Protein AF-A0A6L7LVC1-F1 (afdb_monomer_lite)

Radius of gyration: 29.87 Å; chains: 1; bounding box: 61×77×79 Å

Sequence (549 aa):
MTQNILSDEDAQSRQDSSRPFIEPSFRDAVPHYLPLGVFPLFFMALTYRGWWLLPTFLFMSVAGGLDRAFGLDGENMNPSGISERRLFIYNIPVWSWAFLWVLTLIYGLWQVLLVHSYETWWAVVQGVLLVFLLTMEAQAVFVVGHELVHRRSTWERRLGELLLACCSYPQYATEHVYIHHARVGTPHDVGSAPKGKSFWRYFPEEVVSNLTNSWRVAGEHLTRRGLSRWHFSNPFWRYAIYLGVWYGLVYFLGGIWALPIFLALGLSCVFSMKISNYFQHYGLRRVLLSNGRWEKILPRHSWNADWKFSNWMFFNMQRHADHHSMATRPYPQLQTRTDEAPVLPGTYGDMMNLVLRPKSWFAKMDPLVDQWRKKFYPEIDDWGPYDSRLATIKPDLFEEIVEIHQLAPRLFGWIEQYPELLITLQHREFTDLDLSKGILVDPEYETIARQGLARVYWTHDMGVQEMRDQIDEIPTTSAKETAEVIRNWSNEKAFQIGMHVIRENLSLDEAAVALANLAEASLNSLFAEAFTDYCEKVGDKHTGGFMFT

Structure (mmCIF, N/CA/C/O backbone):
data_AF-A0A6L7LVC1-F1
#
_entry.id   AF-A0A6L7LVC1-F1
#
loop_
_atom_site.group_PDB
_atom_site.id
_atom_site.type_symbol
_atom_site.label_atom_id
_atom_site.label_alt_id
_atom_site.label_comp_id
_atom_site.label_asym_id
_atom_site.label_entity_id
_atom_site.label_seq_id
_atom_site.pdbx_PDB_ins_code
_atom_site.Cartn_x
_atom_site.Cartn_y
_atom_site.Cartn_z
_atom_site.occupancy
_atom_site.B_iso_or_equiv
_atom_site.auth_seq_id
_atom_site.auth_comp_id
_atom_site.auth_asym_id
_atom_site.auth_atom_id
_atom_site.pdbx_PDB_model_num
ATOM 1 N N . MET A 1 1 ? -15.776 -30.062 16.921 1.00 31.17 1 MET A N 1
ATOM 2 C CA . MET A 1 1 ? -15.582 -30.903 15.719 1.00 31.17 1 MET A CA 1
ATOM 3 C C . MET A 1 1 ? -14.273 -30.495 15.072 1.00 31.17 1 MET A C 1
ATOM 5 O O . MET A 1 1 ? -13.970 -29.313 15.023 1.00 31.17 1 MET A O 1
ATOM 9 N N . THR A 1 2 ? -13.454 -31.484 14.748 1.00 27.38 2 THR A N 1
ATOM 10 C CA . THR A 1 2 ? -11.997 -31.425 14.578 1.00 27.38 2 THR A CA 1
ATOM 11 C C . THR A 1 2 ? -11.553 -30.538 13.412 1.00 27.38 2 THR A C 1
ATOM 13 O O . THR A 1 2 ? -11.974 -30.728 12.275 1.00 27.38 2 THR A O 1
ATOM 16 N N . GLN A 1 3 ? -10.686 -29.573 13.724 1.00 30.38 3 GLN A N 1
ATOM 17 C CA . GLN A 1 3 ? -10.024 -28.668 12.790 1.00 30.38 3 GLN A CA 1
ATOM 18 C C . GLN A 1 3 ? -9.054 -29.444 11.886 1.00 30.38 3 GLN A C 1
ATOM 20 O O . GLN A 1 3 ? -8.081 -30.015 12.374 1.00 30.38 3 GLN A O 1
ATOM 25 N N . ASN A 1 4 ? -9.266 -29.402 10.569 1.00 29.02 4 ASN A N 1
ATOM 26 C CA . ASN A 1 4 ? -8.200 -29.664 9.601 1.00 29.02 4 ASN A CA 1
ATOM 27 C C . ASN A 1 4 ? -7.332 -28.404 9.506 1.00 29.02 4 ASN A C 1
ATOM 29 O O . ASN A 1 4 ? -7.524 -27.548 8.644 1.00 29.02 4 ASN A O 1
ATOM 33 N N . ILE A 1 5 ? -6.398 -28.276 10.447 1.00 39.53 5 ILE A N 1
ATOM 34 C CA . ILE A 1 5 ? -5.288 -27.334 10.344 1.00 39.53 5 ILE A CA 1
ATOM 35 C C . ILE A 1 5 ? -4.377 -27.880 9.245 1.00 39.53 5 ILE A C 1
ATOM 37 O O . ILE A 1 5 ? -3.654 -28.849 9.460 1.00 39.53 5 ILE A O 1
ATOM 41 N N . LEU A 1 6 ? -4.459 -27.286 8.055 1.00 31.75 6 LEU A N 1
ATOM 42 C CA . LEU A 1 6 ? -3.529 -27.543 6.958 1.00 31.75 6 LEU A CA 1
ATOM 43 C C . LEU A 1 6 ? -2.103 -27.261 7.458 1.00 31.75 6 LEU A C 1
ATOM 45 O O . LEU A 1 6 ? -1.772 -26.129 7.820 1.00 31.75 6 LEU A O 1
ATOM 49 N N . SER A 1 7 ? -1.281 -28.306 7.528 1.00 32.53 7 SER A N 1
ATOM 50 C CA . SER A 1 7 ? 0.151 -28.222 7.809 1.00 32.53 7 SER A CA 1
ATOM 51 C C . SER A 1 7 ? 0.871 -27.431 6.713 1.00 32.53 7 SER A C 1
ATOM 53 O O . SER A 1 7 ? 0.437 -27.414 5.563 1.00 32.53 7 SER A O 1
ATOM 55 N N . ASP A 1 8 ? 1.995 -26.791 7.056 1.00 35.91 8 ASP A N 1
ATOM 56 C CA . ASP A 1 8 ? 2.785 -25.926 6.158 1.00 35.91 8 ASP A CA 1
ATOM 57 C C . ASP A 1 8 ? 3.246 -26.606 4.842 1.00 35.91 8 ASP A C 1
ATOM 59 O O . ASP A 1 8 ? 3.612 -25.912 3.893 1.00 35.91 8 ASP A O 1
ATOM 63 N N . GLU A 1 9 ? 3.177 -27.938 4.740 1.00 31.08 9 GLU A N 1
ATOM 64 C CA . GLU A 1 9 ? 3.461 -28.703 3.513 1.00 31.08 9 GLU A CA 1
ATOM 65 C C . GLU A 1 9 ? 2.307 -28.707 2.488 1.00 31.08 9 GLU A C 1
ATOM 67 O O . GLU A 1 9 ? 2.552 -28.790 1.282 1.00 31.08 9 GLU A O 1
ATOM 72 N N . ASP A 1 10 ? 1.052 -28.543 2.919 1.00 31.95 10 ASP A N 1
ATOM 73 C CA . ASP A 1 10 ? -0.118 -28.647 2.029 1.00 31.95 10 ASP A CA 1
ATOM 74 C C . ASP A 1 10 ? -0.389 -27.364 1.226 1.00 31.95 10 ASP A C 1
ATOM 76 O O . ASP A 1 10 ? -1.022 -27.408 0.169 1.00 31.95 10 ASP A O 1
ATOM 80 N N . ALA A 1 11 ? 0.105 -26.214 1.697 1.00 37.41 11 ALA A N 1
ATOM 81 C CA . ALA A 1 11 ? -0.038 -24.930 1.005 1.00 37.41 11 ALA A CA 1
ATOM 82 C C . ALA A 1 11 ? 1.023 -24.711 -0.091 1.00 37.41 11 ALA A C 1
ATOM 84 O O . ALA A 1 11 ? 0.859 -23.846 -0.950 1.00 37.41 11 ALA A O 1
ATOM 85 N N . GLN A 1 12 ? 2.116 -25.483 -0.081 1.00 39.84 12 GLN A N 1
ATOM 86 C CA . GLN A 1 12 ? 3.178 -25.377 -1.087 1.00 39.84 12 GLN A CA 1
ATOM 87 C C . GLN A 1 12 ? 2.952 -26.277 -2.312 1.00 39.84 12 GLN A C 1
ATOM 89 O O . GLN A 1 12 ? 3.636 -26.090 -3.314 1.00 39.84 12 GLN A O 1
ATOM 94 N N . SER A 1 13 ? 2.015 -27.233 -2.257 1.00 35.25 13 SER A N 1
ATOM 95 C CA . SER A 1 13 ? 2.004 -28.380 -3.181 1.00 35.25 13 SER A CA 1
ATOM 96 C C . SER A 1 13 ? 0.762 -28.539 -4.063 1.00 35.25 13 SER A C 1
ATOM 98 O O . SER A 1 13 ? 0.769 -29.392 -4.950 1.00 35.25 13 SER A O 1
ATOM 100 N N . ARG A 1 14 ? -0.293 -27.729 -3.908 1.00 42.56 14 ARG A N 1
ATOM 101 C CA . ARG A 1 14 ? -1.496 -27.845 -4.758 1.00 42.56 14 ARG A CA 1
ATOM 102 C C . ARG A 1 14 ? -1.401 -26.987 -6.018 1.00 42.56 14 ARG A C 1
ATOM 104 O O . ARG A 1 14 ? -2.224 -26.111 -6.247 1.00 42.56 14 ARG A O 1
ATOM 111 N N . GLN A 1 15 ? -0.388 -27.264 -6.832 1.00 48.34 15 GLN A N 1
ATOM 112 C CA . GLN A 1 15 ? -0.322 -26.789 -8.211 1.00 48.34 15 GLN A CA 1
ATOM 113 C C . GLN A 1 15 ? -1.154 -27.719 -9.105 1.00 48.34 15 GLN A C 1
ATOM 115 O O . GLN A 1 15 ? -1.248 -28.920 -8.837 1.00 48.34 15 GLN A O 1
ATOM 120 N N . ASP A 1 16 ? -1.730 -27.181 -10.181 1.00 44.84 16 ASP A N 1
ATOM 121 C CA . ASP A 1 16 ? -2.221 -27.980 -11.301 1.00 44.84 16 ASP A CA 1
ATOM 122 C C . ASP A 1 16 ? -1.073 -28.878 -11.798 1.00 44.84 16 ASP A C 1
ATOM 124 O O . ASP A 1 16 ? -0.156 -28.438 -12.493 1.00 44.84 16 ASP A O 1
ATOM 128 N N . SER A 1 17 ? -1.100 -30.146 -11.379 1.00 45.34 17 SER A N 1
ATOM 129 C CA . SER A 1 17 ? -0.100 -31.188 -11.660 1.00 45.34 17 SER A CA 1
ATOM 130 C C . SER A 1 17 ? 0.129 -31.475 -13.155 1.00 45.34 17 SER A C 1
ATOM 132 O O . SER A 1 17 ? 0.898 -32.370 -13.502 1.00 45.34 17 SER A O 1
ATOM 134 N N . SER A 1 18 ? -0.542 -30.744 -14.050 1.00 48.38 18 SER A N 1
ATOM 135 C CA . SER A 1 18 ? -0.537 -30.966 -15.491 1.00 48.38 18 SER A CA 1
ATOM 136 C C . SER A 1 18 ? 0.573 -30.235 -16.260 1.00 48.38 18 SER A C 1
ATOM 138 O O . SER A 1 18 ? 0.857 -30.630 -17.394 1.00 48.38 18 SER A O 1
ATOM 140 N N . ARG A 1 19 ? 1.232 -29.204 -15.697 1.00 60.56 19 ARG A N 1
ATOM 141 C CA . ARG A 1 19 ? 2.267 -28.431 -16.418 1.00 60.56 19 ARG A CA 1
ATOM 142 C C . ARG A 1 19 ? 3.676 -28.641 -15.852 1.00 60.56 19 ARG A C 1
ATOM 144 O O . ARG A 1 19 ? 3.910 -28.329 -14.687 1.00 60.56 19 ARG A O 1
ATOM 151 N N . PRO A 1 20 ? 4.634 -29.134 -16.660 1.00 77.38 20 PRO A N 1
ATOM 152 C CA . PRO A 1 20 ? 6.004 -29.331 -16.206 1.00 77.38 20 PRO A CA 1
ATOM 153 C C . PRO A 1 20 ? 6.696 -27.987 -15.947 1.00 77.38 20 PRO A C 1
ATOM 155 O O . PRO A 1 20 ? 6.507 -27.027 -16.696 1.00 77.38 20 PRO A O 1
ATOM 158 N N . PHE A 1 21 ? 7.533 -27.935 -14.908 1.00 86.94 21 PHE A N 1
ATOM 159 C CA . PHE A 1 21 ? 8.413 -26.793 -14.680 1.00 86.94 21 PHE A CA 1
ATOM 160 C C . PHE A 1 21 ? 9.395 -26.624 -15.841 1.00 86.94 21 PHE A C 1
ATOM 162 O O . PHE A 1 21 ? 9.942 -27.603 -16.354 1.00 86.94 21 PHE A O 1
ATOM 169 N N . ILE A 1 22 ? 9.658 -25.372 -16.206 1.00 89.06 22 ILE A N 1
ATOM 170 C CA . ILE A 1 22 ? 10.720 -25.026 -17.145 1.00 89.06 22 ILE A CA 1
ATOM 171 C C . ILE A 1 22 ? 12.044 -24.823 -16.403 1.00 89.06 22 ILE A C 1
ATOM 173 O O . ILE A 1 22 ? 12.100 -24.293 -15.289 1.00 89.06 22 ILE A O 1
ATOM 177 N N . GLU A 1 23 ? 13.128 -25.257 -17.037 1.00 88.88 23 GLU A N 1
ATOM 178 C CA . GLU A 1 23 ? 14.488 -25.044 -16.551 1.00 88.88 23 GLU A CA 1
ATOM 179 C C . GLU A 1 23 ? 15.022 -23.687 -17.035 1.00 88.88 23 GLU A C 1
ATOM 181 O O . GLU A 1 23 ? 14.798 -23.335 -18.193 1.00 88.88 23 GLU A O 1
ATOM 186 N N . PRO A 1 24 ? 15.785 -22.939 -16.212 1.00 89.25 24 PRO A N 1
ATOM 187 C CA . PRO A 1 24 ? 16.401 -21.687 -16.633 1.00 89.25 24 PRO A CA 1
ATOM 188 C C . PRO A 1 24 ? 17.249 -21.878 -17.887 1.00 89.25 24 PRO A C 1
ATOM 190 O O . PRO A 1 24 ? 18.204 -22.666 -17.889 1.00 89.25 24 PRO A O 1
ATOM 193 N N . SER A 1 25 ? 16.933 -21.117 -18.929 1.00 90.38 25 SER A N 1
ATOM 194 C CA . SER A 1 25 ? 17.620 -21.169 -20.211 1.00 90.38 25 SER A CA 1
ATOM 195 C C . SER A 1 25 ? 17.831 -19.763 -20.768 1.00 90.38 25 SER A C 1
ATOM 197 O O . SER A 1 25 ? 17.088 -18.828 -20.475 1.00 90.38 25 SER A O 1
ATOM 199 N N . PHE A 1 26 ? 18.854 -19.597 -21.608 1.00 89.81 26 PHE A N 1
ATOM 200 C CA . PHE A 1 26 ? 19.069 -18.319 -22.288 1.00 89.81 26 PHE A CA 1
ATOM 201 C C . PHE A 1 26 ? 17.868 -17.933 -23.160 1.00 89.81 26 PHE A C 1
ATOM 203 O O . PHE A 1 26 ? 17.472 -16.773 -23.174 1.00 89.81 26 PHE A O 1
ATOM 210 N N . ARG A 1 27 ? 17.248 -18.913 -23.831 1.00 90.44 27 ARG A N 1
ATOM 211 C CA . ARG A 1 27 ? 16.075 -18.701 -24.685 1.00 90.44 27 ARG A CA 1
ATOM 212 C C . ARG A 1 27 ? 14.910 -18.081 -23.912 1.00 90.44 27 ARG A C 1
ATOM 214 O O . ARG A 1 27 ? 14.280 -17.170 -24.437 1.00 90.44 27 ARG A O 1
ATOM 221 N N . ASP A 1 28 ? 14.672 -18.536 -22.687 1.00 88.38 28 ASP A N 1
ATOM 222 C CA . ASP A 1 28 ? 13.541 -18.071 -21.875 1.00 88.38 28 ASP A CA 1
ATOM 223 C C . ASP A 1 28 ? 13.864 -16.763 -21.138 1.00 88.38 28 ASP A C 1
ATOM 225 O O . ASP A 1 28 ? 12.961 -16.032 -20.745 1.00 88.38 28 ASP A O 1
ATOM 229 N N . ALA A 1 29 ? 15.150 -16.421 -20.994 1.00 91.00 29 ALA A N 1
ATOM 230 C CA . ALA A 1 29 ? 15.587 -15.125 -20.476 1.00 91.00 29 ALA A CA 1
ATOM 231 C C . ALA A 1 29 ? 15.494 -13.999 -21.522 1.00 91.00 29 ALA A C 1
ATOM 233 O O . ALA A 1 29 ? 15.200 -12.859 -21.164 1.00 91.00 29 ALA A O 1
ATOM 234 N N . VAL A 1 30 ? 15.735 -14.294 -22.809 1.00 93.44 30 VAL A N 1
ATOM 235 C CA . VAL A 1 30 ? 15.783 -13.301 -23.906 1.00 93.44 30 VAL A CA 1
ATOM 236 C C . VAL A 1 30 ? 14.570 -12.360 -23.948 1.00 93.44 30 VAL A C 1
ATOM 238 O O . VAL A 1 30 ? 14.786 -11.155 -24.093 1.00 93.44 30 VAL A O 1
ATOM 241 N N . PRO A 1 31 ? 13.312 -12.819 -23.790 1.00 92.56 31 PRO A N 1
ATOM 242 C CA . PRO A 1 31 ? 12.164 -11.917 -23.807 1.00 92.56 31 PRO A CA 1
ATOM 243 C C . PRO A 1 31 ? 12.229 -10.813 -22.748 1.00 92.56 31 PRO A C 1
ATOM 245 O O . PRO A 1 31 ? 11.736 -9.718 -22.984 1.00 92.56 31 PRO A O 1
ATOM 248 N N . HIS A 1 32 ? 12.886 -11.046 -21.611 1.00 91.56 32 HIS A N 1
ATOM 249 C CA . HIS A 1 32 ? 13.032 -10.054 -20.542 1.00 91.56 32 HIS A CA 1
ATOM 250 C C . HIS A 1 32 ? 14.128 -9.013 -20.825 1.00 91.56 32 HIS A C 1
ATOM 252 O O . HIS A 1 32 ? 14.295 -8.072 -20.056 1.00 91.56 32 HIS A O 1
ATOM 258 N N . TYR A 1 33 ? 14.863 -9.148 -21.935 1.00 93.94 33 TYR A N 1
ATOM 259 C CA . TYR A 1 33 ? 15.742 -8.103 -22.471 1.00 93.94 33 TYR A CA 1
ATOM 260 C C . TYR A 1 33 ? 15.019 -7.170 -23.441 1.00 93.94 33 TYR A C 1
ATOM 262 O O . TYR A 1 33 ? 15.494 -6.057 -23.653 1.00 93.94 33 TYR A O 1
ATOM 270 N N . LEU A 1 34 ? 13.869 -7.584 -23.996 1.00 90.81 34 LEU A N 1
ATOM 271 C CA . LEU A 1 34 ? 13.012 -6.726 -24.820 1.00 90.81 34 LEU A CA 1
ATOM 272 C C . LEU A 1 34 ? 12.793 -5.333 -24.214 1.00 90.81 34 LEU A C 1
ATOM 274 O O . LEU A 1 34 ? 12.914 -4.360 -24.961 1.00 90.81 34 LEU A O 1
ATOM 278 N N . PRO A 1 35 ? 12.534 -5.197 -22.898 1.00 89.44 35 PRO A N 1
ATOM 279 C CA . PRO A 1 35 ? 12.238 -3.906 -22.304 1.00 89.44 35 PRO A CA 1
ATOM 280 C C . PRO A 1 35 ? 13.418 -2.926 -22.479 1.00 89.44 35 PRO A C 1
ATOM 282 O O . PRO A 1 35 ? 13.201 -1.736 -22.693 1.00 89.44 35 PRO A O 1
ATOM 285 N N . LEU A 1 36 ? 14.667 -3.416 -22.511 1.00 91.69 36 LEU A N 1
ATOM 286 C CA . LEU A 1 36 ? 15.860 -2.587 -22.733 1.00 91.69 36 LEU A CA 1
ATOM 287 C C . LEU A 1 36 ? 15.884 -1.907 -24.111 1.00 91.69 36 LEU A C 1
ATOM 289 O O . LEU A 1 36 ? 16.614 -0.935 -24.295 1.00 91.69 36 LEU A O 1
ATOM 293 N N . GLY A 1 37 ? 15.086 -2.385 -25.072 1.00 90.38 37 GLY A N 1
ATOM 294 C CA . GLY A 1 37 ? 14.908 -1.744 -26.375 1.00 90.38 37 GLY A CA 1
ATOM 295 C C . GLY A 1 37 ? 14.346 -0.323 -26.281 1.00 90.38 37 GLY A C 1
ATOM 296 O O . GLY A 1 37 ? 14.521 0.458 -27.216 1.00 90.38 37 GLY A O 1
ATOM 297 N N . VAL A 1 38 ? 13.745 0.049 -25.145 1.00 88.81 38 VAL A N 1
ATOM 298 C CA . VAL A 1 38 ? 13.265 1.412 -24.915 1.00 88.81 38 VAL A CA 1
ATOM 299 C C . VAL A 1 38 ? 14.400 2.433 -24.874 1.00 88.81 38 VAL A C 1
ATOM 301 O O . VAL A 1 38 ? 14.246 3.521 -25.416 1.00 88.81 38 VAL A O 1
ATOM 304 N N . PHE A 1 39 ? 15.557 2.085 -24.306 1.00 91.06 39 PHE A N 1
ATOM 305 C CA . PHE A 1 39 ? 16.666 3.019 -24.107 1.00 91.06 39 PHE A CA 1
ATOM 306 C C . PHE A 1 39 ? 17.217 3.587 -25.421 1.00 91.06 39 PHE A C 1
ATOM 308 O O . PHE A 1 39 ? 17.256 4.810 -25.551 1.00 91.06 39 PHE A O 1
ATOM 315 N N . PRO A 1 40 ? 17.605 2.784 -26.436 1.00 92.06 40 PRO A N 1
ATOM 316 C CA . PRO A 1 40 ? 18.052 3.346 -27.707 1.00 92.06 40 PRO A CA 1
ATOM 317 C C . PRO A 1 40 ? 16.955 4.166 -28.399 1.00 92.06 40 PRO A C 1
ATOM 319 O O . PRO A 1 40 ? 17.268 5.199 -28.983 1.00 92.06 40 PRO A O 1
ATOM 322 N N . LEU A 1 41 ? 15.677 3.774 -28.297 1.00 89.75 41 LEU A N 1
ATOM 323 C CA . LEU A 1 41 ? 14.564 4.571 -28.828 1.00 89.75 41 LEU A CA 1
ATOM 324 C C . LEU A 1 41 ? 14.436 5.917 -28.099 1.00 89.75 41 LEU A C 1
ATOM 326 O O . LEU A 1 41 ? 14.255 6.949 -28.744 1.00 89.75 41 LEU A O 1
ATOM 330 N N . PHE A 1 42 ? 14.603 5.933 -26.776 1.00 87.38 42 PHE A N 1
ATOM 331 C CA . PHE A 1 42 ? 14.650 7.152 -25.972 1.00 87.38 42 PHE A CA 1
ATOM 332 C C . PHE A 1 42 ? 15.812 8.050 -26.351 1.00 87.38 42 PHE A C 1
ATOM 334 O O . PHE A 1 42 ? 15.597 9.238 -26.567 1.00 87.38 42 PHE A O 1
ATOM 341 N N . PHE A 1 43 ? 17.023 7.506 -26.480 1.00 88.56 43 PHE A N 1
ATOM 342 C CA . PHE A 1 43 ? 18.180 8.281 -26.920 1.00 88.56 43 PHE A CA 1
ATOM 343 C C . PHE A 1 43 ? 17.923 8.911 -28.290 1.00 88.56 43 PHE A C 1
ATOM 345 O O . PHE A 1 43 ? 18.107 10.115 -28.444 1.00 88.56 43 PHE A O 1
ATOM 352 N N . MET A 1 44 ? 17.398 8.150 -29.255 1.00 89.12 44 MET A N 1
ATOM 353 C CA . MET A 1 44 ? 17.039 8.688 -30.571 1.00 89.12 44 MET A CA 1
ATOM 354 C C . MET A 1 44 ? 15.958 9.776 -30.476 1.00 89.12 44 MET A C 1
ATOM 356 O O . MET A 1 44 ? 16.078 10.823 -31.112 1.00 89.12 44 MET A O 1
ATOM 360 N N . ALA A 1 45 ? 14.926 9.572 -29.654 1.00 86.44 45 ALA A N 1
ATOM 361 C CA . ALA A 1 45 ? 13.867 10.552 -29.418 1.00 86.44 45 ALA A CA 1
ATOM 362 C C . ALA A 1 45 ? 14.398 11.847 -28.781 1.00 86.44 45 ALA A C 1
ATOM 364 O O . ALA A 1 45 ? 14.015 12.942 -29.195 1.00 86.44 45 ALA A O 1
ATOM 365 N N . LEU A 1 46 ? 15.312 11.718 -27.819 1.00 83.62 46 LEU A N 1
ATOM 366 C CA . LEU A 1 46 ? 15.970 12.813 -27.115 1.00 83.62 46 LEU A CA 1
ATOM 367 C C . LEU A 1 46 ? 16.911 13.612 -28.019 1.00 83.62 46 LEU A C 1
ATOM 369 O O . LEU A 1 46 ? 16.930 14.839 -27.938 1.00 83.62 46 LEU A O 1
ATOM 373 N N . THR A 1 47 ? 17.663 12.933 -28.888 1.00 85.19 47 THR A N 1
ATOM 374 C CA . THR A 1 47 ? 18.641 13.560 -29.785 1.00 85.19 47 THR A CA 1
ATOM 375 C C . THR A 1 47 ? 17.993 14.166 -31.030 1.00 85.19 47 THR A C 1
ATOM 377 O O . THR A 1 47 ? 18.318 15.292 -31.398 1.00 85.19 47 THR A O 1
ATOM 380 N N . TYR A 1 48 ? 17.095 13.434 -31.697 1.00 84.44 48 TYR A N 1
ATOM 381 C CA . TYR A 1 48 ? 16.603 13.791 -33.033 1.00 84.44 48 TYR A CA 1
ATOM 382 C C . TYR A 1 48 ? 15.171 14.339 -33.056 1.00 84.44 48 TYR A C 1
ATOM 384 O O . TYR A 1 48 ? 14.810 15.042 -34.000 1.00 84.44 48 TYR A O 1
ATOM 392 N N . ARG A 1 49 ? 14.354 14.050 -32.031 1.00 78.88 49 ARG A N 1
ATOM 393 C CA . ARG A 1 49 ? 12.953 14.501 -31.904 1.00 78.88 49 ARG A CA 1
ATOM 394 C C . ARG A 1 49 ? 12.094 14.162 -33.135 1.00 78.88 49 ARG A C 1
ATOM 396 O O . ARG A 1 49 ? 12.376 13.226 -33.886 1.00 78.88 49 ARG A O 1
ATOM 403 N N . GLY A 1 50 ? 10.985 14.886 -33.316 1.00 81.75 50 GLY A N 1
ATOM 404 C CA . GLY A 1 50 ? 10.074 14.700 -34.444 1.00 81.75 50 GLY A CA 1
ATOM 405 C C . GLY A 1 50 ? 9.531 13.274 -34.500 1.00 81.75 50 GLY A C 1
ATOM 406 O O . GLY A 1 50 ? 8.960 12.784 -33.527 1.00 81.75 50 GLY A O 1
ATOM 407 N N . TRP A 1 51 ? 9.740 12.596 -35.629 1.00 84.31 51 TRP A N 1
ATOM 408 C CA . TRP A 1 51 ? 9.267 11.227 -35.838 1.00 84.31 51 TRP A CA 1
ATOM 409 C C . TRP A 1 51 ? 9.863 10.207 -34.862 1.00 84.31 51 TRP A C 1
ATOM 411 O O . TRP A 1 51 ? 9.219 9.194 -34.616 1.00 84.31 51 TRP A O 1
ATOM 421 N N . TRP A 1 52 ? 11.020 10.472 -34.245 1.00 85.88 52 TRP A N 1
ATOM 422 C CA . TRP A 1 52 ? 11.629 9.556 -33.272 1.00 85.88 52 TRP A CA 1
ATOM 423 C C . TRP A 1 52 ? 10.868 9.455 -31.944 1.00 85.88 52 TRP A C 1
ATOM 425 O O . TRP A 1 52 ? 11.034 8.470 -31.233 1.00 85.88 52 TRP A O 1
ATOM 435 N N . LEU A 1 53 ? 9.978 10.406 -31.631 1.00 84.06 53 LEU A N 1
ATOM 436 C CA . LEU A 1 53 ? 9.087 10.310 -30.466 1.00 84.06 53 LEU A CA 1
ATOM 437 C C . LEU A 1 53 ? 8.034 9.199 -30.636 1.00 84.06 53 LEU A C 1
ATOM 439 O O . LEU A 1 53 ? 7.599 8.601 -29.652 1.00 84.06 53 LEU A O 1
ATOM 443 N N . LEU A 1 54 ? 7.629 8.911 -31.879 1.00 86.25 54 LEU A N 1
ATOM 444 C CA . LEU A 1 54 ? 6.550 7.972 -32.176 1.00 86.25 54 LEU A CA 1
ATOM 445 C C . LEU A 1 54 ? 6.933 6.508 -31.873 1.00 86.25 54 LEU A C 1
ATOM 447 O O . LEU A 1 54 ? 6.168 5.865 -31.159 1.00 86.25 54 LEU A O 1
ATOM 451 N N . PRO A 1 55 ? 8.082 5.960 -32.324 1.00 85.56 55 PRO A N 1
ATOM 452 C CA . PRO A 1 55 ? 8.499 4.605 -31.963 1.00 85.56 55 PRO A CA 1
ATOM 453 C C . PRO A 1 55 ? 8.595 4.375 -30.452 1.00 85.56 55 PRO A C 1
ATOM 455 O O . PRO A 1 55 ? 8.130 3.346 -29.972 1.00 85.56 55 PRO A O 1
ATOM 458 N N . THR A 1 56 ? 9.134 5.338 -29.697 1.00 82.56 56 THR A N 1
ATOM 459 C CA . THR A 1 56 ? 9.243 5.256 -28.231 1.00 82.56 56 THR A CA 1
ATOM 460 C C . THR A 1 56 ? 7.868 5.239 -27.569 1.00 82.56 56 THR A C 1
ATOM 462 O O . THR A 1 56 ? 7.599 4.403 -26.708 1.00 82.56 56 THR A O 1
ATOM 465 N N . PHE A 1 57 ? 6.961 6.115 -28.013 1.00 85.50 57 PHE A N 1
ATOM 466 C CA . PHE A 1 57 ? 5.579 6.136 -27.537 1.00 85.50 57 PHE A CA 1
ATOM 467 C C . PHE A 1 57 ? 4.849 4.826 -27.841 1.00 85.50 57 PHE A C 1
ATOM 469 O O . PHE A 1 57 ? 4.206 4.257 -26.958 1.00 85.50 57 PHE A O 1
ATOM 476 N N . LEU A 1 58 ? 4.964 4.331 -29.076 1.00 85.88 58 LEU A N 1
ATOM 477 C CA . LEU A 1 58 ? 4.345 3.077 -29.489 1.00 85.88 58 LEU A CA 1
ATOM 478 C C . LEU A 1 58 ? 4.883 1.914 -28.661 1.00 85.88 58 LEU A C 1
ATOM 480 O O . LEU A 1 58 ? 4.080 1.158 -28.132 1.00 85.88 58 LEU A O 1
ATOM 484 N N . PHE A 1 59 ? 6.200 1.817 -28.469 1.00 83.31 59 PHE A N 1
ATOM 485 C CA . PHE A 1 59 ? 6.824 0.763 -27.668 1.00 83.31 59 PHE A CA 1
ATOM 486 C C . PHE A 1 59 ? 6.216 0.662 -26.260 1.00 83.31 59 PHE A C 1
ATOM 488 O O . PHE A 1 59 ? 5.885 -0.433 -25.811 1.00 83.31 59 PHE A O 1
ATOM 495 N N . MET A 1 60 ? 5.982 1.801 -25.602 1.00 76.69 60 MET A N 1
ATOM 496 C CA . MET A 1 60 ? 5.388 1.833 -24.261 1.00 76.69 60 MET A CA 1
ATOM 497 C C . MET A 1 60 ? 3.858 1.667 -24.248 1.00 76.69 60 MET A C 1
ATOM 499 O O . MET A 1 60 ? 3.291 1.287 -23.227 1.00 76.69 60 MET A O 1
ATOM 503 N N . SER A 1 61 ? 3.174 1.938 -25.365 1.00 83.06 61 SER A N 1
ATOM 504 C CA . SER A 1 61 ? 1.702 1.992 -25.425 1.00 83.06 61 SER A CA 1
ATOM 505 C C . SER A 1 61 ? 1.046 0.735 -26.005 1.00 83.06 61 SER A C 1
ATOM 507 O O . SER A 1 61 ? -0.150 0.519 -25.812 1.00 83.06 61 SER A O 1
ATOM 509 N N . VAL A 1 62 ? 1.792 -0.113 -26.720 1.00 84.81 62 VAL A N 1
ATOM 510 C CA . VAL A 1 62 ? 1.233 -1.293 -27.412 1.00 84.81 62 VAL A CA 1
ATOM 511 C C . VAL A 1 62 ? 1.038 -2.517 -26.516 1.00 84.81 62 VAL A C 1
ATOM 513 O O . VAL A 1 62 ? 0.472 -3.509 -26.979 1.00 84.81 62 VAL A O 1
ATOM 516 N N . ALA A 1 63 ? 1.458 -2.460 -25.246 1.00 84.62 63 ALA A N 1
ATOM 517 C CA . ALA A 1 63 ? 1.479 -3.616 -24.349 1.00 84.62 63 ALA A CA 1
ATOM 518 C C . ALA A 1 63 ? 0.133 -4.355 -24.289 1.00 84.62 63 ALA A C 1
ATOM 520 O O . ALA A 1 63 ? 0.086 -5.550 -24.551 1.00 84.62 63 ALA A O 1
ATOM 521 N N . GLY A 1 64 ? -0.982 -3.642 -24.092 1.00 85.56 64 GLY A N 1
ATOM 522 C CA . GLY A 1 64 ? -2.308 -4.271 -24.028 1.00 85.56 64 GLY A CA 1
ATOM 523 C C . GLY A 1 64 ? -2.799 -4.866 -25.358 1.00 85.56 64 GLY A C 1
ATOM 524 O O . GLY A 1 64 ? -3.630 -5.773 -25.367 1.00 85.56 64 GLY A O 1
ATOM 525 N N . GLY A 1 65 ? -2.317 -4.371 -26.501 1.00 89.25 65 GLY A N 1
ATOM 526 C CA . GLY A 1 65 ? -2.591 -4.980 -27.807 1.00 89.25 65 GLY A CA 1
ATOM 527 C C . GLY A 1 65 ? -1.805 -6.277 -27.993 1.00 89.25 65 GLY A C 1
ATOM 528 O O . GLY A 1 65 ? -2.367 -7.290 -28.408 1.00 89.25 65 GLY A O 1
ATOM 529 N N . LEU A 1 66 ? -0.523 -6.258 -27.622 1.00 91.44 66 LEU A N 1
ATOM 530 C CA . LEU A 1 66 ? 0.360 -7.421 -27.690 1.00 91.44 66 LEU A CA 1
ATOM 531 C C . LEU A 1 66 ? -0.005 -8.497 -26.667 1.00 91.44 66 LEU A C 1
ATOM 533 O O . LEU A 1 66 ? 0.069 -9.674 -26.995 1.00 91.44 66 LEU A O 1
ATOM 537 N N . ASP A 1 67 ? -0.485 -8.120 -25.484 1.00 92.62 67 ASP A N 1
ATOM 538 C CA . ASP A 1 67 ? -1.027 -9.056 -24.497 1.00 92.62 67 ASP A CA 1
ATOM 539 C C . ASP A 1 67 ? -2.196 -9.856 -25.074 1.00 92.62 67 ASP A C 1
ATOM 541 O O . ASP A 1 67 ? -2.224 -11.080 -24.976 1.00 92.62 67 ASP A O 1
ATOM 545 N N . ARG A 1 68 ? -3.132 -9.194 -25.764 1.00 91.44 68 ARG A N 1
ATOM 546 C CA . ARG A 1 68 ? -4.250 -9.885 -26.425 1.00 91.44 68 ARG A CA 1
ATOM 547 C C . ARG A 1 68 ? -3.793 -10.769 -27.585 1.00 91.44 68 ARG A C 1
ATOM 549 O O . ARG A 1 68 ? -4.430 -11.784 -27.844 1.00 91.44 68 ARG A O 1
ATOM 556 N N . ALA A 1 69 ? -2.713 -10.396 -28.271 1.00 93.56 69 ALA A N 1
ATOM 557 C CA . ALA A 1 69 ? -2.165 -11.165 -29.386 1.00 93.56 69 ALA A CA 1
ATOM 558 C C . ALA A 1 69 ? -1.355 -12.392 -28.929 1.00 93.56 69 ALA A C 1
ATOM 560 O O . ALA A 1 69 ? -1.457 -13.454 -29.538 1.00 93.56 69 ALA A O 1
ATOM 561 N N . PHE A 1 70 ? -0.547 -12.258 -27.874 1.00 91.94 70 PHE A N 1
ATOM 562 C CA . PHE A 1 70 ? 0.321 -13.322 -27.357 1.00 91.94 70 PHE A CA 1
ATOM 563 C C . PHE A 1 70 ? -0.340 -14.174 -26.271 1.00 91.94 70 PHE A C 1
ATOM 565 O O . PHE A 1 70 ? 0.125 -15.284 -26.009 1.00 91.94 70 PHE A O 1
ATOM 572 N N . GLY A 1 71 ? -1.429 -13.690 -25.675 1.00 92.19 71 GLY A N 1
ATOM 573 C CA . GLY A 1 71 ? -2.214 -14.404 -24.680 1.00 92.19 71 GLY A CA 1
ATOM 574 C C . GLY A 1 71 ? -1.556 -14.454 -23.302 1.00 92.19 71 GLY A C 1
ATOM 575 O O . GLY A 1 71 ? -0.761 -13.589 -22.919 1.00 92.19 71 GLY A O 1
ATOM 576 N N . LEU A 1 72 ? -1.936 -15.477 -22.540 1.00 90.75 72 LEU A N 1
ATOM 577 C CA . LEU A 1 72 ? -1.456 -15.697 -21.182 1.00 90.75 72 LEU A CA 1
ATOM 578 C C . LEU A 1 72 ? -0.165 -16.522 -21.174 1.00 90.75 72 LEU A C 1
ATOM 580 O O . LEU A 1 72 ? 0.035 -17.431 -21.982 1.00 90.75 72 LEU A O 1
ATOM 584 N N . ASP A 1 73 ? 0.700 -16.201 -20.229 1.00 84.75 73 ASP A N 1
ATOM 585 C CA . ASP A 1 73 ? 1.880 -16.949 -19.860 1.00 84.75 73 ASP A CA 1
ATOM 586 C C . ASP A 1 73 ? 1.493 -18.051 -18.874 1.00 84.75 73 ASP A C 1
ATOM 588 O O . ASP A 1 73 ? 0.818 -17.818 -17.876 1.00 84.75 73 ASP A O 1
ATOM 592 N N . GLY A 1 74 ? 1.878 -19.278 -19.199 1.00 78.38 74 GLY A N 1
ATOM 593 C CA . GLY A 1 74 ? 1.520 -20.470 -18.444 1.00 78.38 74 GLY A CA 1
ATOM 594 C C . GLY A 1 74 ? 2.712 -21.193 -17.840 1.00 78.38 74 GLY A C 1
ATOM 595 O O . GLY A 1 74 ? 2.513 -22.269 -17.276 1.00 78.38 74 GLY A O 1
ATOM 596 N N . GLU A 1 75 ? 3.918 -20.656 -18.021 1.00 85.50 75 GLU A N 1
ATOM 597 C CA . GLU A 1 75 ? 5.169 -21.331 -17.702 1.00 85.50 75 GLU A CA 1
ATOM 598 C C . GLU A 1 75 ? 5.663 -20.937 -16.311 1.00 85.50 75 GLU A C 1
ATOM 600 O O . GLU A 1 75 ? 5.627 -19.770 -15.916 1.00 85.50 75 GLU A O 1
ATOM 605 N N . ASN A 1 76 ? 6.152 -21.925 -15.565 1.00 89.81 76 ASN A N 1
ATOM 606 C CA . ASN A 1 76 ? 6.652 -21.757 -14.209 1.00 89.81 76 ASN A CA 1
ATOM 607 C C . ASN A 1 76 ? 8.041 -22.380 -14.085 1.00 89.81 76 ASN A C 1
ATOM 609 O O . ASN A 1 76 ? 8.266 -23.494 -14.552 1.00 89.81 76 ASN A O 1
ATOM 613 N N . MET A 1 77 ? 8.965 -21.692 -13.415 1.00 89.88 77 MET A N 1
ATOM 614 C CA . MET A 1 77 ? 10.246 -22.275 -12.998 1.00 89.88 77 MET A CA 1
ATOM 615 C C . MET A 1 77 ? 10.106 -22.936 -11.632 1.00 89.88 77 MET A C 1
ATOM 617 O O . MET A 1 77 ? 9.361 -22.435 -10.797 1.00 89.88 77 MET A O 1
ATOM 621 N N . ASN A 1 78 ? 10.850 -24.010 -11.363 1.00 85.62 78 ASN A N 1
ATOM 622 C CA . ASN A 1 78 ? 10.825 -24.646 -10.045 1.00 85.62 78 ASN A CA 1
ATOM 623 C C . ASN A 1 78 ? 11.568 -23.787 -8.991 1.00 85.62 78 ASN A C 1
ATOM 625 O O . ASN A 1 78 ? 12.800 -23.701 -9.038 1.00 85.62 78 ASN A O 1
ATOM 629 N N . PRO A 1 79 ? 10.879 -23.193 -7.998 1.00 81.12 79 PRO A N 1
ATOM 630 C CA . PRO A 1 79 ? 11.527 -22.324 -7.019 1.00 81.12 79 PRO A CA 1
ATOM 631 C C . PRO A 1 79 ? 12.449 -23.071 -6.038 1.00 81.12 79 PRO A C 1
ATOM 633 O O . PRO A 1 79 ? 13.376 -22.459 -5.514 1.00 81.12 79 PRO A O 1
ATOM 636 N N . SER A 1 80 ? 12.238 -24.370 -5.783 1.00 77.00 80 SER A N 1
ATOM 637 C CA . SER A 1 80 ? 13.027 -25.144 -4.806 1.00 77.00 80 SER A CA 1
ATOM 638 C C . SER A 1 80 ? 14.289 -25.786 -5.398 1.00 77.00 80 SER A C 1
ATOM 640 O O . SER A 1 80 ? 15.222 -26.096 -4.660 1.00 77.00 80 SER A O 1
ATOM 642 N N . GLY A 1 81 ? 14.347 -25.958 -6.724 1.00 70.00 81 GLY A N 1
ATOM 643 C CA . GLY A 1 81 ? 15.444 -26.649 -7.416 1.00 70.00 81 GLY A CA 1
ATOM 644 C C . GLY A 1 81 ? 16.517 -25.746 -8.036 1.00 70.00 81 GLY A C 1
ATOM 645 O O . GLY A 1 81 ? 17.543 -26.243 -8.503 1.00 70.00 81 GLY A O 1
ATOM 646 N N . ILE A 1 82 ? 16.307 -24.426 -8.076 1.00 80.44 82 ILE A N 1
ATOM 647 C CA . ILE A 1 82 ? 17.144 -23.500 -8.853 1.00 80.44 82 ILE A CA 1
ATOM 648 C C . ILE A 1 82 ? 17.926 -22.568 -7.924 1.00 80.44 82 ILE A C 1
ATOM 650 O O . ILE A 1 82 ? 17.354 -21.771 -7.185 1.00 80.44 82 ILE A O 1
ATOM 654 N N . SER A 1 83 ? 19.258 -22.624 -8.007 1.00 80.81 83 SER A N 1
ATOM 655 C CA . SER A 1 83 ? 20.135 -21.691 -7.294 1.00 80.81 83 SER A CA 1
ATOM 656 C C . SER A 1 83 ? 20.141 -20.300 -7.938 1.00 80.81 83 SER A C 1
ATOM 658 O O . SER A 1 83 ? 20.050 -20.168 -9.160 1.00 80.81 83 SER A O 1
ATOM 660 N N . GLU A 1 84 ? 20.357 -19.253 -7.133 1.00 79.69 84 GLU A N 1
ATOM 661 C CA . GLU A 1 84 ? 20.444 -17.861 -7.614 1.00 79.69 84 GLU A CA 1
ATOM 662 C C . GLU A 1 84 ? 21.493 -17.679 -8.728 1.00 79.69 84 GLU A C 1
ATOM 664 O O . GLU A 1 84 ? 21.309 -16.869 -9.635 1.00 79.69 84 GLU A O 1
ATOM 669 N N . ARG A 1 85 ? 22.565 -18.487 -8.733 1.00 83.25 85 ARG A N 1
ATOM 670 C CA . ARG A 1 85 ? 23.597 -18.460 -9.784 1.00 83.25 85 ARG A CA 1
ATOM 671 C C . ARG A 1 85 ? 23.030 -18.771 -11.171 1.00 83.25 85 ARG A C 1
ATOM 673 O O . ARG A 1 85 ? 23.473 -18.177 -12.150 1.00 83.25 85 ARG A O 1
ATOM 680 N N . ARG A 1 86 ? 22.054 -19.681 -11.271 1.00 85.62 86 ARG A N 1
ATOM 681 C CA . ARG A 1 86 ? 21.399 -20.020 -12.548 1.00 85.62 86 ARG A CA 1
ATOM 682 C C . ARG A 1 86 ? 20.445 -18.925 -13.026 1.00 85.62 86 ARG A C 1
ATOM 684 O O . ARG A 1 86 ? 20.141 -18.876 -14.212 1.00 85.62 86 ARG A O 1
ATOM 691 N N . LEU A 1 87 ? 20.039 -18.019 -12.136 1.00 90.56 87 LEU A N 1
ATOM 692 C CA . LEU A 1 87 ? 19.209 -16.858 -12.459 1.00 90.56 87 LEU A CA 1
ATOM 693 C C . LEU A 1 87 ? 20.027 -15.624 -12.864 1.00 90.56 87 LEU A C 1
ATOM 695 O O . LEU A 1 87 ? 19.445 -14.595 -13.190 1.00 90.56 87 LEU A O 1
ATOM 699 N N . PHE A 1 88 ? 21.363 -15.706 -12.884 1.00 92.19 88 PHE A N 1
ATOM 700 C CA . PHE A 1 88 ? 22.229 -14.564 -13.193 1.00 92.19 88 PHE A CA 1
ATOM 701 C C . PHE A 1 88 ? 21.837 -13.860 -14.500 1.00 92.19 88 PHE A C 1
ATOM 703 O O . PHE A 1 88 ? 21.669 -12.644 -14.511 1.00 92.19 88 PHE A O 1
ATOM 710 N N . ILE A 1 89 ? 21.604 -14.623 -15.575 1.00 92.94 89 ILE A N 1
ATOM 711 C CA . ILE A 1 89 ? 21.199 -14.074 -16.879 1.00 92.94 89 ILE A CA 1
ATOM 712 C C . ILE A 1 89 ? 19.835 -13.366 -16.840 1.00 92.94 89 ILE A C 1
ATOM 714 O O . ILE A 1 89 ? 19.622 -12.420 -17.586 1.00 92.94 89 ILE A O 1
ATOM 718 N N . TYR A 1 90 ? 18.939 -13.758 -15.932 1.00 93.56 90 TYR A N 1
ATOM 719 C CA . TYR A 1 90 ? 17.639 -13.112 -15.744 1.00 93.56 90 TYR A CA 1
ATOM 720 C C . TYR A 1 90 ? 17.752 -11.813 -14.937 1.00 93.56 90 TYR A C 1
ATOM 722 O O . TYR A 1 90 ? 16.909 -10.930 -15.072 1.00 93.56 90 TYR A O 1
ATOM 730 N N . ASN A 1 91 ? 18.795 -11.652 -14.120 1.00 93.50 91 ASN A N 1
ATOM 731 C CA . ASN A 1 91 ? 19.020 -10.413 -13.372 1.00 93.50 91 ASN A CA 1
ATOM 732 C C . ASN A 1 91 ? 19.710 -9.326 -14.217 1.00 93.50 91 ASN A C 1
ATOM 734 O O . ASN A 1 91 ? 19.531 -8.141 -13.942 1.00 93.50 91 ASN A O 1
ATOM 738 N N . ILE A 1 92 ? 20.454 -9.699 -15.268 1.00 95.19 92 ILE A N 1
ATOM 739 C CA . ILE A 1 92 ? 21.113 -8.747 -16.180 1.00 95.19 92 ILE A CA 1
ATOM 740 C C . ILE A 1 92 ? 20.155 -7.669 -16.710 1.00 95.19 92 ILE A C 1
ATOM 742 O O . ILE A 1 92 ? 20.539 -6.501 -16.634 1.00 95.19 92 ILE A O 1
ATOM 746 N N . PRO A 1 93 ? 18.948 -7.969 -17.233 1.00 94.50 93 PRO A N 1
ATOM 747 C CA . PRO A 1 93 ? 18.057 -6.919 -17.717 1.00 94.50 93 PRO A CA 1
ATOM 748 C C . PRO A 1 93 ? 17.573 -5.980 -16.605 1.00 94.50 93 PRO A C 1
ATOM 750 O O . PRO A 1 93 ? 17.536 -4.773 -16.822 1.00 94.50 93 PRO A O 1
ATOM 753 N N . VAL A 1 94 ? 17.310 -6.490 -15.397 1.00 94.75 94 VAL A N 1
ATOM 754 C CA . VAL A 1 94 ? 16.932 -5.668 -14.230 1.00 94.75 94 VAL A CA 1
ATOM 755 C C . VAL A 1 94 ? 18.062 -4.699 -13.862 1.00 94.75 94 VAL A C 1
ATOM 757 O O . VAL A 1 94 ? 17.841 -3.496 -13.721 1.00 94.75 94 VAL A O 1
ATOM 760 N N . TRP A 1 95 ? 19.299 -5.196 -13.763 1.00 95.31 95 TRP A N 1
ATOM 761 C CA . TRP A 1 95 ? 20.462 -4.364 -13.437 1.00 95.31 95 TRP A CA 1
ATOM 762 C C . TRP A 1 95 ? 20.828 -3.393 -14.563 1.00 95.31 95 TRP A C 1
ATOM 764 O O . TRP A 1 95 ? 21.187 -2.246 -14.298 1.00 95.31 95 TRP A O 1
ATOM 774 N N . SER A 1 96 ? 20.707 -3.831 -15.819 1.00 95.31 96 SER A N 1
ATOM 775 C CA . SER A 1 96 ? 20.956 -2.989 -16.993 1.00 95.31 96 SER A CA 1
ATOM 776 C C . SER A 1 96 ? 19.958 -1.845 -17.045 1.00 95.31 96 SER A C 1
ATOM 778 O O . SER A 1 96 ? 20.363 -0.708 -17.257 1.00 95.31 96 SER A O 1
ATOM 780 N N . TRP A 1 97 ? 18.678 -2.114 -16.777 1.00 93.25 97 TRP A N 1
ATOM 781 C CA . TRP A 1 97 ? 17.661 -1.074 -16.688 1.00 93.25 97 TRP A CA 1
ATOM 782 C C . TRP A 1 97 ? 17.986 -0.069 -15.582 1.00 93.25 97 TRP A C 1
ATOM 784 O O . TRP A 1 97 ? 17.994 1.136 -15.829 1.00 93.25 97 TRP A O 1
ATOM 794 N N . ALA A 1 98 ? 18.310 -0.553 -14.376 1.00 93.31 98 ALA A N 1
ATOM 795 C CA . ALA A 1 98 ? 18.669 0.305 -13.249 1.00 93.31 98 ALA A CA 1
ATOM 796 C C . ALA A 1 98 ? 19.839 1.249 -13.578 1.00 93.31 98 ALA A C 1
ATOM 798 O O . ALA A 1 98 ? 19.825 2.411 -13.176 1.00 93.31 98 ALA A O 1
ATOM 799 N N . PHE A 1 99 ? 20.832 0.768 -14.332 1.00 92.69 99 PHE A N 1
ATOM 800 C CA . PHE A 1 99 ? 21.984 1.563 -14.754 1.00 92.69 99 PHE A CA 1
ATOM 801 C C . PHE A 1 99 ? 21.662 2.527 -15.908 1.00 92.69 9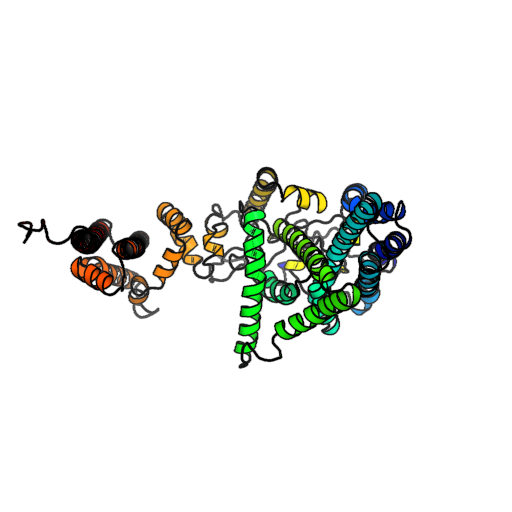9 PHE A C 1
ATOM 803 O O . PHE A 1 99 ? 21.963 3.719 -15.823 1.00 92.69 99 PHE A O 1
ATOM 810 N N . LEU A 1 100 ? 21.037 2.030 -16.979 1.00 93.06 100 LEU A N 1
ATOM 811 C CA . LEU A 1 100 ? 20.726 2.807 -18.183 1.00 93.06 100 LEU A CA 1
ATOM 812 C C . LEU A 1 100 ? 19.735 3.940 -17.904 1.00 93.06 100 LEU A C 1
ATOM 814 O O . LEU A 1 100 ? 19.837 4.997 -18.528 1.00 93.06 100 LEU A O 1
ATOM 818 N N . TRP A 1 101 ? 18.837 3.767 -16.930 1.00 90.62 101 TRP A N 1
ATOM 819 C CA . TRP A 1 101 ? 17.932 4.828 -16.498 1.00 90.62 101 TRP A CA 1
ATOM 820 C C . TRP A 1 101 ? 18.672 6.072 -16.012 1.00 90.62 101 TRP A C 1
ATOM 822 O O . TRP A 1 101 ? 18.323 7.177 -16.411 1.00 90.62 101 TRP A O 1
ATOM 832 N N . VAL A 1 102 ? 19.721 5.919 -15.195 1.00 86.69 102 VAL A N 1
ATOM 833 C CA . VAL A 1 102 ? 20.474 7.072 -14.669 1.00 86.69 102 VAL A CA 1
ATOM 834 C C . VAL A 1 102 ? 21.047 7.902 -15.817 1.00 86.69 102 VAL A C 1
ATOM 836 O O . VAL A 1 102 ? 20.935 9.127 -15.822 1.00 86.69 102 VAL A O 1
ATOM 839 N N . LEU A 1 103 ? 21.617 7.229 -16.821 1.00 89.25 103 LEU A N 1
ATOM 840 C CA . LEU A 1 103 ? 22.179 7.878 -18.005 1.00 89.25 103 LEU A CA 1
ATOM 841 C C . LEU A 1 103 ? 21.094 8.562 -18.845 1.00 89.25 103 LEU A C 1
ATOM 843 O O . LEU A 1 103 ? 21.272 9.704 -19.267 1.00 89.25 103 LEU A O 1
ATOM 847 N N . THR A 1 104 ? 19.970 7.879 -19.055 1.00 88.00 104 THR A N 1
ATOM 848 C CA . THR A 1 104 ? 18.854 8.365 -19.880 1.00 88.00 104 THR A CA 1
ATOM 849 C C . THR A 1 104 ? 18.151 9.545 -19.226 1.00 88.00 104 THR A C 1
ATOM 851 O O . THR A 1 104 ? 17.876 10.534 -19.898 1.00 88.00 104 THR A O 1
ATOM 854 N N . LEU A 1 105 ? 17.953 9.512 -17.907 1.00 85.94 105 LEU A N 1
ATOM 855 C CA . LEU A 1 105 ? 17.386 10.618 -17.146 1.00 85.94 105 LEU A CA 1
ATOM 856 C C . LEU A 1 105 ? 18.300 11.846 -17.171 1.00 85.94 105 LEU A C 1
ATOM 858 O O . LEU A 1 105 ? 17.822 12.943 -17.446 1.00 85.94 105 LEU A O 1
ATOM 862 N N . ILE A 1 106 ? 19.607 11.685 -16.927 1.00 85.06 106 ILE A N 1
ATOM 863 C CA . ILE A 1 106 ? 20.568 12.802 -16.990 1.00 85.06 106 ILE A CA 1
ATOM 864 C C . ILE A 1 106 ? 20.563 13.426 -18.386 1.00 85.06 106 ILE A C 1
ATOM 866 O O . ILE A 1 106 ? 20.444 14.645 -18.518 1.00 85.06 106 ILE A O 1
ATOM 870 N N . TYR A 1 107 ? 20.657 12.596 -19.427 1.00 86.62 107 TYR A N 1
ATOM 871 C CA . TYR A 1 107 ? 20.636 13.068 -20.807 1.00 86.62 107 TYR A CA 1
ATOM 872 C C . TYR A 1 107 ? 19.294 13.719 -21.168 1.00 86.62 107 TYR A C 1
ATOM 874 O O . TYR A 1 107 ? 19.267 14.766 -21.812 1.00 86.62 107 TYR A O 1
ATOM 882 N N . GLY A 1 108 ? 18.185 13.145 -20.705 1.00 83.31 108 GLY A N 1
ATOM 883 C CA . GLY A 1 108 ? 16.838 13.650 -20.931 1.00 83.31 108 GLY A CA 1
ATOM 884 C C . GLY A 1 108 ? 16.602 15.009 -20.290 1.00 83.31 108 GLY A C 1
ATOM 885 O O . GLY A 1 108 ? 16.168 15.942 -20.963 1.00 83.31 108 GLY A O 1
ATOM 886 N N . LEU A 1 109 ? 16.967 15.154 -19.017 1.00 79.69 109 LEU A N 1
ATOM 887 C CA . LEU A 1 109 ? 16.907 16.429 -18.307 1.00 79.69 109 LEU A CA 1
ATOM 888 C C . LEU A 1 109 ? 17.800 17.475 -18.978 1.00 79.69 109 LEU A C 1
ATOM 890 O O . LEU A 1 109 ? 17.359 18.600 -19.190 1.00 79.69 109 LEU A O 1
ATOM 894 N N . TRP A 1 110 ? 19.014 17.103 -19.387 1.00 81.62 110 TRP A N 1
ATOM 895 C CA . TRP A 1 110 ? 19.908 17.997 -20.123 1.00 81.62 110 TRP A CA 1
ATOM 896 C C . TRP A 1 110 ? 19.284 18.497 -21.441 1.00 81.62 110 TRP A C 1
ATOM 898 O O . TRP A 1 110 ? 19.285 19.700 -21.712 1.00 81.62 110 TRP A O 1
ATOM 908 N N . GLN A 1 111 ? 18.675 17.600 -22.226 1.00 80.56 111 GLN A N 1
ATOM 909 C CA . GLN A 1 111 ? 18.001 17.934 -23.488 1.00 80.56 111 GLN A CA 1
ATOM 910 C C . GLN A 1 111 ? 16.779 18.843 -23.314 1.00 80.56 111 GLN A C 1
ATOM 912 O O . GLN A 1 111 ? 16.551 19.729 -24.144 1.00 80.56 111 GLN A O 1
ATOM 917 N N . VAL A 1 112 ? 15.990 18.609 -22.262 1.00 75.62 112 VAL A N 1
ATOM 918 C CA . VAL A 1 112 ? 14.785 19.386 -21.929 1.00 75.62 112 VAL A CA 1
ATOM 919 C C . VAL A 1 112 ? 15.150 20.766 -21.380 1.00 75.62 112 VAL A C 1
ATOM 921 O O . VAL A 1 112 ? 14.462 21.738 -21.677 1.00 75.62 112 VAL A O 1
ATOM 924 N N . LEU A 1 113 ? 16.202 20.873 -20.568 1.00 74.75 113 LEU A N 1
ATOM 925 C CA . LEU A 1 113 ? 16.427 22.060 -19.736 1.00 74.75 113 LEU A CA 1
ATOM 926 C C . LEU A 1 113 ? 17.493 23.010 -20.287 1.00 74.75 113 LEU A C 1
ATOM 928 O O . LEU A 1 113 ? 17.378 24.211 -20.064 1.00 74.75 113 LEU A O 1
ATOM 932 N N . LEU A 1 114 ? 18.515 22.507 -20.990 1.00 73.50 114 LEU A N 1
ATOM 933 C CA . LEU A 1 114 ? 19.670 23.326 -21.387 1.00 73.50 114 LEU A CA 1
ATOM 934 C C . LEU A 1 114 ? 19.833 23.523 -22.893 1.00 73.50 114 LEU A C 1
ATOM 936 O O . LEU A 1 114 ? 20.323 24.566 -23.317 1.00 73.50 114 LEU A O 1
ATOM 940 N N . VAL A 1 115 ? 19.488 22.528 -23.709 1.00 68.38 115 VAL A N 1
ATOM 941 C CA . VAL A 1 115 ? 19.915 22.523 -25.121 1.00 68.38 115 VAL A CA 1
ATOM 942 C C . VAL A 1 115 ? 18.948 23.269 -26.041 1.00 68.38 115 VAL A C 1
ATOM 944 O O . VAL A 1 115 ? 19.372 23.794 -27.066 1.00 68.38 115 VAL A O 1
ATOM 947 N N . HIS A 1 116 ? 17.658 23.337 -25.713 1.00 61.75 116 HIS A N 1
ATOM 948 C CA . HIS A 1 116 ? 16.657 23.826 -26.662 1.00 61.75 116 HIS A CA 1
ATOM 949 C C . HIS A 1 116 ? 15.726 24.869 -26.052 1.00 61.75 116 HIS A C 1
ATOM 951 O O . HIS A 1 116 ? 15.118 24.637 -25.010 1.00 61.75 116 HIS A O 1
ATOM 957 N N . SER A 1 117 ? 15.568 25.993 -26.753 1.00 58.06 117 SER A N 1
ATOM 958 C CA . SER A 1 117 ? 14.597 27.027 -26.417 1.00 58.06 117 SER A CA 1
ATOM 959 C C . SER A 1 117 ? 13.195 26.645 -26.915 1.00 58.06 117 SER A C 1
ATOM 961 O O . SER A 1 117 ? 13.001 26.159 -28.031 1.00 58.06 117 SER A O 1
ATOM 963 N N . TYR A 1 118 ? 12.182 26.850 -26.070 1.00 65.25 118 TYR A N 1
ATOM 964 C CA . TYR A 1 118 ? 10.769 26.580 -26.376 1.00 65.25 118 TYR A CA 1
ATOM 965 C C . TYR A 1 118 ? 10.114 27.747 -27.128 1.00 65.25 118 TYR A C 1
ATOM 967 O O . TYR A 1 118 ? 9.009 28.173 -26.805 1.00 65.25 118 TYR A O 1
ATOM 975 N N . GLU A 1 119 ? 10.810 28.300 -28.121 1.00 66.44 119 GLU A N 1
ATOM 976 C CA . GLU A 1 119 ? 10.393 29.527 -28.818 1.00 66.44 119 GLU A CA 1
ATOM 977 C C . GLU A 1 119 ? 9.215 29.312 -29.779 1.00 66.44 119 GLU A C 1
ATOM 979 O O . GLU A 1 119 ? 8.555 30.266 -30.183 1.00 66.44 119 GLU A O 1
ATOM 984 N N . THR A 1 120 ? 8.915 28.058 -30.134 1.00 76.06 120 THR A N 1
ATOM 985 C CA . THR A 1 120 ? 7.798 27.708 -31.021 1.00 76.06 120 THR A CA 1
ATOM 986 C C . THR A 1 120 ? 6.808 26.769 -30.339 1.00 76.06 120 THR A C 1
ATOM 988 O O . THR A 1 120 ? 7.186 25.907 -29.546 1.00 76.06 120 THR A O 1
ATOM 991 N N . TRP A 1 121 ? 5.527 26.868 -30.715 1.00 75.00 121 TRP A N 1
ATOM 992 C CA . TRP A 1 121 ? 4.477 25.953 -30.245 1.00 75.00 121 TRP A CA 1
ATOM 993 C C . TRP A 1 121 ? 4.823 24.476 -30.496 1.00 75.00 121 TRP A C 1
ATOM 995 O O . TRP A 1 121 ? 4.577 23.617 -29.654 1.00 75.00 121 TRP A O 1
ATOM 1005 N N . TRP A 1 122 ? 5.461 24.171 -31.629 1.00 77.19 122 TRP A N 1
ATOM 1006 C CA . TRP A 1 122 ? 5.892 22.811 -31.950 1.00 77.19 122 TRP A CA 1
ATOM 1007 C C . TRP A 1 122 ? 6.991 22.298 -31.010 1.00 77.19 122 TRP A C 1
ATOM 1009 O O . TRP A 1 122 ? 6.939 21.146 -30.580 1.00 77.19 122 TRP A O 1
ATOM 1019 N N . ALA A 1 123 ? 7.943 23.155 -30.626 1.00 74.31 123 ALA A N 1
ATOM 1020 C CA . ALA A 1 123 ? 8.951 22.811 -29.625 1.00 74.31 123 ALA A CA 1
ATOM 1021 C C . ALA A 1 123 ? 8.317 22.525 -28.252 1.00 74.31 123 ALA A C 1
ATOM 1023 O O . ALA A 1 123 ? 8.741 21.595 -27.567 1.00 74.31 123 ALA A O 1
ATOM 1024 N N . VAL A 1 124 ? 7.262 23.260 -27.878 1.00 77.25 124 VAL A N 1
ATOM 1025 C CA . VAL A 1 124 ? 6.488 22.997 -26.651 1.00 77.25 124 VAL A CA 1
ATOM 1026 C C . VAL A 1 124 ? 5.800 21.631 -26.713 1.00 77.25 124 VAL A C 1
ATOM 1028 O O . VAL A 1 124 ? 5.943 20.841 -25.784 1.00 77.25 124 VAL A O 1
ATOM 1031 N N . VAL A 1 125 ? 5.110 21.308 -27.813 1.00 80.94 125 VAL A N 1
ATOM 1032 C CA . VAL A 1 125 ? 4.438 20.004 -27.987 1.00 80.94 125 VAL A CA 1
ATOM 1033 C C . VAL A 1 125 ? 5.431 18.845 -27.879 1.00 80.94 125 VAL A C 1
ATOM 1035 O O . VAL A 1 125 ? 5.170 17.871 -27.173 1.00 80.94 125 VAL A O 1
ATOM 1038 N N . GLN A 1 126 ? 6.592 18.952 -28.530 1.00 79.38 126 GLN A N 1
ATOM 1039 C CA . GLN A 1 126 ? 7.641 17.935 -28.428 1.00 79.38 126 GLN A CA 1
ATOM 1040 C C . GLN A 1 126 ? 8.207 17.816 -27.009 1.00 79.38 126 GLN A C 1
ATOM 1042 O O . GLN A 1 126 ? 8.443 16.702 -26.548 1.00 79.38 126 GLN A O 1
ATOM 1047 N N . GLY A 1 127 ? 8.382 18.937 -26.303 1.00 77.00 127 GLY A N 1
ATOM 1048 C CA . GLY A 1 127 ? 8.793 18.946 -24.899 1.00 77.00 127 GLY A CA 1
ATOM 1049 C C . GLY A 1 127 ? 7.791 18.234 -23.990 1.00 77.00 127 GLY A C 1
ATOM 1050 O O . GLY A 1 127 ? 8.180 17.385 -23.193 1.00 77.00 127 GLY A O 1
ATOM 1051 N N . VAL A 1 128 ? 6.493 18.505 -24.155 1.00 79.25 128 VAL A N 1
ATOM 1052 C CA . VAL A 1 128 ? 5.422 17.840 -23.392 1.00 79.25 128 VAL A CA 1
ATOM 1053 C C . VAL A 1 128 ? 5.395 16.336 -23.664 1.00 79.25 128 VAL A C 1
ATOM 1055 O O . VAL A 1 128 ? 5.331 15.545 -22.724 1.00 79.25 128 VAL A O 1
ATOM 1058 N N . LEU A 1 129 ? 5.490 15.924 -24.932 1.00 82.88 129 LEU A N 1
ATOM 1059 C CA . LEU A 1 129 ? 5.567 14.505 -25.292 1.00 82.88 129 LEU A CA 1
ATOM 1060 C C . LEU A 1 129 ? 6.792 13.832 -24.673 1.00 82.88 129 LEU A C 1
ATOM 1062 O O . LEU A 1 129 ? 6.698 12.705 -24.197 1.00 82.88 129 LEU A O 1
ATOM 1066 N N . LEU A 1 130 ? 7.928 14.523 -24.635 1.00 81.06 130 LEU A N 1
ATOM 1067 C CA . LEU A 1 130 ? 9.139 13.987 -24.039 1.00 81.06 130 LEU A CA 1
ATOM 1068 C C . LEU A 1 130 ? 9.022 13.822 -22.516 1.00 81.06 130 LEU A C 1
ATOM 1070 O O . LEU A 1 130 ? 9.444 12.800 -21.981 1.00 81.06 130 LEU A O 1
ATOM 1074 N N . VAL A 1 131 ? 8.396 14.778 -21.824 1.00 80.81 131 VAL A N 1
ATOM 1075 C CA . VAL A 1 131 ? 8.076 14.657 -20.391 1.00 80.81 131 VAL A CA 1
ATOM 1076 C C . VAL A 1 131 ? 7.137 13.474 -20.142 1.00 80.81 131 VAL A C 1
ATOM 1078 O O . VAL A 1 131 ? 7.354 12.701 -19.208 1.00 80.81 131 VAL A O 1
ATOM 1081 N N . PHE A 1 132 ? 6.124 13.289 -20.992 1.00 83.06 132 PHE A N 1
ATOM 1082 C CA . PHE A 1 132 ? 5.219 12.142 -20.908 1.00 83.06 132 PHE A CA 1
ATOM 1083 C C . PHE A 1 132 ? 5.967 10.813 -21.075 1.00 83.06 132 PHE A C 1
ATOM 1085 O O . PHE A 1 132 ? 5.798 9.906 -20.263 1.00 83.06 132 PHE A O 1
ATOM 1092 N N . LEU A 1 133 ? 6.849 10.717 -22.072 1.00 85.06 133 LEU A N 1
ATOM 1093 C CA . LEU A 1 133 ? 7.691 9.543 -22.281 1.00 85.06 133 LEU A CA 1
ATOM 1094 C C . LEU A 1 133 ? 8.574 9.268 -21.053 1.00 85.06 133 LEU A C 1
ATOM 1096 O O . LEU A 1 133 ? 8.514 8.170 -20.503 1.00 85.06 133 LEU A O 1
ATOM 1100 N N . LEU A 1 134 ? 9.314 10.267 -20.560 1.00 83.31 134 LEU A N 1
ATOM 1101 C CA . LEU A 1 134 ? 10.137 10.132 -19.349 1.00 83.31 134 LEU A CA 1
ATOM 1102 C C . LEU A 1 134 ? 9.312 9.688 -18.131 1.00 83.31 134 LEU A C 1
ATOM 1104 O O . LEU A 1 134 ? 9.809 8.947 -17.287 1.00 83.31 134 LEU A O 1
ATOM 1108 N N . THR A 1 135 ? 8.041 10.093 -18.049 1.00 83.12 135 THR A N 1
ATOM 1109 C CA . THR A 1 135 ? 7.118 9.631 -17.001 1.00 83.12 135 THR A CA 1
ATOM 1110 C C . THR A 1 135 ? 6.829 8.134 -17.124 1.00 83.12 135 THR A C 1
ATOM 1112 O O . THR A 1 135 ? 6.885 7.424 -16.122 1.00 83.12 135 THR A O 1
ATOM 1115 N N . MET A 1 136 ? 6.537 7.637 -18.331 1.00 84.19 136 MET A N 1
ATOM 1116 C CA . MET A 1 136 ? 6.305 6.203 -18.563 1.00 84.19 136 MET A CA 1
ATOM 1117 C C . MET A 1 136 ? 7.554 5.376 -18.243 1.00 84.19 136 MET A C 1
ATOM 1119 O O . MET A 1 136 ? 7.462 4.309 -17.640 1.00 84.19 136 MET A O 1
ATOM 1123 N N . GLU A 1 137 ? 8.733 5.879 -18.605 1.00 85.44 137 GLU A N 1
ATOM 1124 C CA . GLU A 1 137 ? 10.000 5.219 -18.290 1.00 85.44 137 GLU A CA 1
ATOM 1125 C C . GLU A 1 137 ? 10.269 5.199 -16.776 1.00 85.44 137 GLU A C 1
ATOM 1127 O O . GLU A 1 137 ? 10.613 4.152 -16.225 1.00 85.44 137 GLU A O 1
ATOM 1132 N N . ALA A 1 138 ? 10.003 6.304 -16.068 1.00 85.62 138 ALA A N 1
ATOM 1133 C CA . ALA A 1 138 ? 10.113 6.370 -14.610 1.00 85.62 138 ALA A CA 1
ATOM 1134 C C . ALA A 1 138 ? 9.187 5.367 -13.890 1.00 85.62 138 ALA A C 1
ATOM 1136 O O . ALA A 1 138 ? 9.553 4.833 -12.842 1.00 85.62 138 ALA A O 1
ATOM 1137 N N . GLN A 1 139 ? 8.010 5.059 -14.447 1.00 87.31 139 GLN A N 1
ATOM 1138 C CA . GLN A 1 139 ? 7.126 4.016 -13.905 1.00 87.31 139 GLN A CA 1
ATOM 1139 C C . GLN A 1 139 ? 7.760 2.621 -14.003 1.00 87.31 139 GLN A C 1
ATOM 1141 O O . GLN A 1 139 ? 7.713 1.850 -13.045 1.00 87.31 139 GLN A O 1
ATOM 1146 N N . ALA A 1 140 ? 8.410 2.300 -15.122 1.00 87.50 140 ALA A N 1
ATOM 1147 C CA . ALA A 1 140 ? 9.137 1.039 -15.269 1.00 87.50 140 ALA A CA 1
ATOM 1148 C C . ALA A 1 140 ? 10.366 0.966 -14.339 1.00 87.50 140 ALA A C 1
ATOM 1150 O O . ALA A 1 140 ? 10.678 -0.088 -13.787 1.00 87.50 140 ALA A O 1
ATOM 1151 N N . VAL A 1 141 ? 11.020 2.099 -14.069 1.00 90.94 141 VAL A N 1
ATOM 1152 C CA . VAL A 1 141 ? 12.094 2.186 -13.063 1.00 90.94 141 VAL A CA 1
ATOM 1153 C C . VAL A 1 141 ? 11.578 1.887 -11.663 1.00 90.94 141 VAL A C 1
ATOM 1155 O O . VAL A 1 141 ? 12.275 1.240 -10.883 1.00 90.94 141 VAL A O 1
ATOM 1158 N N . PHE A 1 142 ? 10.356 2.310 -11.340 1.00 94.12 142 PHE A N 1
ATOM 1159 C CA . PHE A 1 142 ? 9.732 1.963 -10.069 1.00 94.12 142 PHE A CA 1
ATOM 1160 C C . PHE A 1 142 ? 9.539 0.450 -9.930 1.00 94.12 142 PHE A C 1
ATOM 1162 O O . PHE A 1 142 ? 9.831 -0.095 -8.869 1.00 94.12 142 PHE A O 1
ATOM 1169 N N . VAL A 1 143 ? 9.116 -0.239 -10.996 1.00 93.69 143 VAL A N 1
ATOM 1170 C CA . VAL A 1 143 ? 8.996 -1.711 -11.034 1.00 93.69 143 VAL A CA 1
ATOM 1171 C C . VAL A 1 143 ? 10.347 -2.377 -10.753 1.00 93.69 143 VAL A C 1
ATOM 1173 O O . VAL A 1 143 ? 10.430 -3.276 -9.919 1.00 93.69 143 VAL A O 1
ATOM 1176 N N . VAL A 1 144 ? 11.425 -1.889 -11.374 1.00 95.31 144 VAL A N 1
ATOM 1177 C CA . VAL A 1 144 ? 12.795 -2.364 -11.104 1.00 95.31 144 VAL A CA 1
ATOM 1178 C C . VAL A 1 144 ? 13.212 -2.079 -9.657 1.00 95.31 144 VAL A C 1
ATOM 1180 O O . VAL A 1 144 ? 13.780 -2.942 -8.991 1.00 95.31 144 VAL A O 1
ATOM 1183 N N . GLY A 1 145 ? 12.911 -0.885 -9.145 1.00 96.50 145 GLY A N 1
ATOM 1184 C CA . GLY A 1 145 ? 13.182 -0.508 -7.759 1.00 96.50 145 GLY A CA 1
ATOM 1185 C C . GLY A 1 145 ? 12.448 -1.396 -6.754 1.00 96.50 145 GLY A C 1
ATOM 1186 O O . GLY A 1 145 ? 13.059 -1.840 -5.783 1.00 96.50 145 GLY A O 1
ATOM 1187 N N . HIS A 1 146 ? 11.171 -1.698 -7.010 1.00 96.31 146 HIS A N 1
ATOM 1188 C CA . HIS A 1 146 ? 10.356 -2.636 -6.230 1.00 96.31 146 HIS A CA 1
ATOM 1189 C C . HIS A 1 146 ? 10.996 -4.027 -6.202 1.00 96.31 146 HIS A C 1
ATOM 1191 O O . HIS A 1 146 ? 11.225 -4.553 -5.115 1.00 96.31 146 HIS A O 1
ATOM 1197 N N . GLU A 1 147 ? 11.369 -4.583 -7.355 1.00 96.06 147 GLU A N 1
ATOM 1198 C CA . GLU A 1 147 ? 11.996 -5.908 -7.413 1.00 96.06 147 GLU A CA 1
ATOM 1199 C C . GLU A 1 147 ? 13.297 -5.948 -6.594 1.00 96.06 147 GLU A C 1
ATOM 1201 O O . GLU A 1 147 ? 13.542 -6.873 -5.816 1.00 96.06 147 GLU A O 1
ATOM 1206 N N . LEU A 1 148 ? 14.129 -4.910 -6.720 1.00 96.75 148 LEU A N 1
ATOM 1207 C CA . LEU A 1 148 ? 15.427 -4.835 -6.052 1.00 96.75 148 LEU A CA 1
ATOM 1208 C C . LEU A 1 148 ? 15.327 -4.706 -4.524 1.00 96.75 148 LEU A C 1
ATOM 1210 O O . LEU A 1 148 ? 16.202 -5.216 -3.819 1.00 96.75 148 LEU A O 1
ATOM 1214 N N . VAL A 1 149 ? 14.281 -4.073 -3.976 1.00 97.06 149 VAL A N 1
ATOM 1215 C CA . VAL A 1 149 ? 14.126 -3.961 -2.510 1.00 97.06 149 VAL A CA 1
ATOM 1216 C C . VAL A 1 149 ? 13.725 -5.273 -1.834 1.00 97.06 149 VAL A C 1
ATOM 1218 O O . VAL A 1 149 ? 13.989 -5.421 -0.635 1.00 97.06 149 VAL A O 1
ATOM 1221 N N . HIS A 1 150 ? 13.175 -6.229 -2.591 1.00 95.31 150 HIS A N 1
ATOM 1222 C CA . HIS A 1 150 ? 12.867 -7.590 -2.125 1.00 95.31 150 HIS A CA 1
ATOM 1223 C C . HIS A 1 150 ? 14.062 -8.544 -2.191 1.00 95.31 150 HIS A C 1
ATOM 1225 O O . HIS A 1 150 ? 14.039 -9.617 -1.581 1.00 95.31 150 HIS A O 1
ATOM 1231 N N . ARG A 1 151 ? 15.140 -8.169 -2.895 1.00 92.00 151 ARG A N 1
ATOM 1232 C CA . ARG A 1 151 ? 16.326 -9.023 -3.031 1.00 92.00 151 ARG A CA 1
ATOM 1233 C C . ARG A 1 151 ? 17.057 -9.198 -1.707 1.00 92.00 151 ARG A C 1
ATOM 1235 O O . ARG A 1 151 ? 17.116 -8.305 -0.870 1.00 92.00 151 ARG A O 1
ATOM 1242 N N . ARG A 1 152 ? 17.675 -10.366 -1.522 1.00 89.25 152 ARG A N 1
ATOM 1243 C CA . ARG A 1 152 ? 18.451 -10.688 -0.310 1.00 89.25 152 ARG A CA 1
ATOM 1244 C C . ARG A 1 152 ? 19.737 -9.873 -0.212 1.00 89.25 152 ARG A C 1
ATOM 1246 O O . ARG A 1 152 ? 20.171 -9.533 0.889 1.00 89.25 152 ARG A O 1
ATOM 1253 N N . SER A 1 153 ? 20.340 -9.559 -1.356 1.00 91.94 153 SER A N 1
ATOM 1254 C CA . SER A 1 153 ? 21.589 -8.816 -1.416 1.00 91.94 153 SER A CA 1
ATOM 1255 C C . SER A 1 153 ? 21.409 -7.367 -0.969 1.00 91.94 153 SER A C 1
ATOM 1257 O O . SER A 1 153 ? 20.590 -6.622 -1.505 1.00 91.94 153 SER A O 1
ATOM 1259 N N . THR A 1 154 ? 22.234 -6.923 -0.021 1.00 94.19 154 THR A N 1
ATOM 1260 C CA . THR A 1 154 ? 22.170 -5.549 0.489 1.00 94.19 154 THR A CA 1
ATOM 1261 C C . THR A 1 154 ? 22.421 -4.513 -0.606 1.00 94.19 154 THR A C 1
ATOM 1263 O O . THR A 1 154 ? 21.758 -3.480 -0.598 1.00 94.19 154 THR A O 1
ATOM 1266 N N . TRP A 1 155 ? 23.342 -4.757 -1.547 1.00 95.94 155 TRP A N 1
ATOM 1267 C CA . TRP A 1 155 ? 23.643 -3.779 -2.601 1.00 95.94 155 TRP A CA 1
ATOM 1268 C C . TRP A 1 155 ? 22.467 -3.603 -3.569 1.00 95.94 155 TRP A C 1
ATOM 1270 O O . TRP A 1 155 ? 22.177 -2.471 -3.949 1.00 95.94 155 TRP A O 1
ATOM 1280 N N . GLU A 1 156 ? 21.744 -4.684 -3.889 1.00 95.88 156 GLU A N 1
ATOM 1281 C CA . GLU A 1 156 ? 20.528 -4.627 -4.712 1.00 95.88 156 GLU A CA 1
ATOM 1282 C C . GLU A 1 156 ? 19.460 -3.815 -3.994 1.00 95.88 156 GLU A C 1
ATOM 1284 O O . GLU A 1 156 ? 18.922 -2.872 -4.561 1.00 95.88 156 GLU A O 1
ATOM 1289 N N . ARG A 1 157 ? 19.247 -4.073 -2.699 1.00 96.44 157 ARG A N 1
ATOM 1290 C CA . ARG A 1 157 ? 18.298 -3.294 -1.896 1.00 96.44 157 ARG A CA 1
ATOM 1291 C C . ARG A 1 157 ? 18.653 -1.809 -1.844 1.00 96.44 157 ARG A C 1
ATOM 1293 O O . ARG A 1 157 ? 17.757 -0.976 -1.921 1.00 96.44 157 ARG A O 1
ATOM 1300 N N . ARG A 1 158 ? 19.942 -1.456 -1.728 1.00 97.38 158 ARG A N 1
ATOM 1301 C CA . ARG A 1 158 ? 20.394 -0.049 -1.772 1.00 97.38 158 ARG A CA 1
ATOM 1302 C C . ARG A 1 158 ? 20.163 0.585 -3.135 1.00 97.38 158 ARG A C 1
ATOM 1304 O O . ARG A 1 158 ? 19.734 1.733 -3.190 1.00 97.38 158 ARG A O 1
ATOM 1311 N N . LEU A 1 159 ? 20.409 -0.156 -4.212 1.00 97.12 159 LEU A N 1
ATOM 1312 C CA . LEU A 1 159 ? 20.105 0.299 -5.562 1.00 97.12 159 LEU A CA 1
ATOM 1313 C C . LEU A 1 159 ? 18.594 0.500 -5.748 1.00 97.12 159 LEU A C 1
ATOM 1315 O O . LEU A 1 159 ? 18.184 1.542 -6.244 1.00 97.12 159 LEU A O 1
ATOM 1319 N N . GLY A 1 160 ? 17.765 -0.429 -5.268 1.00 97.19 160 GLY A N 1
ATOM 1320 C CA . GLY A 1 160 ? 16.308 -0.305 -5.285 1.00 97.19 160 GLY A CA 1
ATOM 1321 C C . GLY A 1 160 ? 15.814 0.927 -4.524 1.00 97.19 160 GLY A C 1
ATOM 1322 O O . GLY A 1 160 ? 15.055 1.722 -5.066 1.00 97.19 160 GLY A O 1
ATOM 1323 N N . GLU A 1 161 ? 16.313 1.161 -3.308 1.00 97.94 161 GLU A N 1
ATOM 1324 C CA . GLU A 1 161 ? 16.006 2.371 -2.531 1.00 97.94 161 GLU A CA 1
ATOM 1325 C C . GLU A 1 161 ? 16.426 3.664 -3.257 1.00 97.94 161 GLU A C 1
ATOM 1327 O O . GLU A 1 161 ? 15.692 4.653 -3.216 1.00 97.94 161 GLU A O 1
ATOM 1332 N N . LEU A 1 162 ? 17.577 3.666 -3.942 1.00 97.25 162 LEU A N 1
ATOM 1333 C CA . LEU A 1 162 ? 18.038 4.799 -4.751 1.00 97.25 162 LEU A CA 1
ATOM 1334 C C . LEU A 1 162 ? 17.121 5.048 -5.960 1.00 97.25 162 LEU A C 1
ATOM 1336 O O . LEU A 1 162 ? 16.812 6.202 -6.258 1.00 97.25 162 LEU A O 1
ATOM 1340 N N . LEU A 1 163 ? 16.657 3.997 -6.641 1.00 96.38 163 LEU A N 1
ATOM 1341 C CA . LEU A 1 163 ? 15.716 4.111 -7.763 1.00 96.38 163 LEU A CA 1
ATOM 1342 C C . LEU A 1 163 ? 14.328 4.581 -7.304 1.00 96.38 163 LEU A C 1
ATOM 1344 O O . LEU A 1 163 ? 13.725 5.443 -7.939 1.00 96.38 163 LEU A O 1
ATOM 1348 N N . LEU A 1 164 ? 13.840 4.099 -6.160 1.00 97.12 164 LEU A N 1
ATOM 1349 C CA . LEU A 1 164 ? 12.593 4.591 -5.566 1.00 97.12 164 LEU A CA 1
ATOM 1350 C C . LEU A 1 164 ? 12.716 6.062 -5.130 1.00 97.12 164 LEU A C 1
ATOM 1352 O O . LEU A 1 164 ? 11.767 6.834 -5.279 1.00 97.12 164 LEU A O 1
ATOM 1356 N N . ALA A 1 165 ? 13.897 6.490 -4.669 1.00 97.00 165 ALA A N 1
ATOM 1357 C CA . ALA A 1 165 ? 14.182 7.902 -4.414 1.00 97.00 165 ALA A CA 1
ATOM 1358 C C . ALA A 1 165 ? 14.136 8.757 -5.690 1.00 97.00 165 ALA A C 1
ATOM 1360 O O . ALA A 1 165 ? 13.692 9.901 -5.627 1.00 97.00 165 ALA A O 1
ATOM 1361 N N . CYS A 1 166 ? 14.520 8.202 -6.846 1.00 94.56 166 CYS A N 1
ATOM 1362 C CA . CYS A 1 166 ? 14.376 8.877 -8.140 1.00 94.56 166 CYS A CA 1
ATOM 1363 C C . CYS A 1 166 ? 12.904 9.168 -8.471 1.00 94.56 166 CYS A C 1
ATOM 1365 O O . CYS A 1 166 ? 12.590 10.159 -9.120 1.00 94.56 166 CYS A O 1
ATOM 1367 N N . CYS A 1 167 ? 11.987 8.334 -7.981 1.00 93.69 167 CYS A N 1
ATOM 1368 C CA . CYS A 1 167 ? 10.546 8.551 -8.098 1.00 93.69 167 CYS A CA 1
ATOM 1369 C C . CYS A 1 167 ? 9.988 9.440 -6.971 1.00 93.69 167 CYS A C 1
ATOM 1371 O O . CYS A 1 167 ? 8.777 9.532 -6.801 1.00 93.69 167 CYS A O 1
ATOM 1373 N N . SER A 1 168 ? 10.854 10.085 -6.178 1.00 95.50 168 SER A N 1
ATOM 1374 C CA . SER A 1 168 ? 10.497 10.866 -4.984 1.00 95.50 168 SER A CA 1
ATOM 1375 C C . SER A 1 168 ? 9.740 10.070 -3.909 1.00 95.50 168 SER A C 1
ATOM 1377 O O . SER A 1 168 ? 8.991 10.648 -3.122 1.00 95.50 168 SER A O 1
ATOM 1379 N N . TYR A 1 169 ? 9.925 8.745 -3.857 1.00 97.00 169 TYR A N 1
ATOM 1380 C CA . TYR A 1 169 ? 9.148 7.866 -2.976 1.00 97.00 169 TYR A CA 1
ATOM 1381 C C . TYR A 1 169 ? 9.971 6.729 -2.329 1.00 97.00 169 TYR A C 1
ATOM 1383 O O . TYR A 1 169 ? 9.567 5.564 -2.362 1.00 97.00 169 TYR A O 1
ATOM 1391 N N . PRO A 1 170 ? 11.137 7.020 -1.720 1.00 97.44 170 PRO A N 1
ATOM 1392 C CA . PRO A 1 170 ? 12.027 5.990 -1.171 1.00 97.44 170 PRO A CA 1
ATOM 1393 C C . PRO A 1 170 ? 11.443 5.228 0.028 1.00 97.44 170 PRO A C 1
ATOM 1395 O O . PRO A 1 170 ? 11.785 4.066 0.243 1.00 97.44 170 PRO A O 1
ATOM 1398 N N . GLN A 1 171 ? 10.546 5.852 0.799 1.00 97.12 171 GLN A N 1
ATOM 1399 C CA . GLN A 1 171 ? 9.888 5.237 1.955 1.00 97.12 171 GLN A CA 1
ATOM 1400 C C . GLN A 1 171 ? 9.042 4.014 1.590 1.00 97.12 171 GLN A C 1
ATOM 1402 O O . GLN A 1 171 ? 8.850 3.151 2.446 1.00 97.12 171 GLN A O 1
ATOM 1407 N N . TYR A 1 172 ? 8.639 3.875 0.322 1.00 97.12 172 TYR A N 1
ATOM 1408 C CA . TYR A 1 172 ? 7.970 2.674 -0.176 1.00 97.12 172 TYR A CA 1
ATOM 1409 C C . TYR A 1 172 ? 8.781 1.404 0.082 1.00 97.12 172 TYR A C 1
ATOM 1411 O O . TYR A 1 172 ? 8.209 0.359 0.356 1.00 97.12 172 TYR A O 1
ATOM 1419 N N . ALA A 1 173 ? 10.116 1.487 0.089 1.00 97.25 173 ALA A N 1
ATOM 1420 C CA . ALA A 1 173 ? 10.963 0.349 0.437 1.00 97.25 173 ALA A CA 1
ATOM 1421 C C . ALA A 1 173 ? 10.724 -0.151 1.872 1.00 97.25 173 ALA A C 1
ATOM 1423 O O . ALA A 1 173 ? 10.826 -1.347 2.130 1.00 97.25 173 ALA A O 1
ATOM 1424 N N . THR A 1 174 ? 10.430 0.751 2.816 1.00 97.06 174 THR A N 1
ATOM 1425 C CA . THR A 1 174 ? 10.095 0.367 4.193 1.00 97.06 174 THR A CA 1
ATOM 1426 C C . THR A 1 174 ? 8.644 -0.085 4.278 1.00 97.06 174 THR A C 1
ATOM 1428 O O . THR A 1 174 ? 8.374 -1.142 4.844 1.00 97.06 174 THR A O 1
ATOM 1431 N N . GLU A 1 175 ? 7.724 0.695 3.712 1.00 96.75 175 GLU A N 1
ATOM 1432 C CA . GLU A 1 175 ? 6.298 0.400 3.778 1.00 96.75 175 GLU A CA 1
ATOM 1433 C C . GLU A 1 175 ? 5.958 -0.943 3.138 1.00 96.75 175 GLU A C 1
ATOM 1435 O O . GLU A 1 175 ? 5.397 -1.821 3.790 1.00 96.75 175 GLU A O 1
ATOM 1440 N N . HIS A 1 176 ? 6.369 -1.132 1.890 1.00 96.38 176 HIS A N 1
ATOM 1441 C CA . HIS A 1 176 ? 5.976 -2.289 1.109 1.00 96.38 176 HIS A CA 1
ATOM 1442 C C . HIS A 1 176 ? 6.528 -3.583 1.712 1.00 96.38 176 HIS A C 1
ATOM 1444 O O . HIS A 1 176 ? 5.801 -4.551 1.925 1.00 96.38 176 HIS A O 1
ATOM 1450 N N . VAL A 1 177 ? 7.822 -3.583 2.052 1.00 94.88 177 VAL A N 1
ATOM 1451 C CA . VAL A 1 177 ? 8.541 -4.769 2.545 1.00 94.88 177 VAL A CA 1
ATOM 1452 C C . VAL A 1 177 ? 8.135 -5.140 3.971 1.00 94.88 177 VAL A C 1
ATOM 1454 O O . VAL A 1 177 ? 7.989 -6.322 4.273 1.00 94.88 177 VAL A O 1
ATOM 1457 N N . TYR A 1 178 ? 7.988 -4.160 4.867 1.00 93.88 178 TYR A N 1
ATOM 1458 C CA . TYR A 1 178 ? 7.837 -4.433 6.302 1.00 93.88 178 TYR A CA 1
ATOM 1459 C C . TYR A 1 178 ? 6.421 -4.237 6.839 1.00 93.88 178 TYR A C 1
ATOM 1461 O O . TYR A 1 178 ? 6.146 -4.674 7.958 1.00 93.88 178 TYR A O 1
ATOM 1469 N N . ILE A 1 179 ? 5.542 -3.572 6.091 1.00 95.06 179 ILE A N 1
ATOM 1470 C CA . ILE A 1 179 ? 4.185 -3.243 6.535 1.00 95.06 179 ILE A CA 1
ATOM 1471 C C . ILE A 1 179 ? 3.181 -3.939 5.631 1.00 95.06 179 ILE A C 1
ATOM 1473 O O . ILE A 1 179 ? 2.512 -4.865 6.089 1.00 95.06 179 ILE A O 1
ATOM 1477 N N . HIS A 1 180 ? 3.126 -3.549 4.360 1.00 96.44 180 HIS A N 1
ATOM 1478 C CA . HIS A 1 180 ? 2.134 -4.040 3.414 1.00 96.44 180 HIS A CA 1
ATOM 1479 C C . HIS A 1 180 ? 2.228 -5.558 3.246 1.00 96.44 180 HIS A C 1
ATOM 1481 O O . HIS A 1 180 ? 1.273 -6.261 3.542 1.00 96.44 180 HIS A O 1
ATOM 1487 N N . HIS A 1 181 ? 3.406 -6.113 2.945 1.00 95.62 181 HIS A N 1
ATOM 1488 C CA . HIS A 1 181 ? 3.577 -7.571 2.866 1.00 95.62 181 HIS A CA 1
ATOM 1489 C C . HIS A 1 181 ? 3.259 -8.330 4.151 1.00 95.62 181 HIS A C 1
ATOM 1491 O O . HIS A 1 181 ? 2.938 -9.504 4.082 1.00 95.62 181 HIS A O 1
ATOM 1497 N N . ALA A 1 182 ? 3.343 -7.711 5.327 1.00 93.12 182 ALA A N 1
ATOM 1498 C CA . ALA A 1 182 ? 2.981 -8.384 6.576 1.00 93.12 182 ALA A CA 1
ATOM 1499 C C . ALA A 1 182 ? 1.464 -8.333 6.846 1.00 93.12 182 ALA A C 1
ATOM 1501 O O . ALA A 1 182 ? 0.896 -9.224 7.490 1.00 93.12 182 ALA A O 1
ATOM 1502 N N . ARG A 1 183 ? 0.807 -7.271 6.374 1.00 93.88 183 ARG A N 1
ATOM 1503 C CA . ARG A 1 183 ? -0.552 -6.878 6.766 1.00 93.88 183 ARG A CA 1
ATOM 1504 C C . ARG A 1 183 ? -1.552 -6.891 5.612 1.00 93.88 183 ARG A C 1
ATOM 1506 O O . ARG A 1 183 ? -2.729 -6.669 5.875 1.00 93.88 183 ARG A O 1
ATOM 1513 N N . VAL A 1 184 ? -1.126 -7.180 4.385 1.00 95.75 184 VAL A N 1
ATOM 1514 C CA . VAL A 1 184 ? -1.974 -7.243 3.187 1.00 95.75 184 VAL A CA 1
ATOM 1515 C C . VAL A 1 184 ? -3.224 -8.062 3.458 1.00 95.75 184 VAL A C 1
ATOM 1517 O O . VAL A 1 184 ? -3.154 -9.075 4.154 1.00 95.75 184 VAL A O 1
ATOM 1520 N N . GLY A 1 185 ? -4.370 -7.588 2.979 1.00 94.38 185 GLY A N 1
ATOM 1521 C CA . GLY A 1 185 ? -5.687 -8.169 3.215 1.00 94.38 185 GLY A CA 1
ATOM 1522 C C . GLY A 1 185 ? -6.254 -7.934 4.619 1.00 94.38 185 GLY A C 1
ATOM 1523 O O . GLY A 1 185 ? -7.398 -8.304 4.859 1.00 94.38 185 GLY A O 1
ATOM 1524 N N . THR A 1 186 ? -5.522 -7.320 5.551 1.00 94.25 186 THR A N 1
ATOM 1525 C CA . THR A 1 186 ? -6.040 -6.984 6.891 1.00 94.25 186 THR A CA 1
ATOM 1526 C C . THR A 1 186 ? -6.424 -5.507 6.980 1.00 94.25 186 THR A C 1
ATOM 1528 O O . THR A 1 186 ? -5.928 -4.693 6.199 1.00 94.25 186 THR A O 1
ATOM 1531 N N . PRO A 1 187 ? -7.246 -5.114 7.963 1.00 90.19 187 PRO A N 1
ATOM 1532 C CA . PRO A 1 187 ? -7.564 -3.712 8.197 1.00 90.19 187 PRO A CA 1
ATOM 1533 C C . PRO A 1 187 ? -6.365 -2.846 8.620 1.00 90.19 187 PRO A C 1
ATOM 1535 O O . PRO A 1 187 ? -6.391 -1.632 8.438 1.00 90.19 187 PRO A O 1
ATOM 1538 N N . HIS A 1 188 ? -5.281 -3.457 9.119 1.00 89.81 188 HIS A N 1
ATOM 1539 C CA . HIS A 1 188 ? -4.036 -2.750 9.442 1.00 89.81 188 HIS A CA 1
ATOM 1540 C C . HIS A 1 188 ? -3.204 -2.369 8.201 1.00 89.81 188 HIS A C 1
ATOM 1542 O O . HIS A 1 188 ? -2.153 -1.736 8.357 1.00 89.81 188 HIS A O 1
ATOM 1548 N N . ASP A 1 189 ? -3.615 -2.790 7.001 1.00 93.50 189 ASP A N 1
ATOM 1549 C CA . ASP A 1 189 ? -3.000 -2.424 5.728 1.00 93.50 189 ASP A CA 1
ATOM 1550 C C . ASP A 1 189 ? -3.919 -1.499 4.927 1.00 93.50 189 ASP A C 1
ATOM 1552 O O . ASP A 1 189 ? -4.891 -1.932 4.305 1.00 93.50 189 ASP A O 1
ATOM 1556 N N . VAL A 1 190 ? -3.571 -0.211 4.905 1.00 91.25 190 VAL A N 1
ATOM 1557 C CA . VAL A 1 190 ? -4.292 0.793 4.108 1.00 91.25 190 VAL A CA 1
ATOM 1558 C C . VAL A 1 190 ? -4.164 0.497 2.609 1.00 91.25 190 VAL A C 1
ATOM 1560 O O . VAL A 1 190 ? -5.092 0.817 1.862 1.00 91.25 190 VAL A O 1
ATOM 1563 N N . GLY A 1 191 ? -3.094 -0.200 2.196 1.00 92.81 191 GLY A N 1
ATOM 1564 C CA . GLY A 1 191 ? -2.838 -0.619 0.822 1.00 92.81 191 GLY A CA 1
ATOM 1565 C C . GLY A 1 191 ? -3.903 -1.567 0.269 1.00 92.81 191 GLY A C 1
ATOM 1566 O O . GLY A 1 191 ? -4.163 -1.541 -0.936 1.00 92.81 191 GLY A O 1
ATOM 1567 N N . SER A 1 192 ? -4.586 -2.309 1.143 1.00 95.06 192 SER A N 1
ATOM 1568 C CA . SER A 1 192 ? -5.696 -3.205 0.817 1.00 95.06 192 SER A CA 1
ATOM 1569 C C . SER A 1 192 ? -7.036 -2.480 0.923 1.00 95.06 192 SER A C 1
ATOM 1571 O O . SER A 1 192 ? -7.655 -2.399 1.990 1.00 95.06 192 SER A O 1
ATOM 1573 N N . ALA A 1 193 ? -7.499 -1.934 -0.203 1.00 94.50 193 ALA A N 1
ATOM 1574 C CA . ALA A 1 193 ? -8.744 -1.179 -0.253 1.00 94.50 193 ALA A CA 1
ATOM 1575 C C . ALA A 1 193 ? -9.974 -2.080 0.001 1.00 94.50 193 ALA A C 1
ATOM 1577 O O . ALA A 1 193 ? -10.133 -3.079 -0.703 1.00 94.50 193 ALA A O 1
ATOM 1578 N N . PRO A 1 194 ? -10.882 -1.721 0.933 1.00 93.88 194 PRO A N 1
ATOM 1579 C CA . PRO A 1 194 ? -12.146 -2.434 1.099 1.00 93.88 194 PRO A CA 1
ATOM 1580 C C . PRO A 1 194 ? -13.028 -2.354 -0.147 1.00 93.88 194 PRO A C 1
ATOM 1582 O O . PRO A 1 194 ? -12.927 -1.410 -0.946 1.00 93.88 194 PRO A O 1
ATOM 1585 N N . LYS A 1 195 ? -13.947 -3.319 -0.275 1.00 95.44 195 LYS A N 1
ATOM 1586 C CA . LYS A 1 195 ? -14.970 -3.295 -1.328 1.00 95.44 195 LYS A CA 1
ATOM 1587 C C . LYS A 1 195 ? -15.786 -1.996 -1.223 1.00 95.44 195 LYS A C 1
ATOM 1589 O O . LYS A 1 195 ? -16.040 -1.485 -0.138 1.00 95.44 195 LYS A O 1
ATOM 1594 N N . GLY A 1 196 ? -16.141 -1.401 -2.358 1.00 94.19 196 GLY A N 1
ATOM 1595 C CA . GLY A 1 196 ? -16.846 -0.114 -2.445 1.00 94.19 196 GLY A CA 1
ATOM 1596 C C . GLY A 1 196 ? -16.010 1.159 -2.199 1.00 94.19 196 GLY A C 1
ATOM 1597 O O . GLY A 1 196 ? -16.470 2.258 -2.522 1.00 94.19 196 GLY A O 1
ATOM 1598 N N . LYS A 1 197 ? -14.766 1.085 -1.698 1.00 95.06 197 LYS A N 1
ATOM 1599 C CA . LYS A 1 197 ? -13.919 2.287 -1.531 1.00 95.06 197 LYS A CA 1
ATOM 1600 C C . LYS A 1 197 ? -13.325 2.709 -2.865 1.00 95.06 197 LYS A C 1
ATOM 1602 O O . LYS A 1 197 ? -12.561 1.951 -3.443 1.00 95.06 197 LYS A O 1
ATOM 1607 N N . SER A 1 198 ? -13.624 3.914 -3.354 1.00 96.94 198 SER A N 1
ATOM 1608 C CA . SER A 1 198 ? -13.079 4.409 -4.628 1.00 96.94 198 SER A CA 1
ATOM 1609 C C . SER A 1 198 ? -11.584 4.722 -4.543 1.00 96.94 198 SER A C 1
ATOM 1611 O O . SER A 1 198 ? -11.084 5.125 -3.489 1.00 96.94 198 SER A O 1
ATOM 1613 N N . PHE A 1 199 ? -10.888 4.635 -5.679 1.00 97.94 199 PHE A N 1
ATOM 1614 C CA . PHE A 1 199 ? -9.480 5.027 -5.778 1.00 97.94 199 PHE A CA 1
ATOM 1615 C C . PHE A 1 199 ? -9.225 6.459 -5.284 1.00 97.94 199 PHE A C 1
ATOM 1617 O O . PHE A 1 199 ? -8.264 6.704 -4.567 1.00 97.94 199 PHE A O 1
ATOM 1624 N N . TRP A 1 200 ? -10.133 7.395 -5.576 1.00 97.19 200 TRP A N 1
ATOM 1625 C CA . TRP A 1 200 ? -10.014 8.793 -5.149 1.00 97.19 200 TRP A CA 1
ATOM 1626 C C . TRP A 1 200 ? -10.040 8.985 -3.627 1.00 97.19 200 TRP A C 1
ATOM 1628 O O . TRP A 1 200 ? -9.421 9.918 -3.127 1.00 97.19 200 TRP A O 1
ATOM 1638 N N . ARG A 1 201 ? -10.733 8.109 -2.885 1.00 94.62 201 ARG A N 1
ATOM 1639 C CA . ARG A 1 201 ? -10.700 8.104 -1.411 1.00 94.62 201 ARG A CA 1
ATOM 1640 C C . ARG A 1 201 ? -9.494 7.337 -0.875 1.00 94.62 201 ARG A C 1
ATOM 1642 O O . ARG A 1 201 ? -8.903 7.739 0.116 1.00 94.62 201 ARG A O 1
ATOM 1649 N N . TYR A 1 202 ? -9.136 6.239 -1.533 1.00 95.88 202 TYR A N 1
ATOM 1650 C CA . TYR A 1 202 ? -7.988 5.406 -1.186 1.00 95.88 202 TYR A CA 1
ATOM 1651 C C . TYR A 1 202 ? -6.651 6.141 -1.322 1.00 95.88 202 TYR A C 1
ATOM 1653 O O . TYR A 1 202 ? -5.855 6.130 -0.391 1.00 95.88 202 TYR A O 1
ATOM 1661 N N . PHE A 1 203 ? -6.416 6.797 -2.458 1.00 97.38 203 PHE A N 1
ATOM 1662 C CA . PHE A 1 203 ? -5.116 7.345 -2.838 1.00 97.38 203 PHE A CA 1
ATOM 1663 C C . PHE A 1 203 ? -4.500 8.307 -1.806 1.00 97.38 203 PHE A C 1
ATOM 1665 O O . PHE A 1 203 ? -3.365 8.058 -1.394 1.00 97.38 203 PHE A O 1
ATOM 1672 N N . PRO A 1 204 ? -5.186 9.377 -1.351 1.00 96.12 204 PRO A N 1
ATOM 1673 C CA . PRO A 1 204 ? -4.589 10.298 -0.386 1.00 96.12 204 PRO A CA 1
ATOM 1674 C C . PRO A 1 204 ? -4.338 9.637 0.976 1.00 96.12 204 PRO A C 1
ATOM 1676 O O . PRO A 1 204 ? -3.284 9.859 1.568 1.00 96.12 204 PRO A O 1
ATOM 1679 N N . GLU A 1 205 ? -5.265 8.799 1.454 1.00 93.38 205 GLU A N 1
ATOM 1680 C CA . GLU A 1 205 ? -5.115 8.076 2.726 1.00 93.38 205 GLU A CA 1
ATOM 1681 C C . GLU A 1 205 ? -3.909 7.133 2.680 1.00 93.38 205 GLU A C 1
ATOM 1683 O O . GLU A 1 205 ? -3.096 7.106 3.603 1.00 93.38 205 GLU A O 1
ATOM 1688 N N . GLU A 1 206 ? -3.753 6.416 1.572 1.00 95.00 206 GLU A N 1
ATOM 1689 C CA . GLU A 1 206 ? -2.663 5.476 1.361 1.00 95.00 206 GLU A CA 1
ATOM 1690 C C . GLU A 1 206 ? -1.303 6.180 1.245 1.00 95.00 206 GLU A C 1
ATOM 1692 O O . GLU A 1 206 ? -0.331 5.749 1.858 1.00 95.00 206 GLU A O 1
ATOM 1697 N N . VAL A 1 207 ? -1.209 7.301 0.521 1.00 96.31 207 VAL A N 1
ATOM 1698 C CA . VAL A 1 207 ? 0.049 8.062 0.405 1.00 96.31 207 VAL A CA 1
ATOM 1699 C C . VAL A 1 207 ? 0.502 8.613 1.760 1.00 96.31 207 VAL A C 1
ATOM 1701 O O . VAL A 1 207 ? 1.689 8.520 2.087 1.0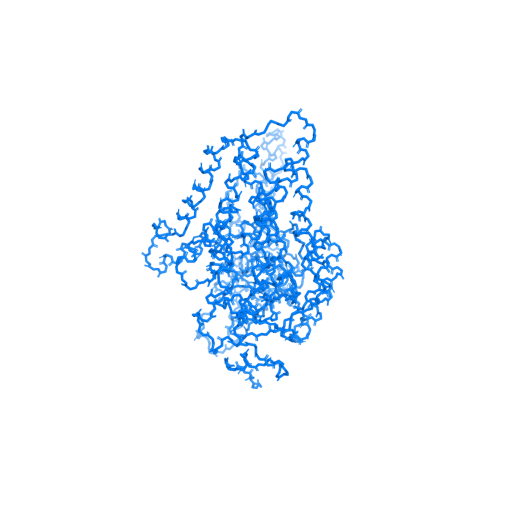0 96.31 207 VAL A O 1
ATOM 1704 N N . VAL A 1 208 ? -0.428 9.154 2.556 1.00 95.69 208 VAL A N 1
ATOM 1705 C CA . VAL A 1 208 ? -0.137 9.672 3.902 1.00 95.69 208 VAL A CA 1
ATOM 1706 C C . VAL A 1 208 ? 0.248 8.536 4.848 1.00 95.69 208 VAL A C 1
ATOM 1708 O O . VAL A 1 208 ? 1.281 8.630 5.515 1.00 95.69 208 VAL A O 1
ATOM 1711 N N . SER A 1 209 ? -0.538 7.455 4.866 1.00 93.00 209 SER A N 1
ATOM 1712 C CA . SER A 1 209 ? -0.268 6.241 5.646 1.00 93.00 209 SER A CA 1
ATOM 1713 C C . SER A 1 209 ? 1.125 5.698 5.354 1.00 93.00 209 SER A C 1
ATOM 1715 O O . SER A 1 209 ? 1.880 5.402 6.278 1.00 93.00 209 SER A O 1
ATOM 1717 N N . ASN A 1 210 ? 1.514 5.637 4.081 1.00 94.88 210 ASN A N 1
ATOM 1718 C CA . ASN A 1 210 ? 2.797 5.082 3.677 1.00 94.88 210 ASN A CA 1
ATOM 1719 C C . ASN A 1 210 ? 3.980 5.811 4.326 1.00 94.88 210 ASN A C 1
ATOM 1721 O O . ASN A 1 210 ? 4.905 5.177 4.834 1.00 94.88 210 ASN A O 1
ATOM 1725 N N . LEU A 1 211 ? 3.923 7.144 4.373 1.00 95.50 211 LEU A N 1
ATOM 1726 C CA . LEU A 1 211 ? 4.959 7.964 4.992 1.00 95.50 211 LEU A CA 1
ATOM 1727 C C . LEU A 1 211 ? 4.953 7.838 6.522 1.00 95.50 211 LEU A C 1
ATOM 1729 O O . LEU A 1 211 ? 5.996 7.564 7.125 1.00 95.50 211 LEU A O 1
ATOM 1733 N N . THR A 1 212 ? 3.791 8.026 7.151 1.00 95.25 212 THR A N 1
ATOM 1734 C CA . THR A 1 212 ? 3.672 8.064 8.617 1.00 95.25 212 THR A CA 1
ATOM 1735 C C . THR A 1 212 ? 3.920 6.692 9.243 1.00 95.25 212 THR A C 1
ATOM 1737 O O . THR A 1 212 ? 4.696 6.583 10.198 1.00 95.25 212 THR A O 1
ATOM 1740 N N . ASN A 1 213 ? 3.351 5.625 8.674 1.00 93.94 213 ASN A N 1
ATOM 1741 C CA . ASN A 1 213 ? 3.551 4.262 9.156 1.00 93.94 213 ASN A CA 1
ATOM 1742 C C . ASN A 1 213 ? 4.974 3.765 8.906 1.00 93.94 213 ASN A C 1
ATOM 1744 O O . ASN A 1 213 ? 5.533 3.116 9.789 1.00 93.94 213 ASN A O 1
ATOM 1748 N N . SER A 1 214 ? 5.603 4.114 7.777 1.00 96.38 214 SER A N 1
ATOM 1749 C CA . SER A 1 214 ? 7.016 3.778 7.546 1.00 96.38 214 SER A CA 1
ATOM 1750 C C . SER A 1 214 ? 7.927 4.361 8.613 1.00 96.38 214 SER A C 1
ATOM 1752 O O . SER A 1 214 ? 8.783 3.652 9.140 1.00 96.38 214 SER A O 1
ATOM 1754 N N . TRP A 1 215 ? 7.745 5.640 8.955 1.00 97.25 215 TRP A N 1
ATOM 1755 C CA . TRP A 1 215 ? 8.539 6.290 9.998 1.00 97.25 215 TRP A CA 1
ATOM 1756 C C . TRP A 1 215 ? 8.329 5.617 11.355 1.00 97.25 215 TRP A C 1
ATOM 1758 O O . TRP A 1 215 ? 9.297 5.292 12.049 1.00 97.25 215 TRP A O 1
ATOM 1768 N N . ARG A 1 216 ? 7.065 5.358 11.707 1.00 95.81 216 ARG A N 1
ATOM 1769 C CA . ARG A 1 216 ? 6.693 4.702 12.962 1.00 95.81 216 ARG A CA 1
ATOM 1770 C C . ARG A 1 216 ? 7.305 3.303 13.072 1.00 95.81 216 ARG A C 1
ATOM 1772 O O . ARG A 1 216 ? 8.023 3.040 14.032 1.00 95.81 216 ARG A O 1
ATOM 1779 N N . VAL A 1 217 ? 7.106 2.440 12.074 1.00 95.38 217 VAL A N 1
ATOM 1780 C CA . VAL A 1 217 ? 7.617 1.056 12.073 1.00 95.38 217 VAL A CA 1
ATOM 1781 C C . VAL A 1 217 ? 9.146 1.014 12.035 1.00 95.38 217 VAL A C 1
ATOM 1783 O O . VAL A 1 217 ? 9.760 0.192 12.720 1.00 95.38 217 VAL A O 1
ATOM 1786 N N . ALA A 1 218 ? 9.794 1.916 11.292 1.00 96.75 218 ALA A N 1
ATOM 1787 C CA . ALA A 1 218 ? 11.249 2.051 11.325 1.00 96.75 218 ALA A CA 1
ATOM 1788 C C . ALA A 1 218 ? 11.754 2.416 12.734 1.00 96.75 218 ALA A C 1
ATOM 1790 O O . ALA A 1 218 ? 12.723 1.822 13.211 1.00 96.75 218 ALA A O 1
ATOM 1791 N N . GLY A 1 219 ? 11.072 3.339 13.419 1.00 97.00 219 GLY A N 1
ATOM 1792 C CA . GLY A 1 219 ? 11.348 3.689 14.812 1.00 97.00 219 GLY A CA 1
ATOM 1793 C C . GLY A 1 219 ? 11.136 2.517 15.773 1.00 97.00 219 GLY A C 1
ATOM 1794 O O . GLY A 1 219 ? 12.024 2.214 16.564 1.00 97.00 219 GLY A O 1
ATOM 1795 N N . GLU A 1 220 ? 10.017 1.799 15.661 1.00 95.62 220 GLU A N 1
ATOM 1796 C CA . GLU A 1 220 ? 9.699 0.625 16.489 1.00 95.62 220 GLU A CA 1
ATOM 1797 C C . GLU A 1 220 ? 10.730 -0.502 16.333 1.00 95.62 220 GLU A C 1
ATOM 1799 O O . GLU A 1 220 ? 11.086 -1.160 17.312 1.00 95.62 220 GLU A O 1
ATOM 1804 N N . HIS A 1 221 ? 11.247 -0.731 15.119 1.00 95.00 221 HIS A N 1
ATOM 1805 C CA . HIS A 1 221 ? 12.340 -1.683 14.893 1.00 95.00 221 HIS A CA 1
ATOM 1806 C C . HIS A 1 221 ? 13.626 -1.290 15.630 1.00 95.00 221 HIS A C 1
ATOM 1808 O O . HIS A 1 221 ? 14.349 -2.167 16.107 1.00 95.00 221 HIS A O 1
ATOM 1814 N N . LEU A 1 222 ? 13.920 0.008 15.731 1.00 97.06 222 LEU A N 1
ATOM 1815 C CA . LEU A 1 222 ? 15.071 0.514 16.479 1.00 97.06 222 LEU A CA 1
ATOM 1816 C C . LEU A 1 222 ? 14.842 0.410 17.986 1.00 97.06 222 LEU A C 1
ATOM 1818 O O . LEU A 1 222 ? 15.715 -0.087 18.693 1.00 97.06 222 LEU A O 1
ATOM 1822 N N . THR A 1 223 ? 13.654 0.777 18.466 1.00 97.06 223 THR A N 1
ATOM 1823 C CA . THR A 1 223 ? 13.294 0.666 19.884 1.00 97.06 223 THR A CA 1
ATOM 1824 C C . THR A 1 223 ? 13.345 -0.782 20.369 1.00 97.06 223 THR A C 1
ATOM 1826 O O . THR A 1 223 ? 13.917 -1.043 21.423 1.00 97.06 223 THR A O 1
ATOM 1829 N N . ARG A 1 224 ? 12.883 -1.751 19.564 1.00 95.88 224 ARG A N 1
ATOM 1830 C CA . ARG A 1 224 ? 13.032 -3.193 19.856 1.00 95.88 224 ARG A CA 1
ATOM 1831 C C . ARG A 1 224 ? 14.490 -3.660 19.960 1.00 95.88 224 ARG A C 1
ATOM 1833 O O . ARG A 1 224 ? 14.753 -4.706 20.538 1.00 95.88 224 ARG A O 1
ATOM 1840 N N . ARG A 1 225 ? 15.437 -2.895 19.413 1.00 95.81 225 ARG A N 1
ATOM 1841 C CA . ARG A 1 225 ? 16.888 -3.120 19.525 1.00 95.81 225 ARG A CA 1
ATOM 1842 C C . ARG A 1 225 ? 17.546 -2.273 20.623 1.00 95.81 225 ARG A C 1
ATOM 1844 O O . ARG A 1 225 ? 18.769 -2.223 20.679 1.00 95.81 225 ARG A O 1
ATOM 1851 N N . GLY A 1 226 ? 16.766 -1.581 21.457 1.00 97.06 226 GLY A N 1
ATOM 1852 C CA . GLY A 1 226 ? 17.276 -0.676 22.491 1.00 97.06 226 GLY A CA 1
ATOM 1853 C C . GLY A 1 226 ? 17.854 0.638 21.951 1.00 97.06 226 GLY A C 1
ATOM 1854 O O . GLY A 1 226 ? 18.601 1.311 22.654 1.00 97.06 226 GLY A O 1
ATOM 1855 N N . LEU A 1 227 ? 17.545 1.009 20.703 1.00 97.44 227 LEU A N 1
ATOM 1856 C CA . LEU A 1 227 ? 18.044 2.226 20.058 1.00 97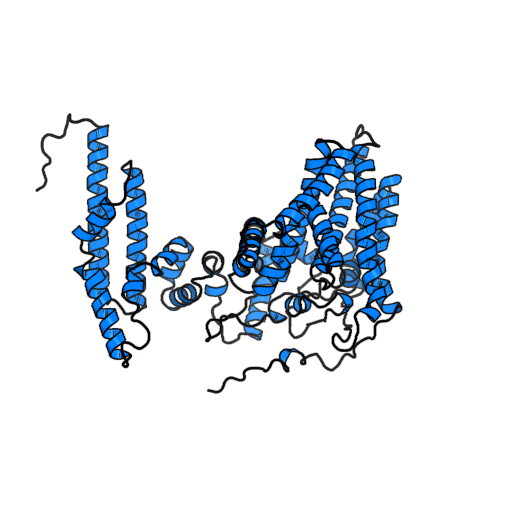.44 227 LEU A CA 1
ATOM 1857 C C . LEU A 1 227 ? 16.959 3.309 19.985 1.00 97.44 227 LEU A C 1
ATOM 1859 O O . LEU A 1 227 ? 15.767 3.026 19.868 1.00 97.44 227 LEU A O 1
ATOM 1863 N N . SER A 1 228 ? 17.386 4.574 19.985 1.00 96.88 228 SER A N 1
ATOM 1864 C CA . SER A 1 228 ? 16.498 5.713 19.720 1.00 96.88 228 SER A CA 1
ATOM 1865 C C . SER A 1 228 ? 15.940 5.656 18.295 1.00 96.88 228 SER A C 1
ATOM 1867 O O . SER A 1 228 ? 16.658 5.314 17.354 1.00 96.88 228 SER A O 1
ATOM 1869 N N . ARG A 1 229 ? 14.690 6.097 18.099 1.00 95.69 229 ARG A N 1
ATOM 1870 C CA . ARG A 1 229 ? 14.080 6.244 16.762 1.00 95.69 229 ARG A CA 1
ATOM 1871 C C . ARG A 1 229 ? 14.880 7.161 15.826 1.00 95.69 229 ARG A C 1
ATOM 1873 O O . ARG A 1 229 ? 14.777 7.040 14.611 1.00 95.69 229 ARG A O 1
ATOM 1880 N N . TRP A 1 230 ? 15.685 8.061 16.392 1.00 96.31 230 TRP A N 1
ATOM 1881 C CA . TRP A 1 230 ? 16.529 9.010 15.661 1.00 96.31 230 TRP A CA 1
ATOM 1882 C C . TRP A 1 230 ? 17.936 8.479 15.358 1.00 96.31 230 TRP A C 1
ATOM 1884 O O . TRP A 1 230 ? 18.748 9.196 14.779 1.00 96.31 230 TRP A O 1
ATOM 1894 N N . HIS A 1 231 ? 18.247 7.238 15.740 1.00 97.88 231 HIS A N 1
ATOM 1895 C CA . HIS A 1 231 ? 19.554 6.632 15.502 1.00 97.88 231 HIS A CA 1
ATOM 1896 C C . HIS A 1 231 ? 19.932 6.662 14.007 1.00 97.88 231 HIS A C 1
ATOM 1898 O O . HIS A 1 231 ? 19.073 6.514 13.138 1.00 97.88 231 HIS A O 1
ATOM 1904 N N . PHE A 1 232 ? 21.222 6.819 13.690 1.00 96.25 232 PHE A N 1
ATOM 1905 C CA . PHE A 1 232 ? 21.713 6.983 12.310 1.00 96.25 232 PHE A CA 1
ATOM 1906 C C . PHE A 1 232 ? 21.396 5.790 11.389 1.00 96.25 232 PHE A C 1
ATOM 1908 O O . PHE A 1 232 ? 21.393 5.924 10.168 1.00 96.25 232 PHE A O 1
ATOM 1915 N N . SER A 1 233 ? 21.108 4.616 11.962 1.00 95.75 233 SER A N 1
ATOM 1916 C CA . SER A 1 233 ? 20.676 3.429 11.214 1.00 95.75 233 SER A CA 1
ATOM 1917 C C . SER A 1 233 ? 19.207 3.468 10.775 1.00 95.75 233 SER A C 1
ATOM 1919 O O . SER A 1 233 ? 18.779 2.561 10.055 1.00 95.75 233 SER A O 1
ATOM 1921 N N . ASN A 1 234 ? 18.438 4.494 11.167 1.00 97.69 234 ASN A N 1
ATOM 1922 C CA . ASN A 1 234 ? 17.090 4.705 10.652 1.00 97.69 234 ASN A CA 1
ATOM 1923 C C . ASN A 1 234 ? 17.152 4.874 9.118 1.00 97.69 234 ASN A C 1
ATOM 1925 O O . ASN A 1 234 ? 17.894 5.730 8.625 1.00 97.69 234 ASN A O 1
ATOM 1929 N N . PRO A 1 235 ? 16.399 4.073 8.338 1.00 97.12 235 PRO A N 1
ATOM 1930 C CA . PRO A 1 235 ? 16.419 4.142 6.879 1.00 97.12 235 PRO A CA 1
ATOM 1931 C C . PRO A 1 235 ? 16.075 5.529 6.317 1.00 97.12 235 PRO A C 1
ATOM 1933 O O . PRO A 1 235 ? 16.576 5.874 5.251 1.00 97.12 235 PRO A O 1
ATOM 1936 N N . PHE A 1 236 ? 15.313 6.355 7.039 1.00 98.06 236 PHE A N 1
ATOM 1937 C CA . PHE A 1 236 ? 14.929 7.692 6.583 1.00 98.06 236 PHE A CA 1
ATOM 1938 C C . PHE A 1 236 ? 16.106 8.646 6.378 1.00 98.06 236 PHE A C 1
ATOM 1940 O O . PHE A 1 236 ? 16.045 9.490 5.487 1.00 98.06 236 PHE A O 1
ATOM 1947 N N . TRP A 1 237 ? 17.206 8.488 7.119 1.00 97.94 237 TRP A N 1
ATOM 1948 C CA . TRP A 1 237 ? 18.412 9.282 6.872 1.00 97.94 237 TRP A CA 1
ATOM 1949 C C . TRP A 1 237 ? 19.032 8.951 5.520 1.00 97.94 237 TRP A C 1
ATOM 1951 O O . TRP A 1 237 ? 19.413 9.836 4.758 1.00 97.94 237 TRP A O 1
ATOM 1961 N N . ARG A 1 238 ? 19.061 7.662 5.178 1.00 97.44 238 ARG A N 1
ATOM 1962 C CA . ARG A 1 238 ? 19.513 7.205 3.865 1.00 97.44 238 ARG A CA 1
ATOM 1963 C C . ARG A 1 238 ? 18.557 7.654 2.758 1.00 97.44 238 ARG A C 1
ATOM 1965 O O . ARG A 1 238 ? 19.021 8.092 1.712 1.00 97.44 238 ARG A O 1
ATOM 1972 N N . TYR A 1 239 ? 17.248 7.607 2.998 1.00 98.06 239 TYR A N 1
ATOM 1973 C CA . TYR A 1 239 ? 16.241 8.115 2.061 1.00 98.06 239 TYR A CA 1
ATOM 1974 C C . TYR A 1 239 ? 16.413 9.611 1.787 1.00 98.06 239 TYR A C 1
ATOM 1976 O O . TYR A 1 239 ? 16.382 10.018 0.628 1.00 98.06 239 TYR A O 1
ATOM 1984 N N . ALA A 1 240 ? 16.677 10.411 2.822 1.00 98.31 240 ALA A N 1
ATOM 1985 C CA . ALA A 1 240 ? 16.966 11.834 2.682 1.00 98.31 240 ALA A CA 1
ATOM 1986 C C . ALA A 1 240 ? 18.236 12.088 1.853 1.00 98.31 240 ALA A C 1
ATOM 1988 O O . ALA A 1 240 ? 18.229 12.958 0.987 1.00 98.31 240 ALA A O 1
ATOM 1989 N N . ILE A 1 241 ? 19.297 11.297 2.056 1.00 98.38 241 ILE A N 1
ATOM 1990 C CA . ILE A 1 241 ? 20.519 11.378 1.241 1.00 98.38 241 ILE A CA 1
ATOM 1991 C C . ILE A 1 241 ? 20.214 11.058 -0.226 1.00 98.38 241 ILE A C 1
ATOM 1993 O O . ILE A 1 241 ? 20.621 11.813 -1.103 1.00 98.38 241 ILE A O 1
ATOM 1997 N N . TYR A 1 242 ? 19.480 9.980 -0.516 1.00 98.00 242 TYR A N 1
ATOM 1998 C CA . TYR A 1 242 ? 19.139 9.613 -1.896 1.00 98.00 242 TYR A CA 1
ATOM 1999 C C . TYR A 1 242 ? 18.257 10.655 -2.587 1.00 98.00 242 TYR A C 1
ATOM 2001 O O . TYR A 1 242 ? 18.503 10.983 -3.747 1.00 98.00 242 TYR A O 1
ATOM 2009 N N . LEU A 1 243 ? 17.281 11.227 -1.878 1.00 98.06 243 LEU A N 1
ATOM 2010 C CA . LEU A 1 243 ? 16.510 12.365 -2.381 1.00 98.06 243 LEU A CA 1
ATOM 2011 C C . LEU A 1 243 ? 17.420 13.568 -2.648 1.00 98.06 243 LEU A C 1
ATOM 2013 O O . LEU A 1 243 ? 17.347 14.156 -3.722 1.00 98.06 243 LEU A O 1
ATOM 2017 N N . GLY A 1 244 ? 18.322 13.894 -1.719 1.00 98.19 244 GLY A N 1
ATOM 2018 C CA . GLY A 1 244 ? 19.295 14.974 -1.882 1.00 98.19 244 GLY A CA 1
ATOM 2019 C C . GLY A 1 244 ? 20.211 14.782 -3.094 1.00 98.19 244 GLY A C 1
ATOM 2020 O O . GLY A 1 244 ? 20.472 15.743 -3.809 1.00 98.19 244 GLY A O 1
ATOM 2021 N N . VAL A 1 245 ? 20.641 13.548 -3.377 1.00 96.44 245 VAL A N 1
ATOM 2022 C CA . VAL A 1 245 ? 21.431 13.216 -4.574 1.00 96.44 245 VAL A CA 1
ATOM 2023 C C . VAL A 1 245 ? 20.636 13.500 -5.847 1.00 96.44 245 VAL A C 1
ATOM 2025 O O . VAL A 1 245 ? 21.134 14.202 -6.724 1.00 96.44 245 VAL A O 1
ATOM 2028 N N . TRP A 1 246 ? 19.399 13.007 -5.949 1.00 95.38 246 TRP A N 1
ATOM 2029 C CA . TRP A 1 246 ? 18.585 13.199 -7.151 1.00 95.38 246 TRP A CA 1
ATOM 2030 C C . TRP A 1 246 ? 18.174 14.654 -7.362 1.00 95.38 246 TRP A C 1
ATOM 2032 O O . TRP A 1 246 ? 18.389 15.202 -8.440 1.00 95.38 246 TRP A O 1
ATOM 2042 N N . TYR A 1 247 ? 17.642 15.309 -6.331 1.00 95.94 247 TYR A N 1
ATOM 2043 C CA . TYR A 1 247 ? 17.239 16.712 -6.423 1.00 95.94 247 TYR A CA 1
ATOM 2044 C C . TYR A 1 247 ? 18.447 17.640 -6.597 1.00 95.94 247 TYR A C 1
ATOM 2046 O O . TYR A 1 247 ? 18.366 18.608 -7.349 1.00 95.94 247 TYR A O 1
ATOM 2054 N N . GLY A 1 248 ? 19.587 17.329 -5.972 1.00 96.06 248 GLY A N 1
ATOM 2055 C CA . GLY A 1 248 ? 20.841 18.054 -6.173 1.00 96.06 248 GLY A CA 1
ATOM 2056 C C . GLY A 1 248 ? 21.361 17.932 -7.606 1.00 96.06 248 GLY A C 1
ATOM 2057 O O . GLY A 1 248 ? 21.756 18.935 -8.195 1.00 96.06 248 GLY A O 1
ATOM 2058 N N . LEU A 1 249 ? 21.295 16.736 -8.197 1.00 92.38 249 LEU A N 1
ATOM 2059 C CA . LEU A 1 249 ? 21.652 16.502 -9.598 1.00 92.38 249 LEU A CA 1
ATOM 2060 C C . LEU A 1 249 ? 20.725 17.262 -10.557 1.00 92.38 249 LEU A C 1
ATOM 2062 O O . LEU A 1 249 ? 21.201 17.939 -11.463 1.00 92.38 249 LEU A O 1
ATOM 2066 N N . VAL A 1 250 ? 19.410 17.198 -10.338 1.00 91.25 250 VAL A N 1
ATOM 2067 C CA . VAL A 1 250 ? 18.416 17.926 -11.145 1.00 91.25 250 VAL A CA 1
ATOM 2068 C C . VAL A 1 250 ? 18.641 19.438 -11.052 1.00 91.25 250 VAL A C 1
ATOM 2070 O O . VAL A 1 250 ? 18.652 20.121 -12.076 1.00 91.25 250 VAL A O 1
ATOM 2073 N N . TYR A 1 251 ? 18.876 19.960 -9.845 1.00 93.12 251 TYR A N 1
ATOM 2074 C CA . TYR A 1 251 ? 19.202 21.370 -9.625 1.00 93.12 251 TYR A CA 1
ATOM 2075 C C . TYR A 1 251 ? 20.504 21.774 -10.324 1.00 93.12 251 TYR A C 1
ATOM 2077 O O . TYR A 1 251 ? 20.559 22.820 -10.963 1.00 93.12 251 TYR A O 1
ATOM 2085 N N . PHE A 1 252 ? 21.545 20.943 -10.237 1.00 90.75 252 PHE A N 1
ATOM 2086 C CA . PHE A 1 252 ? 22.823 21.202 -10.897 1.00 90.75 252 PHE A CA 1
ATOM 2087 C C . PHE A 1 252 ? 22.683 21.261 -12.425 1.00 90.75 252 PHE A C 1
ATOM 2089 O O . PHE A 1 252 ? 23.321 22.094 -13.064 1.00 90.75 252 PHE A O 1
ATOM 2096 N N . LEU A 1 253 ? 21.835 20.407 -13.009 1.00 85.88 253 LEU A N 1
ATOM 2097 C CA . LEU A 1 253 ? 21.640 20.333 -14.457 1.00 85.88 253 LEU A CA 1
ATOM 2098 C C . LEU A 1 253 ? 20.703 21.411 -15.010 1.00 85.88 253 LEU A C 1
ATOM 2100 O O . LEU A 1 253 ? 20.947 21.898 -16.105 1.00 85.88 253 LEU A O 1
ATOM 2104 N N . GLY A 1 254 ? 19.626 21.768 -14.309 1.00 81.00 254 GLY A N 1
ATOM 2105 C CA . GLY A 1 254 ? 18.592 22.658 -14.860 1.00 81.00 254 GLY A CA 1
ATOM 2106 C C . GLY A 1 254 ? 18.144 23.797 -13.954 1.00 81.00 254 GLY A C 1
ATOM 2107 O O . GLY A 1 254 ? 17.155 24.467 -14.251 1.00 81.00 254 GLY A O 1
ATOM 2108 N N . GLY A 1 255 ? 18.842 24.021 -12.843 1.00 87.25 255 GLY A N 1
ATOM 2109 C CA . GLY A 1 255 ? 18.518 25.060 -11.874 1.00 87.25 255 GLY A CA 1
ATOM 2110 C C . GLY A 1 255 ? 17.224 24.797 -11.102 1.00 87.25 255 GLY A C 1
ATOM 2111 O O . GLY A 1 255 ? 16.658 23.702 -11.098 1.00 87.25 255 GLY A O 1
ATOM 2112 N N . ILE A 1 256 ? 16.734 25.837 -10.424 1.00 88.94 256 ILE A N 1
ATOM 2113 C CA . ILE A 1 256 ? 15.583 25.739 -9.514 1.00 88.94 256 ILE A CA 1
ATOM 2114 C C . ILE A 1 256 ? 14.284 25.303 -10.214 1.00 88.94 256 IL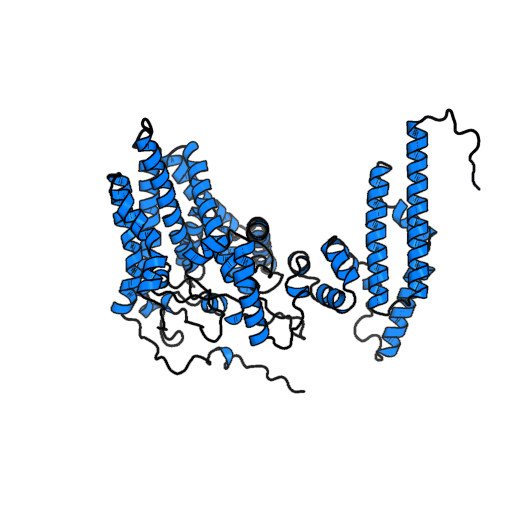E A C 1
ATOM 2116 O O . ILE A 1 256 ? 13.476 24.591 -9.623 1.00 88.94 256 ILE A O 1
ATOM 2120 N N . TRP A 1 257 ? 14.103 25.670 -11.486 1.00 83.81 257 TRP A N 1
ATOM 2121 C CA . TRP A 1 257 ? 12.895 25.368 -12.263 1.00 83.81 257 TRP A CA 1
ATOM 2122 C C . TRP A 1 257 ? 12.785 23.899 -12.683 1.00 83.81 257 TRP A C 1
ATOM 2124 O O . TRP A 1 257 ? 11.689 23.424 -12.976 1.00 83.81 257 TRP A O 1
ATOM 2134 N N . ALA A 1 258 ? 13.890 23.154 -12.654 1.00 84.25 258 ALA A N 1
ATOM 2135 C CA . ALA A 1 258 ? 13.896 21.723 -12.926 1.00 84.25 258 ALA A CA 1
ATOM 2136 C C . ALA A 1 258 ? 13.295 20.896 -11.775 1.00 84.25 258 ALA A C 1
ATOM 2138 O O . ALA A 1 258 ? 12.721 19.830 -12.006 1.00 84.25 258 ALA A O 1
ATOM 2139 N N . LEU A 1 259 ? 13.382 21.397 -10.537 1.00 91.19 259 LEU A N 1
ATOM 2140 C CA . LEU A 1 259 ? 12.882 20.706 -9.347 1.00 91.19 259 LEU A CA 1
ATOM 2141 C C . LEU A 1 259 ? 11.369 20.425 -9.376 1.00 91.19 259 LEU A C 1
ATOM 2143 O O . LEU A 1 259 ? 10.999 19.273 -9.151 1.00 91.19 259 LEU A O 1
ATOM 2147 N N . PRO A 1 260 ? 10.473 21.396 -9.661 1.00 89.69 260 PRO A N 1
ATOM 2148 C CA . PRO A 1 260 ? 9.039 21.113 -9.729 1.00 89.69 260 PRO A CA 1
ATOM 2149 C C . PRO A 1 260 ? 8.673 20.143 -10.862 1.00 89.69 260 PRO A C 1
ATOM 2151 O O . PRO A 1 260 ? 7.749 19.351 -10.695 1.00 89.69 260 PRO A O 1
ATOM 2154 N N . ILE A 1 261 ? 9.408 20.147 -11.982 1.00 84.75 261 ILE A N 1
ATOM 2155 C CA . ILE A 1 261 ? 9.205 19.185 -13.081 1.00 84.75 261 ILE A CA 1
ATOM 2156 C C . ILE A 1 261 ? 9.563 17.773 -12.608 1.00 84.75 261 ILE A C 1
ATOM 2158 O O . ILE A 1 261 ? 8.782 16.841 -12.788 1.00 84.75 261 ILE A O 1
ATOM 2162 N N . PHE A 1 262 ? 10.714 17.614 -11.951 1.00 89.44 262 PHE A N 1
ATOM 2163 C CA . PHE A 1 262 ? 11.139 16.328 -11.402 1.00 89.44 262 PHE A CA 1
ATOM 2164 C C . PHE A 1 262 ? 10.198 15.814 -10.305 1.00 89.44 262 PHE A C 1
ATOM 2166 O O . PHE A 1 262 ? 9.849 14.633 -10.289 1.00 89.44 262 PHE A O 1
ATOM 2173 N N . LEU A 1 263 ? 9.710 16.704 -9.437 1.00 92.88 263 LEU A N 1
ATOM 2174 C CA . LEU A 1 263 ? 8.690 16.363 -8.450 1.00 92.88 263 LEU A CA 1
ATOM 2175 C C . LEU A 1 263 ? 7.393 15.892 -9.128 1.00 92.88 263 LEU A C 1
ATOM 2177 O O . LEU A 1 263 ? 6.835 14.876 -8.722 1.00 92.88 263 LEU A O 1
ATOM 2181 N N . ALA A 1 264 ? 6.930 16.576 -10.178 1.00 89.62 264 ALA A N 1
ATOM 2182 C CA . ALA A 1 264 ? 5.737 16.174 -10.926 1.00 89.62 264 ALA A CA 1
ATOM 2183 C C . ALA A 1 264 ? 5.899 14.799 -11.605 1.00 89.62 264 ALA A C 1
ATOM 2185 O O . ALA A 1 264 ? 4.964 13.993 -11.579 1.00 89.62 264 ALA A O 1
ATOM 2186 N N . LEU A 1 265 ? 7.086 14.497 -12.149 1.00 88.75 265 LEU A N 1
ATOM 2187 C CA . LEU A 1 265 ? 7.432 13.167 -12.669 1.00 88.75 265 LEU A CA 1
ATOM 2188 C C . LEU A 1 265 ? 7.331 12.100 -11.567 1.00 88.75 265 LEU A C 1
ATOM 2190 O O . LEU A 1 265 ? 6.666 11.077 -11.748 1.00 88.75 265 LEU A O 1
ATOM 2194 N N . GLY A 1 266 ? 7.927 12.366 -10.400 1.00 92.75 266 GLY A N 1
ATOM 2195 C CA . GLY A 1 266 ? 7.868 11.475 -9.240 1.00 92.75 266 GLY A CA 1
ATOM 2196 C C . GLY A 1 266 ? 6.437 11.229 -8.754 1.00 92.75 266 GLY A C 1
ATOM 2197 O O . GLY A 1 266 ? 6.015 10.084 -8.617 1.00 92.75 266 GLY A O 1
ATOM 2198 N N . LEU A 1 267 ? 5.643 12.289 -8.580 1.00 92.75 267 LEU A N 1
ATOM 2199 C CA . LEU A 1 267 ? 4.240 12.183 -8.164 1.00 92.75 267 LEU A CA 1
ATOM 2200 C C . LEU A 1 267 ? 3.383 11.410 -9.176 1.00 92.75 267 LEU A C 1
ATOM 2202 O O . LEU A 1 267 ? 2.519 10.634 -8.771 1.00 92.75 267 LEU A O 1
ATOM 2206 N N . SER A 1 268 ? 3.644 11.561 -10.476 1.00 92.00 268 SER A N 1
ATOM 2207 C CA . SER A 1 268 ? 2.959 10.795 -11.529 1.00 92.00 268 SER A CA 1
ATOM 2208 C C . SER A 1 268 ? 3.296 9.300 -11.466 1.00 92.00 268 SER A C 1
ATOM 2210 O O . SER A 1 268 ? 2.433 8.448 -11.705 1.00 92.00 268 SER A O 1
ATOM 2212 N N . CYS A 1 269 ? 4.536 8.968 -11.095 1.00 92.62 269 CYS A N 1
ATOM 2213 C CA . CYS A 1 269 ? 4.959 7.597 -10.828 1.00 92.62 269 CYS A CA 1
ATOM 2214 C C . CYS A 1 269 ? 4.247 7.019 -9.592 1.00 92.62 269 CYS A C 1
ATOM 2216 O O . CYS A 1 269 ? 3.638 5.951 -9.676 1.00 92.62 269 CYS A O 1
ATOM 2218 N N . VAL A 1 270 ? 4.215 7.768 -8.480 1.00 94.94 270 VAL A N 1
ATOM 2219 C CA 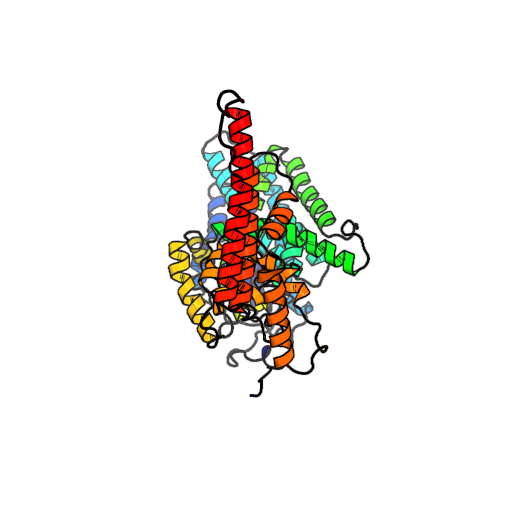. VAL A 1 270 ? 3.482 7.384 -7.258 1.00 94.94 270 VAL A CA 1
ATOM 2220 C C . VAL A 1 270 ? 2.000 7.158 -7.550 1.00 94.94 270 VAL A C 1
ATOM 2222 O O . VAL A 1 270 ? 1.442 6.146 -7.134 1.00 94.94 270 VAL A O 1
ATOM 2225 N N . PHE A 1 271 ? 1.363 8.059 -8.299 1.00 95.12 271 PHE A N 1
ATOM 2226 C CA . PHE A 1 271 ? -0.038 7.933 -8.695 1.00 95.12 271 PHE A CA 1
ATOM 2227 C C . PHE A 1 271 ? -0.300 6.634 -9.467 1.00 95.12 271 PHE A C 1
ATOM 2229 O O . PHE A 1 271 ? -1.194 5.870 -9.108 1.00 95.12 271 PHE A O 1
ATOM 2236 N N . SER A 1 272 ? 0.523 6.345 -10.476 1.00 92.69 272 SER A N 1
ATOM 2237 C CA . SER A 1 272 ? 0.370 5.159 -11.328 1.00 92.69 272 SER A CA 1
ATOM 2238 C C . SER A 1 272 ? 0.601 3.858 -10.559 1.00 92.69 272 SER A C 1
ATOM 2240 O O . SER A 1 272 ? -0.168 2.910 -10.713 1.00 92.69 272 SER A O 1
ATOM 2242 N N . MET A 1 273 ? 1.597 3.828 -9.668 1.00 93.88 273 MET A N 1
ATOM 2243 C CA . MET A 1 273 ? 1.827 2.680 -8.789 1.00 93.88 273 MET A CA 1
ATOM 2244 C C . MET A 1 273 ? 0.672 2.475 -7.806 1.00 93.88 273 MET A C 1
ATOM 2246 O O . MET A 1 273 ? 0.226 1.352 -7.591 1.00 93.88 273 MET A O 1
ATOM 2250 N N . LYS A 1 274 ? 0.126 3.545 -7.218 1.00 95.94 274 LYS A N 1
ATOM 2251 C CA . LYS A 1 274 ? -1.013 3.397 -6.305 1.00 95.94 274 LYS A CA 1
ATOM 2252 C C . LYS A 1 274 ? -2.282 2.946 -7.028 1.00 95.94 274 LYS A C 1
ATOM 2254 O O . LYS A 1 274 ? -3.089 2.260 -6.407 1.00 95.94 274 LYS A O 1
ATOM 2259 N N . ILE A 1 275 ? -2.449 3.250 -8.320 1.00 96.38 275 ILE A N 1
ATOM 2260 C CA . ILE A 1 275 ? -3.511 2.640 -9.140 1.00 96.38 275 ILE A CA 1
ATOM 2261 C C . ILE A 1 275 ? -3.312 1.127 -9.232 1.00 96.38 275 ILE A C 1
ATOM 2263 O O . ILE A 1 275 ? -4.277 0.391 -9.017 1.00 96.38 275 ILE A O 1
ATOM 2267 N N . SER A 1 276 ? -2.093 0.658 -9.532 1.00 94.75 276 SER A N 1
ATOM 2268 C CA . SER A 1 276 ? -1.836 -0.782 -9.623 1.00 94.75 276 SER A CA 1
ATOM 2269 C C . SER A 1 276 ? -2.045 -1.481 -8.292 1.00 94.75 276 SER A C 1
ATOM 2271 O O . SER A 1 276 ? -2.809 -2.440 -8.234 1.00 94.75 276 SER A O 1
ATOM 2273 N N . ASN A 1 277 ? -1.494 -0.922 -7.215 1.00 96.00 277 ASN A N 1
ATOM 2274 C CA . ASN A 1 277 ? -1.678 -1.446 -5.866 1.00 96.00 277 ASN A CA 1
ATOM 2275 C C . ASN A 1 277 ? -3.167 -1.547 -5.494 1.00 96.00 277 ASN A C 1
ATOM 2277 O O . ASN A 1 277 ? -3.619 -2.558 -4.961 1.00 96.00 277 ASN A O 1
ATOM 2281 N N . TYR A 1 278 ? -3.952 -0.523 -5.844 1.00 97.94 278 TYR A N 1
ATOM 2282 C CA . TYR A 1 278 ? -5.386 -0.505 -5.591 1.00 97.94 278 TYR A CA 1
ATOM 2283 C C . TYR A 1 278 ? -6.107 -1.663 -6.283 1.00 97.94 278 TYR A C 1
ATOM 2285 O O . TYR A 1 278 ? -6.791 -2.425 -5.606 1.00 97.94 278 TYR A O 1
ATOM 2293 N N . PHE A 1 279 ? -5.954 -1.839 -7.604 1.00 97.31 279 PHE A N 1
ATOM 2294 C CA . PHE A 1 279 ? -6.656 -2.935 -8.284 1.00 97.31 279 PHE A CA 1
ATOM 2295 C C . PHE A 1 279 ? -6.107 -4.316 -7.914 1.00 97.31 279 PHE A C 1
ATOM 2297 O O . PHE A 1 279 ? -6.850 -5.290 -7.966 1.00 97.31 279 PHE A O 1
ATOM 2304 N N . GLN A 1 280 ? -4.835 -4.406 -7.524 1.00 96.75 280 GLN A N 1
ATOM 2305 C CA . GLN A 1 280 ? -4.191 -5.648 -7.106 1.00 96.75 280 GLN A CA 1
ATOM 2306 C C . GLN A 1 280 ? -4.712 -6.173 -5.761 1.00 96.75 280 GLN A C 1
ATOM 2308 O O . GLN A 1 280 ? -4.709 -7.382 -5.547 1.00 96.75 280 GLN A O 1
ATOM 2313 N N . HIS A 1 281 ? -5.212 -5.303 -4.881 1.00 97.06 281 HIS A N 1
ATOM 2314 C CA . HIS A 1 281 ? -5.704 -5.687 -3.547 1.00 97.06 281 HIS A CA 1
ATOM 2315 C C . HIS A 1 281 ? -7.172 -5.337 -3.293 1.00 97.06 281 HIS A C 1
ATOM 2317 O O . HIS A 1 281 ? -7.665 -5.470 -2.174 1.00 97.06 281 HIS A O 1
ATOM 2323 N N . TYR A 1 282 ? -7.893 -4.888 -4.319 1.00 97.75 282 TYR A N 1
ATOM 2324 C CA . TYR A 1 282 ? -9.254 -4.393 -4.164 1.00 97.75 282 TYR A CA 1
ATOM 2325 C C . TYR A 1 282 ? -10.221 -5.455 -3.628 1.00 97.75 282 TYR A C 1
ATOM 2327 O O . TYR A 1 282 ? -10.424 -6.497 -4.255 1.00 97.75 282 TYR A O 1
ATOM 2335 N N . GLY A 1 283 ? -10.859 -5.161 -2.494 1.00 95.81 283 GLY A N 1
ATOM 2336 C CA . GLY A 1 283 ? -11.939 -5.953 -1.906 1.00 95.81 283 GLY A CA 1
ATOM 2337 C C . GLY A 1 283 ? -11.518 -7.310 -1.335 1.00 95.81 283 GLY A C 1
ATOM 2338 O O . GLY A 1 283 ? -12.352 -8.010 -0.763 1.00 95.81 283 GLY A O 1
ATOM 2339 N N . LEU A 1 284 ? -10.252 -7.708 -1.445 1.00 95.94 284 LEU A N 1
ATOM 2340 C CA . LEU A 1 284 ? -9.776 -8.983 -0.913 1.00 95.94 284 LEU A CA 1
ATOM 2341 C C . LEU A 1 284 ? -9.331 -8.806 0.538 1.00 95.94 284 LEU A C 1
ATOM 2343 O O . LEU A 1 284 ? -8.616 -7.864 0.880 1.00 95.94 284 LEU A O 1
ATOM 2347 N N . ARG A 1 285 ? -9.788 -9.710 1.405 1.00 94.75 285 ARG A N 1
ATOM 2348 C CA . ARG A 1 285 ? -9.570 -9.647 2.849 1.00 94.75 285 ARG A CA 1
ATOM 2349 C C . ARG A 1 285 ? -9.097 -10.993 3.385 1.00 94.75 285 ARG A C 1
ATOM 2351 O O . ARG A 1 285 ? -9.487 -12.042 2.876 1.00 94.75 285 ARG A O 1
ATOM 2358 N N . ARG A 1 286 ? -8.252 -10.929 4.409 1.00 95.12 286 ARG A N 1
ATOM 2359 C CA . ARG A 1 286 ? -7.922 -12.036 5.305 1.00 95.12 286 ARG A CA 1
ATOM 2360 C C . ARG A 1 286 ? -8.952 -12.080 6.412 1.00 95.12 286 ARG A C 1
ATOM 2362 O O . ARG A 1 286 ? -9.447 -11.036 6.835 1.00 95.12 286 ARG A O 1
ATOM 2369 N N . VAL A 1 287 ? -9.218 -13.277 6.902 1.00 92.44 287 VAL A N 1
ATOM 2370 C CA . VAL A 1 287 ? -10.168 -13.479 7.996 1.00 92.44 287 VAL A CA 1
ATOM 2371 C C . VAL A 1 287 ? -9.448 -13.477 9.342 1.00 92.44 287 VAL A C 1
ATOM 2373 O O . VAL A 1 287 ? -8.286 -13.896 9.440 1.00 92.44 287 VAL A O 1
ATOM 2376 N N . LEU A 1 288 ? -10.115 -12.976 10.381 1.00 89.94 288 LEU A N 1
ATOM 2377 C CA . LEU A 1 288 ? -9.615 -13.091 11.747 1.00 89.94 288 LEU A CA 1
ATOM 2378 C C . LEU A 1 288 ? -9.956 -14.495 12.257 1.00 89.94 288 LEU A C 1
ATOM 2380 O O . LEU A 1 288 ? -11.110 -14.916 12.215 1.00 89.94 288 LEU A O 1
ATOM 2384 N N . LEU A 1 289 ? -8.948 -15.245 12.692 1.00 89.44 289 LEU A N 1
ATOM 2385 C CA . LEU A 1 289 ? -9.132 -16.602 13.194 1.00 89.44 289 LEU A CA 1
ATOM 2386 C C . LEU A 1 289 ? -9.540 -16.578 14.670 1.00 89.44 289 LEU A C 1
ATOM 2388 O O . LEU A 1 289 ? -9.224 -15.645 15.404 1.00 89.44 289 LEU A O 1
ATOM 2392 N N . SER A 1 290 ? -10.126 -17.678 15.147 1.00 82.81 290 SER A N 1
ATOM 2393 C CA . SER A 1 290 ? -10.571 -17.842 16.543 1.00 82.81 290 SER A CA 1
ATOM 2394 C C . SER A 1 290 ? -9.461 -17.723 17.600 1.00 82.81 290 SER A C 1
ATOM 2396 O O . SER A 1 290 ? -9.741 -17.730 18.792 1.00 82.81 290 SER A O 1
ATOM 2398 N N . ASN A 1 291 ? -8.194 -17.685 17.185 1.00 82.56 291 ASN A N 1
ATOM 2399 C CA . ASN A 1 291 ? -7.038 -17.485 18.058 1.00 82.56 291 ASN A CA 1
ATOM 2400 C C . ASN A 1 291 ? -6.584 -16.011 18.132 1.00 82.56 291 ASN A C 1
ATOM 2402 O O . ASN A 1 291 ? -5.465 -15.758 18.581 1.00 82.56 291 ASN A O 1
ATOM 2406 N N . GLY A 1 292 ? -7.394 -15.068 17.637 1.00 80.56 292 GLY A N 1
ATOM 2407 C CA . GLY A 1 292 ? -7.099 -13.629 17.628 1.00 80.56 292 GLY A CA 1
ATOM 2408 C C . GLY A 1 292 ? -6.041 -13.216 16.601 1.00 80.56 292 GLY A C 1
ATOM 2409 O O . GLY A 1 292 ? -5.545 -12.091 16.617 1.00 80.56 292 GLY A O 1
ATOM 2410 N N . ARG A 1 293 ? -5.631 -14.121 15.702 1.00 88.06 293 ARG A N 1
ATOM 2411 C CA . ARG A 1 293 ? -4.661 -13.819 14.646 1.00 88.06 293 ARG A CA 1
ATOM 2412 C C . ARG A 1 293 ? -5.322 -13.803 13.284 1.00 88.06 293 ARG A C 1
ATOM 2414 O O . ARG A 1 293 ? -6.140 -14.655 12.960 1.00 88.06 293 ARG A O 1
ATOM 2421 N N . TRP A 1 294 ? -4.855 -12.902 12.434 1.00 92.38 294 TRP A N 1
ATOM 2422 C CA . TRP A 1 294 ? -5.186 -12.924 11.017 1.00 92.38 294 TRP A CA 1
ATOM 2423 C C . TRP A 1 294 ? -4.680 -14.206 10.349 1.00 92.38 294 TRP A C 1
ATOM 2425 O O . TRP A 1 294 ? -3.555 -14.654 10.610 1.00 92.38 294 TRP A O 1
ATOM 2435 N N . GLU A 1 295 ? -5.498 -14.747 9.446 1.00 93.81 295 GLU A N 1
ATOM 2436 C CA . GLU A 1 295 ? -5.163 -15.817 8.499 1.00 93.81 295 GLU A CA 1
ATOM 2437 C C . GLU A 1 295 ? -3.764 -15.617 7.904 1.00 93.81 295 GLU A C 1
ATOM 2439 O O . GLU A 1 295 ? -3.350 -14.483 7.711 1.00 93.81 295 GLU A O 1
ATOM 2444 N N . LYS A 1 296 ? -2.996 -16.664 7.585 1.00 93.88 296 LYS A N 1
ATOM 2445 C CA . LYS A 1 296 ? -1.736 -16.469 6.837 1.00 93.88 296 LYS A CA 1
ATOM 2446 C C . LYS A 1 296 ? -2.025 -15.857 5.456 1.00 93.88 296 LYS A C 1
ATOM 2448 O O . LYS A 1 296 ? -3.108 -16.034 4.918 1.00 93.88 296 LYS A O 1
ATOM 2453 N N . ILE A 1 297 ? -1.059 -15.146 4.881 1.00 94.44 297 ILE A N 1
ATOM 2454 C CA . ILE A 1 297 ? -1.207 -14.610 3.521 1.00 94.44 297 ILE A CA 1
ATOM 2455 C C . ILE A 1 297 ? -1.174 -15.774 2.532 1.00 94.44 297 ILE A C 1
ATOM 2457 O O . ILE A 1 297 ? -0.278 -16.616 2.587 1.00 94.44 297 ILE A O 1
ATOM 2461 N N . LEU A 1 298 ? -2.152 -15.802 1.635 1.00 94.38 298 LEU A N 1
ATOM 2462 C CA . LEU A 1 298 ? -2.338 -16.805 0.596 1.00 94.38 298 LEU A CA 1
ATOM 2463 C C . LEU A 1 298 ? -2.536 -16.112 -0.762 1.00 94.38 298 LEU A C 1
ATOM 2465 O O . LEU A 1 298 ? -2.968 -14.956 -0.800 1.00 94.38 298 LEU A O 1
ATOM 2469 N N . PRO A 1 299 ? -2.313 -16.809 -1.894 1.00 94.56 299 PRO A N 1
ATOM 2470 C CA . PRO A 1 299 ? -2.534 -16.234 -3.225 1.00 94.56 299 PRO A CA 1
ATOM 2471 C C . PRO A 1 299 ? -3.947 -15.654 -3.434 1.00 94.56 299 PRO A C 1
ATOM 2473 O O . PRO A 1 299 ? -4.126 -14.705 -4.190 1.00 94.56 299 PRO A O 1
ATOM 2476 N N . ARG A 1 300 ? -4.952 -16.149 -2.702 1.00 94.69 300 ARG A N 1
ATOM 2477 C CA . ARG A 1 300 ? -6.341 -15.658 -2.756 1.00 94.69 300 ARG A CA 1
ATOM 2478 C C . ARG A 1 300 ? -6.550 -14.240 -2.219 1.00 94.69 300 ARG A C 1
ATOM 2480 O O . ARG A 1 300 ? -7.650 -13.719 -2.388 1.00 94.69 300 ARG A O 1
ATOM 2487 N N . HIS A 1 301 ? -5.557 -13.640 -1.558 1.00 95.88 301 HIS A N 1
ATOM 2488 C CA . HIS A 1 301 ? -5.651 -12.294 -0.971 1.00 95.88 301 HIS A CA 1
ATOM 2489 C C . HIS A 1 301 ? -5.178 -11.172 -1.905 1.00 95.88 301 HIS A C 1
ATOM 2491 O O . HIS A 1 301 ? -5.190 -10.010 -1.504 1.00 95.88 301 HIS A O 1
ATOM 2497 N N . SER A 1 302 ? -4.804 -11.497 -3.145 1.00 95.62 302 SER A N 1
ATOM 2498 C CA . SER A 1 302 ? -4.379 -10.520 -4.151 1.00 95.62 302 SER A CA 1
ATOM 2499 C C . SER A 1 302 ? -4.837 -10.940 -5.544 1.00 95.62 302 SER A C 1
ATOM 2501 O O . SER A 1 302 ? -4.785 -12.116 -5.886 1.00 95.62 302 SER A O 1
ATOM 2503 N N . TRP A 1 303 ? -5.238 -9.983 -6.374 1.00 96.50 303 TRP A N 1
ATOM 2504 C CA . TRP A 1 303 ? -5.559 -10.220 -7.777 1.00 96.50 303 TRP A CA 1
ATOM 2505 C C . TRP A 1 303 ? -4.300 -10.521 -8.591 1.00 96.50 303 TRP A C 1
ATOM 2507 O O . TRP A 1 303 ? -3.273 -9.859 -8.441 1.00 96.50 303 TRP A O 1
ATOM 2517 N N . ASN A 1 304 ? -4.406 -11.501 -9.484 1.00 93.88 304 ASN A N 1
ATOM 2518 C CA . ASN A 1 304 ? -3.351 -11.935 -10.388 1.00 93.88 304 ASN A CA 1
ATOM 2519 C C . ASN A 1 304 ? -3.660 -11.526 -11.834 1.00 93.88 304 ASN A C 1
ATOM 2521 O O . ASN A 1 304 ? -4.822 -11.417 -12.231 1.00 93.88 304 ASN A O 1
ATOM 2525 N N . ALA A 1 305 ? -2.630 -11.367 -12.657 1.00 92.88 305 ALA A N 1
ATOM 2526 C CA . ALA A 1 305 ? -2.765 -11.496 -14.101 1.00 92.88 305 ALA A CA 1
ATOM 2527 C C . ALA A 1 305 ? -1.538 -12.201 -14.672 1.00 92.88 305 ALA A C 1
ATOM 2529 O O . ALA A 1 305 ? -0.444 -12.113 -14.129 1.00 92.88 305 ALA A O 1
ATOM 2530 N N . ASP A 1 306 ? -1.719 -12.884 -15.793 1.00 91.12 306 ASP A N 1
ATOM 2531 C CA . ASP A 1 306 ? -0.657 -13.687 -16.392 1.00 91.12 306 ASP A CA 1
ATOM 2532 C C . ASP A 1 306 ? -0.435 -13.294 -17.856 1.00 91.12 306 ASP A C 1
ATOM 2534 O O . ASP A 1 306 ? -0.111 -14.132 -18.681 1.00 91.12 306 ASP A O 1
ATOM 2538 N N . TRP A 1 307 ? -0.633 -12.027 -18.235 1.00 93.38 307 TRP A N 1
ATOM 2539 C CA . TRP A 1 307 ? -0.449 -11.619 -19.631 1.00 93.38 307 TRP A CA 1
ATOM 2540 C C . TRP A 1 307 ? 1.018 -11.694 -20.062 1.00 93.38 307 TRP A C 1
ATOM 2542 O O . TRP A 1 307 ? 1.895 -11.115 -19.420 1.00 93.38 307 TRP A O 1
ATOM 2552 N N . LYS A 1 308 ? 1.295 -12.396 -21.162 1.00 92.38 308 LYS A N 1
ATOM 2553 C CA . LYS A 1 308 ? 2.658 -12.788 -21.536 1.00 92.38 308 LYS A CA 1
ATOM 2554 C C . LYS A 1 308 ? 3.572 -11.613 -21.863 1.00 92.38 308 LYS A C 1
ATOM 2556 O O . LYS A 1 308 ? 4.701 -11.567 -21.381 1.00 92.38 308 LYS A O 1
ATOM 2561 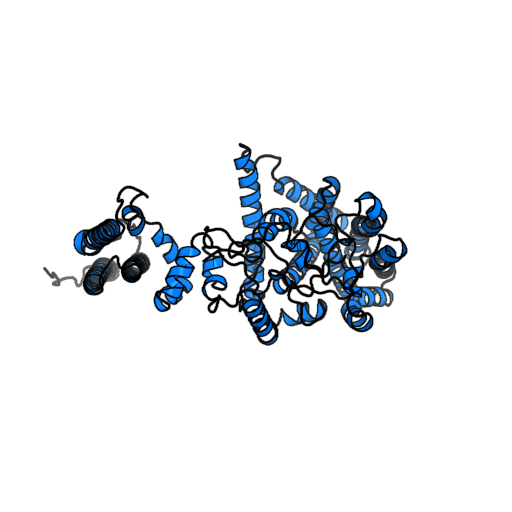N N . PHE A 1 309 ? 3.092 -10.653 -22.651 1.00 92.69 309 PHE A N 1
ATOM 2562 C CA . PHE A 1 309 ? 3.914 -9.520 -23.065 1.00 92.69 309 PHE A CA 1
ATOM 2563 C C . PHE A 1 309 ? 4.195 -8.576 -21.894 1.00 92.69 309 PHE A C 1
ATOM 2565 O O . PHE A 1 309 ? 5.345 -8.210 -21.655 1.00 92.69 309 PHE A O 1
ATOM 2572 N N . SER A 1 310 ? 3.172 -8.239 -21.111 1.00 91.56 310 SER A N 1
ATOM 2573 C CA . SER A 1 310 ? 3.326 -7.429 -19.904 1.00 91.56 310 SER A CA 1
ATOM 2574 C C . SER A 1 310 ? 4.235 -8.098 -18.864 1.00 91.56 310 SER A C 1
ATOM 2576 O O . SER A 1 310 ? 5.012 -7.410 -18.208 1.00 91.56 310 SER A O 1
ATOM 2578 N N . ASN A 1 311 ? 4.233 -9.431 -18.756 1.00 92.00 311 ASN A N 1
ATOM 2579 C CA . ASN A 1 311 ? 5.168 -10.165 -17.898 1.00 92.00 311 ASN A CA 1
ATOM 2580 C C . ASN A 1 311 ? 6.621 -10.032 -18.365 1.00 92.00 311 ASN A C 1
ATOM 2582 O O . ASN A 1 311 ? 7.515 -9.858 -17.538 1.00 92.00 311 ASN A O 1
ATOM 2586 N N . TRP A 1 312 ? 6.868 -10.023 -19.675 1.00 91.88 312 TRP A N 1
ATOM 2587 C CA . TRP A 1 312 ? 8.194 -9.706 -20.205 1.00 91.88 312 TRP A CA 1
ATOM 2588 C C . TRP A 1 312 ? 8.600 -8.259 -19.926 1.00 91.88 312 TRP A C 1
ATOM 2590 O O . TRP A 1 312 ? 9.740 -8.018 -19.543 1.00 91.88 312 TRP A O 1
ATOM 2600 N N . MET A 1 313 ? 7.666 -7.318 -20.093 1.00 88.56 313 MET A N 1
ATOM 2601 C CA . MET A 1 313 ? 7.897 -5.880 -19.918 1.00 88.56 313 MET A CA 1
ATOM 2602 C C . MET A 1 313 ? 8.153 -5.459 -18.477 1.00 88.56 313 MET A C 1
ATOM 2604 O O . MET A 1 313 ? 9.002 -4.606 -18.229 1.00 88.56 313 MET A O 1
ATOM 2608 N N . PHE A 1 314 ? 7.435 -6.059 -17.536 1.00 89.62 314 PHE A N 1
ATOM 2609 C CA . PHE A 1 314 ? 7.432 -5.653 -16.136 1.00 89.62 314 PHE A CA 1
ATOM 2610 C C . PHE A 1 314 ? 7.939 -6.756 -15.217 1.00 89.62 314 PHE A C 1
ATOM 2612 O O . PHE A 1 314 ? 7.498 -6.839 -14.078 1.00 89.62 314 PHE A O 1
ATOM 2619 N N . PHE A 1 315 ? 8.844 -7.609 -15.706 1.00 92.50 315 PHE A N 1
ATOM 2620 C CA . PHE A 1 315 ? 9.512 -8.632 -14.899 1.00 92.50 315 PHE A CA 1
ATOM 2621 C C . PHE A 1 315 ? 8.515 -9.444 -14.059 1.00 92.50 315 PHE A C 1
ATOM 2623 O O . PHE A 1 315 ? 8.583 -9.451 -12.839 1.00 92.50 315 PHE A O 1
ATOM 2630 N N . ASN A 1 316 ? 7.531 -10.076 -14.699 1.00 93.38 316 ASN A N 1
ATOM 2631 C CA . ASN A 1 316 ? 6.500 -10.902 -14.057 1.00 93.38 316 ASN A CA 1
ATOM 2632 C C . ASN A 1 316 ? 5.710 -10.237 -12.909 1.00 93.38 316 ASN A C 1
ATOM 2634 O O . ASN A 1 316 ? 5.036 -10.945 -12.164 1.00 93.38 316 ASN A O 1
ATOM 2638 N N . MET A 1 317 ? 5.716 -8.903 -12.781 1.00 90.56 317 MET A N 1
ATOM 2639 C CA . MET A 1 317 ? 5.007 -8.174 -11.713 1.00 90.56 317 MET A CA 1
ATOM 2640 C C . MET A 1 317 ? 3.509 -8.506 -11.638 1.00 90.56 317 MET A C 1
ATOM 2642 O O . MET A 1 317 ? 2.883 -8.346 -10.592 1.00 90.56 317 MET A O 1
ATOM 2646 N N . GLN A 1 318 ? 2.914 -8.974 -12.739 1.00 92.75 318 GLN A N 1
ATOM 2647 C CA . GLN A 1 318 ? 1.505 -9.353 -12.760 1.00 92.75 318 GLN A CA 1
ATOM 2648 C C . GLN A 1 318 ? 1.195 -10.626 -11.965 1.00 92.75 318 GLN A C 1
ATOM 2650 O O . GLN A 1 318 ? 0.055 -10.787 -11.521 1.00 92.75 318 GLN A O 1
ATOM 2655 N N . ARG A 1 319 ? 2.207 -11.475 -11.716 1.00 93.88 319 ARG A N 1
ATOM 2656 C CA . ARG A 1 319 ? 2.148 -12.671 -10.856 1.00 93.88 319 ARG A CA 1
ATOM 2657 C C . ARG A 1 319 ? 2.112 -12.288 -9.366 1.00 93.88 319 ARG A C 1
ATOM 2659 O O . ARG A 1 319 ? 2.857 -12.796 -8.525 1.00 93.88 319 ARG A O 1
ATOM 2666 N N . HIS A 1 320 ? 1.266 -11.314 -9.054 1.00 94.94 320 HIS A N 1
ATOM 2667 C CA . HIS A 1 320 ? 1.251 -10.538 -7.821 1.00 94.94 320 HIS A CA 1
ATOM 2668 C C . HIS A 1 320 ? 0.767 -11.349 -6.620 1.00 94.94 320 HIS A C 1
ATOM 2670 O O . HIS A 1 320 ? 1.245 -11.176 -5.500 1.00 94.94 320 HIS A O 1
ATOM 2676 N N . ALA A 1 321 ? -0.150 -12.285 -6.853 1.00 94.44 321 ALA A N 1
ATOM 2677 C CA . ALA A 1 321 ? -0.623 -13.195 -5.819 1.00 94.44 321 ALA A CA 1
ATOM 2678 C C . ALA A 1 321 ? 0.508 -14.057 -5.248 1.00 94.44 321 ALA A C 1
ATOM 2680 O O . ALA A 1 321 ? 0.640 -14.205 -4.030 1.00 94.44 321 ALA A O 1
ATOM 2681 N N . ASP A 1 322 ? 1.366 -14.575 -6.125 1.00 94.56 322 ASP A N 1
ATOM 2682 C CA . ASP A 1 322 ? 2.525 -15.348 -5.707 1.00 94.56 322 ASP A CA 1
ATOM 2683 C C . ASP A 1 322 ? 3.564 -14.467 -5.007 1.00 94.56 322 ASP A C 1
ATOM 2685 O O . ASP A 1 322 ? 4.047 -14.842 -3.938 1.00 94.56 322 ASP A O 1
ATOM 2689 N N . HIS A 1 323 ? 3.813 -13.267 -5.543 1.00 94.94 323 HIS A N 1
ATOM 2690 C CA . HIS A 1 323 ? 4.675 -12.252 -4.929 1.00 94.94 323 HIS A CA 1
ATOM 2691 C C . HIS A 1 323 ? 4.272 -11.946 -3.480 1.00 94.94 323 HIS A C 1
ATOM 2693 O O . HIS A 1 323 ? 5.115 -11.965 -2.594 1.00 94.94 323 HIS A O 1
ATOM 2699 N N . HIS A 1 324 ? 2.988 -11.742 -3.186 1.00 94.94 324 HIS A N 1
ATOM 2700 C CA . HIS A 1 324 ? 2.544 -11.491 -1.808 1.00 94.94 324 HIS A CA 1
ATOM 2701 C C . HIS A 1 324 ? 2.575 -12.726 -0.910 1.00 94.94 324 HIS A C 1
ATOM 2703 O O . HIS A 1 324 ? 2.868 -12.614 0.279 1.00 94.94 324 HIS A O 1
ATOM 2709 N N . SER A 1 325 ? 2.320 -13.913 -1.463 1.00 92.56 325 SER A N 1
ATOM 2710 C CA . SER A 1 325 ? 2.449 -15.157 -0.698 1.00 92.56 325 SER A CA 1
ATOM 2711 C C . SER A 1 325 ? 3.910 -15.507 -0.375 1.00 92.56 325 SER A C 1
ATOM 2713 O O . SER A 1 325 ? 4.179 -16.164 0.630 1.00 92.56 325 SER A O 1
ATOM 2715 N N . MET A 1 326 ? 4.864 -15.069 -1.209 1.00 91.69 326 MET A N 1
ATOM 2716 C CA . MET A 1 326 ? 6.286 -15.385 -1.085 1.00 91.69 326 MET A CA 1
ATOM 2717 C C . MET A 1 326 ? 7.181 -14.230 -1.571 1.00 91.69 326 MET A C 1
ATOM 2719 O O . MET A 1 326 ? 7.914 -14.365 -2.551 1.00 91.69 326 MET A O 1
ATOM 2723 N N . ALA A 1 327 ? 7.180 -13.113 -0.837 1.00 90.38 327 ALA A N 1
ATOM 2724 C CA . ALA A 1 327 ? 7.816 -11.843 -1.230 1.00 90.38 327 ALA A CA 1
ATOM 2725 C C . ALA A 1 327 ? 9.317 -11.908 -1.544 1.00 90.38 327 ALA A C 1
ATOM 2727 O O . ALA A 1 327 ? 9.842 -11.058 -2.251 1.00 90.38 327 ALA A O 1
ATOM 2728 N N . THR A 1 328 ? 10.038 -12.907 -1.028 1.00 88.50 328 THR A N 1
ATOM 2729 C CA . THR A 1 328 ? 11.476 -13.067 -1.299 1.00 88.50 328 THR A CA 1
ATOM 2730 C C . THR A 1 328 ? 11.778 -13.793 -2.610 1.00 88.50 328 THR A C 1
ATOM 2732 O O . THR A 1 328 ? 12.948 -14.034 -2.912 1.00 88.50 328 THR A O 1
ATOM 2735 N N . ARG A 1 329 ? 10.750 -14.241 -3.340 1.00 90.75 329 ARG A N 1
ATOM 2736 C CA . ARG A 1 329 ? 10.917 -14.985 -4.585 1.00 90.75 329 ARG A CA 1
ATOM 2737 C C . ARG A 1 329 ? 11.300 -14.013 -5.707 1.00 90.75 329 ARG A C 1
ATOM 2739 O O . ARG A 1 329 ? 10.546 -13.083 -5.962 1.00 90.75 329 ARG A O 1
ATOM 2746 N N . PRO A 1 330 ? 12.447 -14.208 -6.381 1.00 91.56 330 PRO A N 1
ATOM 2747 C CA . PRO A 1 330 ? 12.846 -13.335 -7.473 1.00 91.56 330 PRO A CA 1
ATOM 2748 C C . PRO A 1 330 ? 11.887 -13.493 -8.650 1.00 91.56 330 PRO A C 1
ATOM 2750 O O . PRO A 1 330 ? 11.368 -14.585 -8.904 1.00 91.56 330 PRO A O 1
ATOM 2753 N N . TYR A 1 331 ? 11.732 -12.424 -9.422 1.00 92.94 331 TYR A N 1
ATOM 2754 C CA . TYR A 1 331 ? 10.739 -12.365 -10.486 1.00 92.94 331 TYR A CA 1
ATOM 2755 C C . TYR A 1 331 ? 10.697 -13.546 -11.490 1.00 92.94 331 TYR A C 1
ATOM 2757 O O . TYR A 1 331 ? 9.591 -13.936 -11.877 1.00 92.94 331 TYR A O 1
ATOM 2765 N N . PRO A 1 332 ? 11.819 -14.183 -11.916 1.00 92.69 332 PRO A N 1
ATOM 2766 C CA . PRO A 1 332 ? 11.763 -15.278 -12.894 1.00 92.69 332 PRO A CA 1
ATOM 2767 C C . PRO A 1 332 ? 11.099 -16.531 -12.323 1.00 92.69 332 PRO A C 1
ATOM 2769 O O . PRO A 1 332 ? 10.644 -17.396 -13.063 1.00 92.69 332 PRO A O 1
ATOM 2772 N N . GLN A 1 333 ? 11.072 -16.639 -10.994 1.00 92.44 333 GLN A N 1
ATOM 2773 C CA . GLN A 1 333 ? 10.499 -17.765 -10.275 1.00 92.44 333 GLN A CA 1
ATOM 2774 C C . GLN A 1 333 ? 9.063 -17.504 -9.824 1.00 92.44 333 GLN A C 1
ATOM 2776 O O . GLN A 1 333 ? 8.460 -18.422 -9.278 1.00 92.44 333 GLN A O 1
ATOM 2781 N N . LEU A 1 334 ? 8.500 -16.306 -10.011 1.00 93.31 334 LEU A N 1
ATOM 2782 C CA . LEU A 1 334 ? 7.102 -16.051 -9.654 1.00 93.31 334 LEU A CA 1
ATOM 2783 C C . LEU A 1 334 ? 6.180 -17.032 -10.379 1.00 93.31 334 LEU A C 1
ATOM 2785 O O . LEU A 1 334 ? 6.395 -17.330 -11.548 1.00 93.31 334 LEU A O 1
ATOM 2789 N N . GLN A 1 335 ? 5.174 -17.551 -9.687 1.00 91.88 335 GLN A N 1
ATOM 2790 C CA . GLN A 1 335 ? 4.316 -18.624 -10.189 1.00 91.88 335 GLN A CA 1
ATOM 2791 C C . GLN A 1 335 ? 2.981 -18.088 -10.694 1.00 91.88 335 GLN A C 1
ATOM 2793 O O . GLN A 1 335 ? 2.399 -17.183 -10.098 1.00 91.88 335 GLN A O 1
ATOM 2798 N N . THR A 1 336 ? 2.457 -18.702 -11.749 1.00 86.69 336 THR A N 1
ATOM 2799 C CA . THR A 1 336 ? 1.043 -18.573 -12.102 1.00 86.69 336 THR A CA 1
ATOM 2800 C C . THR A 1 336 ? 0.206 -19.287 -11.029 1.00 86.69 336 THR A C 1
ATOM 2802 O O . THR A 1 336 ? 0.458 -20.445 -10.692 1.00 86.69 336 THR A O 1
ATOM 2805 N N . ARG A 1 337 ? -0.753 -18.579 -10.419 1.00 84.25 337 ARG A N 1
ATOM 2806 C CA . ARG A 1 337 ? -1.585 -19.066 -9.294 1.00 84.25 337 ARG A CA 1
ATOM 2807 C C . ARG A 1 337 ? -3.065 -19.137 -9.671 1.00 84.25 337 ARG A C 1
ATOM 2809 O O . ARG A 1 337 ? -3.927 -18.801 -8.869 1.00 84.25 337 ARG A O 1
ATOM 2816 N N . THR A 1 338 ? -3.369 -19.543 -10.901 1.00 77.00 338 THR A N 1
ATOM 2817 C CA . THR A 1 338 ? -4.699 -19.396 -11.526 1.00 77.00 338 THR A CA 1
ATOM 2818 C C . THR A 1 338 ? -5.856 -20.040 -10.757 1.00 77.00 338 THR A C 1
ATOM 2820 O O . THR A 1 338 ? -6.967 -19.519 -10.803 1.00 77.00 338 THR A O 1
ATOM 2823 N N . ASP A 1 339 ? -5.618 -21.124 -10.013 1.00 81.25 339 ASP A N 1
ATOM 2824 C CA . ASP A 1 339 ? -6.670 -21.794 -9.229 1.00 81.25 339 ASP A CA 1
ATOM 2825 C C . ASP A 1 339 ? -6.791 -21.269 -7.790 1.00 81.25 339 ASP A C 1
ATOM 2827 O O . ASP A 1 339 ? -7.850 -21.383 -7.158 1.00 81.25 339 ASP A O 1
ATOM 2831 N N . GLU A 1 340 ? -5.713 -20.663 -7.289 1.00 89.81 340 GLU A N 1
ATOM 2832 C CA . GLU A 1 340 ? -5.554 -20.193 -5.913 1.00 89.81 340 GLU A CA 1
ATOM 2833 C C . GLU A 1 340 ? -5.762 -18.682 -5.761 1.00 89.81 340 GLU A C 1
ATOM 2835 O O . GLU A 1 340 ? -5.982 -18.225 -4.642 1.00 89.81 340 GLU A O 1
ATOM 2840 N N . ALA A 1 341 ? -5.685 -17.916 -6.853 1.00 92.81 341 ALA A N 1
ATOM 2841 C CA . ALA A 1 341 ? -5.761 -16.458 -6.888 1.00 92.81 341 ALA A CA 1
ATOM 2842 C C . ALA A 1 341 ? -6.818 -15.967 -7.894 1.00 92.81 341 ALA A C 1
ATOM 2844 O O . ALA A 1 341 ? -6.975 -16.566 -8.961 1.00 92.81 341 ALA A O 1
ATOM 2845 N N . PRO A 1 342 ? -7.551 -14.882 -7.588 1.00 94.75 342 PRO A N 1
ATOM 2846 C CA . PRO A 1 342 ? -8.513 -14.323 -8.520 1.00 94.75 342 PRO A CA 1
ATOM 2847 C C . PRO A 1 342 ? -7.772 -13.631 -9.664 1.00 94.75 342 PRO A C 1
ATOM 2849 O O . PRO A 1 342 ? -6.771 -12.956 -9.440 1.00 94.75 342 PRO A O 1
ATOM 2852 N N . VAL A 1 343 ? -8.269 -13.765 -10.893 1.00 93.31 343 VAL A N 1
ATOM 2853 C CA . VAL A 1 343 ? -7.632 -13.174 -12.080 1.00 93.31 343 VAL A CA 1
ATOM 2854 C C . VAL A 1 343 ? -8.334 -11.877 -12.475 1.00 93.31 343 VAL A C 1
ATOM 2856 O O . VAL A 1 343 ? -9.565 -11.809 -12.506 1.00 93.31 343 VAL A O 1
ATOM 2859 N N . LEU A 1 344 ? -7.557 -10.838 -12.789 1.00 95.44 344 LEU A N 1
ATOM 2860 C CA . LEU A 1 344 ? -8.085 -9.567 -13.281 1.00 95.44 344 LEU A CA 1
ATOM 2861 C C . LEU A 1 344 ? -8.843 -9.773 -14.608 1.00 95.44 344 LEU A C 1
ATOM 2863 O O . LEU A 1 344 ? -8.367 -10.481 -15.495 1.00 95.44 344 LEU A O 1
ATOM 2867 N N . PRO A 1 345 ? -9.998 -9.114 -14.810 1.00 94.81 345 PRO A N 1
ATOM 2868 C CA . PRO A 1 345 ? -10.837 -9.315 -15.992 1.00 94.81 345 PRO A CA 1
ATOM 2869 C C . PRO A 1 345 ? -10.318 -8.640 -17.276 1.00 94.81 345 PRO A C 1
ATOM 2871 O O . PRO A 1 345 ? -11.047 -8.589 -18.268 1.00 94.81 345 PRO A O 1
ATOM 2874 N N . GLY A 1 346 ? -9.111 -8.074 -17.263 1.00 93.19 346 GLY A N 1
ATOM 2875 C CA . GLY A 1 346 ? -8.529 -7.331 -18.378 1.00 93.19 346 GLY A CA 1
ATOM 2876 C C . GLY A 1 346 ? -7.011 -7.213 -18.269 1.00 93.19 346 GLY A C 1
ATOM 2877 O O . GLY A 1 346 ? -6.397 -7.715 -17.327 1.00 93.19 346 GLY A O 1
ATOM 2878 N N . THR A 1 347 ? -6.398 -6.552 -19.250 1.00 92.69 347 THR A N 1
ATOM 2879 C CA . THR A 1 347 ? -4.971 -6.195 -19.182 1.00 92.69 347 THR A CA 1
ATOM 2880 C C . THR A 1 347 ? -4.742 -5.126 -18.116 1.00 92.69 347 THR A C 1
ATOM 2882 O O . THR A 1 347 ? -5.667 -4.397 -17.757 1.00 92.69 347 THR A O 1
ATOM 2885 N N . TYR A 1 348 ? -3.506 -4.964 -17.639 1.00 90.19 348 TYR A N 1
ATOM 2886 C CA . TYR A 1 348 ? -3.171 -3.892 -16.692 1.00 90.19 348 TYR A CA 1
ATOM 2887 C C . TYR A 1 348 ? -3.590 -2.509 -17.215 1.00 90.19 348 TYR A C 1
ATOM 2889 O O . TYR A 1 348 ? -4.161 -1.716 -16.469 1.00 90.19 348 TYR A O 1
ATOM 2897 N N . GLY A 1 349 ? -3.407 -2.254 -18.516 1.00 89.44 349 GLY A N 1
ATOM 2898 C CA . GLY A 1 349 ? -3.868 -1.021 -19.157 1.00 89.44 349 GLY A CA 1
ATOM 2899 C C . GLY A 1 349 ? -5.392 -0.844 -19.121 1.00 89.44 349 GLY A C 1
ATOM 2900 O O . GLY A 1 349 ? -5.876 0.265 -18.890 1.00 89.44 349 GLY A O 1
ATOM 2901 N N . ASP A 1 350 ? -6.167 -1.920 -19.290 1.00 93.44 350 ASP A N 1
ATOM 2902 C CA . ASP A 1 350 ? -7.631 -1.865 -19.157 1.00 93.44 350 ASP A CA 1
ATOM 2903 C C . ASP A 1 350 ? -8.034 -1.538 -17.714 1.00 93.44 350 ASP A C 1
ATOM 2905 O O . ASP A 1 350 ? -8.889 -0.679 -17.483 1.00 93.44 350 ASP A O 1
ATOM 2909 N N . MET A 1 351 ? -7.376 -2.180 -16.744 1.00 95.50 351 MET A N 1
ATOM 2910 C CA . MET A 1 351 ? -7.644 -1.980 -15.321 1.00 95.50 351 MET A CA 1
ATOM 2911 C C . MET A 1 351 ? -7.296 -0.555 -14.877 1.00 95.50 351 MET A C 1
ATOM 2913 O O . MET A 1 351 ? -8.130 0.097 -14.250 1.00 95.50 351 MET A O 1
ATOM 2917 N N . MET A 1 352 ? -6.133 -0.021 -15.271 1.00 92.31 352 MET A N 1
ATOM 2918 C CA . MET A 1 352 ? -5.735 1.365 -14.978 1.00 92.31 352 MET A CA 1
ATOM 2919 C C . MET A 1 352 ? -6.766 2.383 -15.486 1.00 92.31 352 MET A C 1
ATOM 2921 O O . MET A 1 352 ? -7.114 3.327 -14.777 1.00 92.31 352 MET A O 1
ATOM 2925 N N . ASN A 1 353 ? -7.310 2.168 -16.688 1.00 92.06 353 ASN A N 1
ATOM 2926 C CA . ASN A 1 353 ? -8.350 3.030 -17.253 1.00 92.06 353 ASN A CA 1
ATOM 2927 C C . ASN A 1 353 ? -9.700 2.903 -16.529 1.00 92.06 353 ASN A C 1
ATOM 2929 O O . ASN A 1 353 ? -10.447 3.883 -16.432 1.00 92.06 353 ASN A O 1
ATOM 2933 N N . LEU A 1 354 ? -10.029 1.703 -16.045 1.00 96.56 354 LEU A N 1
ATOM 2934 C CA . LEU A 1 354 ? -11.293 1.413 -15.375 1.00 96.56 354 LEU A CA 1
ATOM 2935 C C . LEU A 1 354 ? -11.340 1.980 -13.948 1.00 96.56 354 LEU A C 1
ATOM 2937 O O . LEU A 1 354 ? -12.357 2.561 -13.568 1.00 96.56 354 LEU A O 1
ATOM 2941 N N . VAL A 1 355 ? -10.245 1.862 -13.185 1.00 96.88 355 VAL A N 1
ATOM 2942 C CA . VAL A 1 355 ? -10.134 2.306 -11.778 1.00 96.88 355 VAL A CA 1
ATOM 2943 C C . VAL A 1 355 ? -10.530 3.773 -11.592 1.00 96.88 355 VAL A C 1
ATOM 2945 O O . VAL A 1 355 ? -11.192 4.133 -10.617 1.00 96.88 355 VAL A O 1
ATOM 2948 N N . LEU A 1 356 ? -10.174 4.629 -12.552 1.00 96.00 356 LEU A N 1
ATOM 2949 C CA . LEU A 1 356 ? -10.433 6.069 -12.491 1.00 96.00 356 LEU A CA 1
ATOM 2950 C C . LEU A 1 356 ? -11.925 6.434 -12.622 1.00 96.00 356 LEU A C 1
ATOM 2952 O O . LEU A 1 356 ? -12.294 7.589 -12.396 1.00 96.00 356 LEU A O 1
ATOM 2956 N N . ARG A 1 357 ? -12.795 5.468 -12.953 1.00 97.50 357 ARG A N 1
ATOM 2957 C CA . ARG A 1 357 ? -14.244 5.639 -13.157 1.00 97.50 357 ARG A CA 1
ATOM 2958 C C . ARG A 1 357 ? -15.020 4.793 -12.136 1.00 97.50 357 ARG A C 1
ATOM 2960 O O . ARG A 1 357 ? -15.450 3.690 -12.475 1.00 97.50 357 ARG A O 1
ATOM 2967 N N . PRO A 1 358 ? -15.272 5.299 -10.909 1.00 97.44 358 PRO A N 1
ATOM 2968 C CA . PRO A 1 358 ? -15.769 4.485 -9.795 1.00 97.44 358 PRO A CA 1
ATOM 2969 C C . PRO A 1 358 ? -17.014 3.650 -10.113 1.00 97.44 358 PRO A C 1
ATOM 2971 O O . PRO A 1 358 ? -17.052 2.469 -9.800 1.00 97.44 358 PRO A O 1
ATOM 2974 N N . LYS A 1 359 ? -18.008 4.224 -10.807 1.00 97.56 359 LYS A N 1
ATOM 2975 C CA . LYS A 1 359 ? -19.237 3.495 -11.173 1.00 97.56 359 LYS A CA 1
ATOM 2976 C C . LYS A 1 359 ? -18.950 2.259 -12.034 1.00 97.56 359 LYS A C 1
ATOM 2978 O O . LYS A 1 359 ? -19.500 1.196 -11.778 1.00 97.56 359 LYS A O 1
ATOM 2983 N N . SER A 1 360 ? -18.096 2.402 -13.047 1.00 97.88 360 SER A N 1
ATOM 2984 C CA . SER A 1 360 ? -17.732 1.306 -13.951 1.00 97.88 360 SER A CA 1
ATOM 2985 C C . SER A 1 360 ? -16.803 0.302 -13.271 1.00 97.88 360 SER A C 1
ATOM 2987 O O . SER A 1 360 ? -16.922 -0.894 -13.520 1.00 97.88 360 SER A O 1
ATOM 2989 N N . TRP A 1 361 ? -15.910 0.784 -12.402 1.00 98.06 361 TRP A N 1
ATOM 2990 C CA . TRP A 1 361 ? -15.049 -0.051 -11.569 1.00 98.06 361 TRP A CA 1
ATOM 2991 C C . TRP A 1 361 ? -15.867 -0.987 -10.671 1.00 98.06 361 TRP A C 1
ATOM 2993 O O . TRP A 1 361 ? -15.737 -2.202 -10.797 1.00 98.06 361 TRP A O 1
ATOM 3003 N N . PHE A 1 362 ? -16.767 -0.442 -9.848 1.00 98.19 362 PHE A N 1
ATOM 3004 C CA . PHE A 1 362 ? -17.596 -1.224 -8.921 1.00 98.19 362 PHE A CA 1
ATOM 3005 C C . PHE A 1 362 ? -18.516 -2.200 -9.653 1.00 98.19 362 PHE A C 1
ATOM 3007 O O . PHE A 1 362 ? -18.561 -3.379 -9.317 1.00 98.19 362 PHE A O 1
ATOM 3014 N N . ALA A 1 363 ? -19.162 -1.756 -10.739 1.00 98.00 363 ALA A N 1
ATOM 3015 C CA . ALA A 1 363 ? -20.010 -2.624 -11.556 1.00 98.00 363 ALA A CA 1
ATOM 3016 C C . ALA A 1 363 ? -19.262 -3.842 -12.131 1.00 98.00 363 ALA A C 1
ATOM 3018 O O . ALA A 1 363 ? -19.882 -4.867 -12.409 1.00 98.00 363 ALA A O 1
ATOM 3019 N N . LYS A 1 364 ? -17.941 -3.734 -12.332 1.00 97.94 364 LYS A N 1
ATOM 3020 C CA . LYS A 1 364 ? -17.110 -4.818 -12.862 1.00 97.94 364 LYS A CA 1
ATOM 3021 C C . LYS A 1 364 ? -16.477 -5.671 -11.765 1.00 97.94 364 LYS A C 1
ATOM 3023 O O . LYS A 1 364 ? -16.453 -6.889 -11.914 1.00 97.94 364 LYS A O 1
ATOM 3028 N N . MET A 1 365 ? -15.928 -5.047 -10.726 1.00 98.19 365 MET A N 1
ATOM 3029 C CA . MET A 1 365 ? -15.082 -5.718 -9.739 1.00 98.19 365 MET A CA 1
ATOM 3030 C C . MET A 1 365 ? -15.857 -6.262 -8.546 1.00 98.19 365 MET A C 1
ATOM 3032 O O . MET A 1 365 ? -15.530 -7.357 -8.099 1.00 98.19 365 MET A O 1
ATOM 3036 N N . ASP A 1 366 ? -16.898 -5.579 -8.066 1.00 98.06 366 ASP A N 1
ATOM 3037 C CA . ASP A 1 366 ? -17.639 -6.018 -6.874 1.00 98.06 366 ASP A CA 1
ATOM 3038 C C . ASP A 1 366 ? -18.246 -7.422 -7.052 1.00 98.06 366 ASP A C 1
ATOM 3040 O O . ASP A 1 366 ? -18.039 -8.260 -6.173 1.00 98.06 366 ASP A O 1
ATOM 3044 N N . PRO A 1 367 ? -18.875 -7.768 -8.200 1.00 97.75 367 PRO A N 1
ATOM 3045 C CA . PRO A 1 367 ? -19.372 -9.127 -8.413 1.00 97.75 367 PRO A CA 1
ATOM 3046 C C . PRO A 1 367 ? -18.263 -10.186 -8.419 1.00 97.75 367 PRO A C 1
ATOM 3048 O O . PRO A 1 367 ? -18.496 -11.320 -8.005 1.00 97.75 367 PRO A O 1
ATOM 3051 N N . LEU A 1 368 ? -17.061 -9.841 -8.895 1.00 97.62 368 LEU A N 1
ATOM 3052 C CA . LEU A 1 368 ? -15.923 -10.763 -8.921 1.00 97.62 368 LEU A CA 1
ATOM 3053 C C . LEU A 1 368 ? -15.343 -10.958 -7.514 1.00 97.62 368 LEU A C 1
ATOM 3055 O O . LEU A 1 368 ? -15.003 -12.082 -7.150 1.00 97.62 368 LEU A O 1
ATOM 3059 N N . VAL A 1 369 ? -15.282 -9.889 -6.710 1.00 97.69 369 VAL A N 1
ATOM 3060 C CA . VAL A 1 369 ? -14.934 -9.962 -5.283 1.00 97.69 369 VAL A CA 1
ATOM 3061 C C . VAL A 1 369 ? -15.916 -10.883 -4.554 1.00 97.69 369 VAL A C 1
ATOM 3063 O O . VAL A 1 369 ? -15.482 -11.776 -3.831 1.00 97.69 369 VAL A O 1
ATOM 3066 N N . ASP A 1 370 ? -17.221 -10.724 -4.781 1.00 96.75 370 ASP A N 1
ATOM 3067 C CA . ASP A 1 370 ? -18.257 -11.524 -4.117 1.00 96.75 370 ASP A CA 1
ATOM 3068 C C . ASP A 1 370 ? -18.198 -13.004 -4.511 1.00 96.75 370 ASP A C 1
ATOM 3070 O O . ASP A 1 370 ? -18.257 -13.885 -3.649 1.00 96.75 370 ASP A O 1
ATOM 3074 N N . GLN A 1 371 ? -17.999 -13.297 -5.800 1.00 95.88 371 GLN A N 1
ATOM 3075 C CA . GLN A 1 371 ? -17.766 -14.665 -6.274 1.00 95.88 371 GLN A CA 1
ATOM 3076 C C . GLN A 1 371 ? -16.540 -15.291 -5.605 1.00 95.88 371 GLN A C 1
ATOM 3078 O O . GLN A 1 371 ? -16.579 -16.451 -5.192 1.00 95.88 371 GLN A O 1
ATOM 3083 N N . TRP A 1 372 ? -15.458 -14.523 -5.483 1.00 95.25 372 TRP A N 1
ATOM 3084 C CA . TRP A 1 372 ? -14.217 -15.013 -4.906 1.00 95.25 372 TRP A CA 1
ATOM 3085 C C . TRP A 1 372 ? -14.323 -15.257 -3.400 1.00 95.25 372 TRP A C 1
ATOM 3087 O O . TRP A 1 372 ? -13.913 -16.313 -2.917 1.00 95.25 372 TRP A O 1
ATOM 3097 N N . ARG A 1 373 ? -14.940 -14.327 -2.665 1.00 95.56 373 ARG A N 1
ATOM 3098 C CA . ARG A 1 373 ? -15.228 -14.475 -1.233 1.00 95.56 373 ARG A CA 1
ATOM 3099 C C . ARG A 1 373 ? -16.075 -15.711 -0.968 1.00 95.56 373 ARG A C 1
ATOM 3101 O O . ARG A 1 373 ? -15.675 -16.542 -0.164 1.00 95.56 373 ARG A O 1
ATOM 3108 N N . LYS A 1 374 ? -17.159 -15.902 -1.725 1.00 95.31 374 LYS A N 1
ATOM 3109 C CA . LYS A 1 374 ? -18.022 -17.086 -1.608 1.00 95.31 374 LYS A CA 1
ATOM 3110 C C . LYS A 1 374 ? -17.291 -18.397 -1.919 1.00 95.31 374 LYS A C 1
ATOM 3112 O O . LYS A 1 374 ? -17.596 -19.420 -1.315 1.00 95.31 374 LYS A O 1
ATOM 3117 N N . LYS A 1 375 ? -16.340 -18.389 -2.862 1.00 94.38 375 LYS A N 1
ATOM 3118 C CA . LYS A 1 375 ? -15.555 -19.582 -3.223 1.00 94.38 375 LYS A CA 1
ATOM 3119 C C . LYS A 1 375 ? -14.649 -20.049 -2.078 1.00 94.38 375 LYS A C 1
ATOM 3121 O O . LYS A 1 375 ? -14.496 -21.255 -1.904 1.00 94.38 375 LYS A O 1
ATOM 3126 N N . PHE A 1 376 ? -14.028 -19.127 -1.342 1.00 93.12 376 PHE A N 1
ATOM 3127 C CA . PHE A 1 376 ? -12.994 -19.464 -0.352 1.00 93.12 376 PHE A CA 1
ATOM 3128 C C . PHE A 1 376 ? -13.405 -19.320 1.107 1.00 93.12 376 PHE A C 1
ATOM 3130 O O . PHE A 1 376 ? -12.765 -19.949 1.946 1.00 93.12 376 PHE A O 1
ATOM 3137 N N . TYR A 1 377 ? -14.446 -18.540 1.380 1.00 94.56 377 TYR A N 1
ATOM 3138 C CA . TYR A 1 377 ? -15.003 -18.312 2.711 1.00 94.56 377 TYR A CA 1
ATOM 3139 C C . TYR A 1 377 ? -16.537 -18.422 2.652 1.00 94.56 377 TYR A C 1
ATOM 3141 O O . TYR A 1 377 ? -17.242 -17.436 2.882 1.00 94.56 377 TYR A O 1
ATOM 3149 N N . PRO A 1 378 ? -17.088 -19.587 2.258 1.00 94.62 378 PRO A N 1
ATOM 3150 C CA . PRO A 1 378 ? -18.537 -19.789 2.187 1.00 94.62 378 PRO A CA 1
ATOM 3151 C C . PRO A 1 378 ? -19.245 -19.617 3.540 1.00 94.62 378 PRO A C 1
ATOM 3153 O O . PRO A 1 378 ? -20.460 -19.485 3.565 1.00 94.62 378 PRO A O 1
ATOM 3156 N N . GLU A 1 379 ? -18.502 -19.644 4.645 1.00 91.38 379 GLU A N 1
ATOM 3157 C CA . GLU A 1 379 ? -18.979 -19.424 6.009 1.00 91.38 379 GLU A CA 1
ATOM 3158 C C . GLU A 1 379 ? -19.155 -17.945 6.387 1.00 91.38 379 GLU A C 1
ATOM 3160 O O . GLU A 1 379 ? -19.756 -17.656 7.419 1.00 91.38 379 GLU A O 1
ATOM 3165 N N . ILE A 1 380 ? -18.628 -17.011 5.586 1.00 91.19 380 ILE A N 1
ATOM 3166 C CA . ILE A 1 380 ? -18.742 -15.571 5.843 1.00 91.19 380 ILE A CA 1
ATOM 3167 C C . ILE A 1 380 ? -19.789 -14.975 4.909 1.00 91.19 380 ILE A C 1
ATOM 3169 O O . ILE A 1 380 ? -19.492 -14.579 3.777 1.00 91.19 380 ILE A O 1
ATOM 3173 N N . ASP A 1 381 ? -21.012 -14.876 5.423 1.00 86.56 381 ASP A N 1
ATOM 3174 C CA . ASP A 1 381 ? -22.131 -14.240 4.724 1.00 86.56 381 ASP A CA 1
ATOM 3175 C C . ASP A 1 381 ? -22.027 -12.708 4.732 1.00 86.56 381 ASP A C 1
ATOM 3177 O O . ASP A 1 381 ? -22.460 -12.043 3.788 1.00 86.56 381 ASP A O 1
ATOM 3181 N N . ASP A 1 382 ? -21.416 -12.145 5.777 1.00 89.44 382 ASP A N 1
ATOM 3182 C CA . ASP A 1 382 ? -21.358 -10.708 6.010 1.00 89.44 382 ASP A CA 1
ATOM 3183 C C . ASP A 1 382 ? -19.922 -10.197 6.157 1.00 89.44 382 ASP A C 1
ATOM 3185 O O . ASP A 1 382 ? -19.202 -10.484 7.115 1.00 89.44 382 ASP A O 1
ATOM 3189 N N . TRP A 1 383 ? -19.516 -9.401 5.172 1.00 92.94 383 TRP A N 1
ATOM 3190 C CA . TRP A 1 383 ? -18.199 -8.780 5.112 1.00 92.94 383 TRP A CA 1
ATOM 3191 C C . TRP A 1 383 ? -18.190 -7.341 5.627 1.00 92.94 383 TRP A C 1
ATOM 3193 O O . TRP A 1 383 ? -17.128 -6.719 5.614 1.00 92.94 383 TRP A O 1
ATOM 3203 N N . GLY A 1 384 ? -19.332 -6.816 6.085 1.00 91.25 384 GLY A N 1
ATOM 3204 C CA . GLY A 1 384 ? -19.481 -5.453 6.591 1.00 91.25 384 GLY A CA 1
ATOM 3205 C C . GLY A 1 384 ? -18.370 -5.035 7.562 1.00 91.25 384 GLY A C 1
ATOM 3206 O O . GLY A 1 384 ? -17.704 -4.034 7.289 1.00 91.25 384 GLY A O 1
ATOM 3207 N N . PRO A 1 385 ? -18.044 -5.826 8.606 1.00 90.69 385 PRO A N 1
ATOM 3208 C CA . PRO A 1 385 ? -16.950 -5.510 9.527 1.00 90.69 385 PRO A CA 1
ATOM 3209 C C . PRO A 1 385 ? -15.589 -5.385 8.835 1.00 90.69 385 PRO A C 1
ATOM 3211 O O . PRO A 1 385 ? -14.833 -4.458 9.105 1.00 90.69 385 PRO A O 1
ATOM 3214 N N . TYR A 1 386 ? -15.280 -6.292 7.904 1.00 91.81 386 TYR A N 1
ATOM 3215 C CA . TYR A 1 386 ? -14.001 -6.340 7.187 1.00 91.81 386 TYR A CA 1
ATOM 3216 C C . TYR A 1 386 ? -13.861 -5.222 6.141 1.00 91.81 386 TYR A C 1
ATOM 3218 O O . TYR A 1 386 ? -12.749 -4.766 5.846 1.00 91.81 386 TYR A O 1
ATOM 3226 N N . ASP A 1 387 ? -14.972 -4.797 5.541 1.00 92.25 387 ASP A N 1
ATOM 3227 C CA . ASP A 1 387 ? -15.006 -3.733 4.537 1.00 92.25 387 ASP A CA 1
ATOM 3228 C C . ASP A 1 387 ? -15.220 -2.338 5.128 1.00 92.25 387 ASP A C 1
ATOM 3230 O O . ASP A 1 387 ? -14.930 -1.339 4.462 1.00 92.25 387 ASP A O 1
ATOM 3234 N N . SER A 1 388 ? -15.687 -2.250 6.371 1.00 90.56 388 SER A N 1
ATOM 3235 C CA . SER A 1 388 ? -15.966 -0.969 7.000 1.00 90.56 388 SER A CA 1
ATOM 3236 C C . SER A 1 388 ? -14.717 -0.099 7.091 1.00 90.56 388 SER A C 1
ATOM 3238 O O . SER A 1 388 ? -13.587 -0.548 7.327 1.00 90.56 388 SER A O 1
ATOM 3240 N N . ARG A 1 389 ? -14.939 1.210 6.957 1.00 85.06 389 ARG A N 1
ATOM 3241 C CA . ARG A 1 389 ? -13.900 2.214 7.180 1.00 85.06 389 ARG A CA 1
ATOM 3242 C C . ARG A 1 389 ? -13.358 2.139 8.609 1.00 85.06 389 ARG A C 1
ATOM 3244 O O . ARG A 1 389 ? -12.179 2.420 8.812 1.00 85.06 389 ARG A O 1
ATOM 3251 N N . LEU A 1 390 ? -14.181 1.720 9.569 1.00 89.88 390 LEU A N 1
ATOM 3252 C CA . LEU A 1 390 ? -13.791 1.563 10.970 1.00 89.88 390 LEU A CA 1
ATOM 3253 C C . LEU A 1 390 ? -12.635 0.605 11.139 1.00 89.88 390 LEU A C 1
ATOM 3255 O O . LEU A 1 390 ? -11.678 0.934 11.831 1.00 89.88 390 LEU A O 1
ATOM 3259 N N . ALA A 1 391 ? -12.671 -0.510 10.416 1.00 86.69 391 ALA A N 1
ATOM 3260 C CA . ALA A 1 391 ? -11.594 -1.476 10.438 1.00 86.69 391 ALA A CA 1
ATOM 3261 C C . ALA A 1 391 ? -10.270 -0.825 9.996 1.00 86.69 391 ALA A C 1
ATOM 3263 O O . ALA A 1 391 ? -9.221 -1.146 10.530 1.00 86.69 391 ALA A O 1
ATOM 3264 N N . THR A 1 392 ? -10.299 0.145 9.076 1.00 83.06 392 THR A N 1
ATOM 3265 C CA . THR A 1 392 ? -9.088 0.879 8.662 1.00 83.06 392 THR A CA 1
ATOM 3266 C C . THR A 1 392 ? -8.664 1.954 9.676 1.00 83.06 392 THR A C 1
ATOM 3268 O O . THR A 1 392 ? -7.471 2.187 9.854 1.00 83.06 392 THR A O 1
ATOM 3271 N N . ILE A 1 393 ? -9.615 2.640 10.323 1.00 85.31 393 ILE A N 1
ATOM 3272 C CA . ILE A 1 393 ? -9.338 3.748 11.262 1.00 85.31 393 ILE A CA 1
ATOM 3273 C C . ILE A 1 393 ? -8.889 3.227 12.634 1.00 85.31 393 ILE A C 1
ATOM 3275 O O . ILE A 1 393 ? -7.954 3.768 13.226 1.00 85.31 393 ILE A O 1
ATOM 3279 N N . LYS A 1 394 ? -9.567 2.200 13.148 1.00 88.00 394 LYS A N 1
ATOM 3280 C CA . LYS A 1 394 ? -9.359 1.589 14.466 1.00 88.00 394 LYS A CA 1
ATOM 3281 C C . LYS A 1 394 ? -9.124 0.082 14.312 1.00 88.00 394 LYS A C 1
ATOM 3283 O O . LYS A 1 394 ? -9.904 -0.715 14.824 1.00 88.00 394 LYS A O 1
ATOM 3288 N N . PRO A 1 395 ? -8.055 -0.334 13.612 1.00 86.50 395 PRO A N 1
ATOM 3289 C CA . PRO A 1 395 ? -7.828 -1.748 13.341 1.00 86.50 395 PRO A CA 1
ATOM 3290 C C . PRO A 1 395 ? -7.521 -2.555 14.614 1.00 86.50 395 PRO A C 1
ATOM 3292 O O . PRO A 1 395 ? -7.723 -3.762 14.628 1.00 86.50 395 PRO A O 1
ATOM 3295 N N . ASP A 1 396 ? -7.063 -1.898 15.684 1.00 87.88 396 ASP A N 1
ATOM 3296 C CA . ASP A 1 396 ? -6.791 -2.534 16.979 1.00 87.88 396 ASP A CA 1
ATOM 3297 C C . ASP A 1 396 ? -8.074 -2.889 17.758 1.00 87.88 396 ASP A C 1
ATOM 3299 O O . ASP A 1 396 ? -7.996 -3.656 18.708 1.00 87.88 396 ASP A O 1
ATOM 3303 N N . LEU A 1 397 ? -9.235 -2.360 17.344 1.00 89.69 397 LEU A N 1
ATOM 3304 C CA . LEU A 1 397 ? -10.560 -2.630 17.924 1.00 89.69 397 LEU A CA 1
ATOM 3305 C C . LEU A 1 397 ? -11.440 -3.456 16.968 1.00 89.69 397 LEU A C 1
ATOM 3307 O O . LEU A 1 397 ? -12.653 -3.263 16.865 1.00 89.69 397 LEU A O 1
ATOM 3311 N N . PHE A 1 398 ? -10.812 -4.306 16.150 1.00 90.56 398 PHE A N 1
ATOM 3312 C CA . PHE A 1 398 ? -11.521 -5.041 15.103 1.00 90.56 398 PHE A CA 1
ATOM 3313 C C . PHE A 1 398 ? -12.496 -6.085 15.663 1.00 90.56 398 PHE A C 1
ATOM 3315 O O . PHE A 1 398 ? -13.548 -6.307 15.067 1.00 90.56 398 PHE A O 1
ATOM 3322 N N . GLU A 1 399 ? -12.174 -6.710 16.797 1.00 89.12 399 GLU A N 1
ATOM 3323 C CA . GLU A 1 399 ? -13.061 -7.690 17.436 1.00 89.12 399 GLU A CA 1
ATOM 3324 C C . GLU A 1 399 ? -14.353 -7.019 17.922 1.00 89.12 399 GLU A C 1
ATOM 3326 O O . GLU A 1 399 ? -15.445 -7.504 17.630 1.00 89.12 399 GLU A O 1
ATOM 3331 N N . GLU A 1 400 ? -14.242 -5.844 18.542 1.00 90.69 400 GLU A N 1
ATOM 3332 C CA . GLU A 1 400 ? -15.374 -5.025 18.976 1.00 90.69 400 GLU A CA 1
ATOM 3333 C C . GLU A 1 400 ? -16.188 -4.516 17.780 1.00 90.69 400 GLU A C 1
ATOM 3335 O O . GLU A 1 400 ? -17.415 -4.494 17.813 1.00 90.69 400 GLU A O 1
ATOM 3340 N N . ILE A 1 401 ? -15.527 -4.149 16.679 1.00 92.69 401 ILE A N 1
ATOM 3341 C CA . ILE A 1 401 ? -16.196 -3.773 15.426 1.00 92.69 401 ILE A CA 1
ATOM 3342 C C . ILE A 1 401 ? -17.065 -4.924 14.895 1.00 92.69 401 ILE A C 1
ATOM 3344 O O . ILE A 1 401 ? -18.207 -4.690 14.490 1.00 92.69 401 ILE A O 1
ATOM 3348 N N . VAL A 1 402 ? -16.544 -6.156 14.897 1.00 90.75 402 VAL A N 1
ATOM 3349 C CA . VAL A 1 402 ? -17.289 -7.353 14.471 1.00 90.75 402 VAL A CA 1
ATOM 3350 C C . VAL A 1 402 ? -18.464 -7.622 15.411 1.00 90.75 402 VAL A C 1
ATOM 3352 O O . VAL A 1 402 ? -19.577 -7.838 14.933 1.00 90.75 402 VAL A O 1
ATOM 3355 N N . GLU A 1 403 ? -18.236 -7.558 16.723 1.00 91.25 403 GLU A N 1
ATOM 3356 C CA . GLU A 1 403 ? -19.266 -7.725 17.754 1.00 91.25 403 GLU A CA 1
ATOM 3357 C C . GLU A 1 403 ? -20.428 -6.738 17.548 1.00 91.25 403 GLU A C 1
ATOM 3359 O O . GLU A 1 403 ? -21.585 -7.144 17.419 1.00 91.25 403 GLU A O 1
ATOM 3364 N N . ILE A 1 404 ? -20.125 -5.440 17.445 1.00 94.00 404 ILE A N 1
ATOM 3365 C CA . ILE A 1 404 ? -21.133 -4.378 17.308 1.00 94.00 404 ILE A CA 1
ATOM 3366 C C . ILE A 1 404 ? -21.922 -4.536 16.011 1.00 94.00 404 ILE A C 1
ATOM 3368 O O . ILE A 1 404 ? -23.141 -4.361 16.004 1.00 94.00 404 ILE A O 1
ATOM 3372 N N . HIS A 1 405 ? -21.246 -4.882 14.915 1.00 93.38 405 HIS A N 1
ATOM 3373 C CA . HIS A 1 405 ? -21.904 -5.112 13.634 1.00 93.38 405 HIS A CA 1
ATOM 3374 C C . HIS A 1 405 ? -22.939 -6.239 13.714 1.00 93.38 405 HIS A C 1
ATOM 3376 O O . HIS A 1 405 ? -24.040 -6.109 13.179 1.00 93.38 405 HIS A O 1
ATOM 3382 N N . GLN A 1 406 ? -22.588 -7.343 14.378 1.00 90.19 406 GLN A N 1
ATOM 3383 C CA . GLN A 1 406 ? -23.446 -8.522 14.489 1.00 90.19 406 GLN A CA 1
ATOM 3384 C C . GLN A 1 406 ? -24.624 -8.297 15.439 1.00 90.19 406 GLN A C 1
ATOM 3386 O O . GLN A 1 406 ? -25.742 -8.708 15.133 1.00 90.19 406 GLN A O 1
ATOM 3391 N N . LEU A 1 407 ? -24.385 -7.639 16.577 1.00 92.25 407 LEU A N 1
ATOM 3392 C CA . LEU A 1 407 ? -25.387 -7.489 17.633 1.00 92.25 407 LEU A CA 1
ATOM 3393 C C . LEU A 1 407 ? -26.280 -6.253 17.454 1.00 92.25 407 LEU A C 1
ATOM 3395 O O . LEU A 1 407 ? -27.454 -6.287 17.820 1.00 92.25 407 LEU A O 1
ATOM 3399 N N . ALA A 1 408 ? -25.759 -5.156 16.894 1.00 94.25 408 ALA A N 1
ATOM 3400 C CA . ALA A 1 408 ? -26.477 -3.884 16.834 1.00 94.25 408 ALA A CA 1
ATOM 3401 C C . ALA A 1 408 ? -26.150 -3.041 15.585 1.00 94.25 408 ALA A C 1
ATOM 3403 O O . ALA A 1 408 ? -25.435 -2.037 15.673 1.00 94.25 408 ALA A O 1
ATOM 3404 N N . PRO A 1 409 ? -26.792 -3.322 14.434 1.00 91.12 409 PRO A N 1
ATOM 3405 C CA . PRO A 1 409 ? -26.568 -2.585 13.184 1.00 91.12 409 PRO A CA 1
ATOM 3406 C C . PRO A 1 409 ? -26.783 -1.064 13.279 1.00 91.12 409 PRO A C 1
ATOM 3408 O O . PRO A 1 409 ? -26.151 -0.295 12.558 1.00 91.12 409 PRO A O 1
ATOM 3411 N N . ARG A 1 410 ? -27.665 -0.597 14.178 1.00 92.44 410 ARG A N 1
ATOM 3412 C CA . ARG A 1 410 ? -27.865 0.844 14.424 1.00 92.44 410 ARG A CA 1
ATOM 3413 C C . ARG A 1 410 ? -26.678 1.483 15.143 1.00 92.44 410 ARG A C 1
ATOM 3415 O O . ARG A 1 410 ? -26.266 2.567 14.744 1.00 92.44 410 ARG A O 1
ATOM 3422 N N . LEU A 1 411 ? -26.136 0.819 16.169 1.00 93.75 411 LEU A N 1
ATOM 3423 C CA . LEU A 1 411 ? -24.919 1.280 16.844 1.00 93.75 411 LEU A CA 1
ATOM 3424 C C . LEU A 1 411 ? -23.743 1.238 15.878 1.00 93.75 411 LEU A C 1
ATOM 3426 O O . LEU A 1 411 ? -22.976 2.190 15.833 1.00 93.75 411 LEU A O 1
ATOM 3430 N N . PHE A 1 412 ? -23.668 0.199 15.044 1.00 94.56 412 PHE A N 1
ATOM 3431 C CA . PHE A 1 412 ? -22.670 0.099 13.990 1.00 94.56 412 PHE A CA 1
ATOM 3432 C C . PHE A 1 412 ? -22.701 1.307 13.040 1.00 94.56 412 PHE A C 1
ATOM 3434 O O . PHE A 1 412 ? -21.693 1.985 12.864 1.00 94.56 412 PHE A O 1
ATOM 3441 N N . GLY A 1 413 ? -23.873 1.645 12.490 1.00 92.94 413 GLY A N 1
ATOM 3442 C CA . GLY A 1 413 ? -24.020 2.833 11.642 1.00 92.94 413 GLY A CA 1
ATOM 3443 C C . GLY A 1 413 ? -23.671 4.140 12.367 1.00 92.94 413 GLY A C 1
ATOM 3444 O O . GLY A 1 413 ? -23.139 5.065 11.753 1.00 92.94 413 GLY A O 1
ATOM 3445 N N . TRP A 1 414 ? -23.918 4.207 13.679 1.00 93.75 414 TRP A N 1
ATOM 3446 C CA . TRP A 1 414 ? -23.540 5.354 14.500 1.00 93.75 414 TRP A CA 1
ATOM 3447 C C . TRP A 1 414 ? -22.014 5.483 14.619 1.00 93.75 414 TRP A C 1
ATOM 3449 O O . TRP A 1 414 ? -21.469 6.547 14.318 1.00 93.75 414 TRP A O 1
ATOM 3459 N N . ILE A 1 415 ? -21.303 4.402 14.955 1.00 94.62 415 ILE A N 1
ATOM 3460 C CA . ILE A 1 415 ? -19.837 4.433 15.040 1.00 94.62 415 ILE A CA 1
ATOM 3461 C C . ILE A 1 415 ? -19.181 4.634 13.673 1.00 94.62 415 ILE A C 1
ATOM 3463 O O . ILE A 1 415 ? -18.142 5.278 13.611 1.00 94.62 415 ILE A O 1
ATOM 3467 N N . GLU A 1 416 ? -19.790 4.201 12.561 1.00 91.56 416 GLU A N 1
ATOM 3468 C CA . GLU A 1 416 ? -19.282 4.519 11.215 1.00 91.56 416 GLU A CA 1
ATOM 3469 C C . GLU A 1 416 ? -19.242 6.027 10.933 1.00 91.56 416 GLU A C 1
ATOM 3471 O O . GLU A 1 416 ? -18.357 6.500 10.210 1.00 91.56 416 GLU A O 1
ATOM 3476 N N . GLN A 1 417 ? -20.177 6.783 11.512 1.00 91.44 417 GLN A N 1
ATOM 3477 C CA . GLN A 1 417 ? -20.209 8.239 11.423 1.00 91.44 417 GLN A CA 1
ATOM 3478 C C . GLN A 1 417 ? -19.291 8.911 12.456 1.00 91.44 417 GLN A C 1
ATOM 3480 O O . GLN A 1 417 ? -18.704 9.948 12.139 1.00 91.44 417 GLN A O 1
ATOM 3485 N N . TYR A 1 418 ? -19.134 8.304 13.637 1.00 92.75 418 TYR A N 1
ATOM 3486 C CA . TYR A 1 418 ? -18.335 8.811 14.761 1.00 92.75 418 TYR A CA 1
ATOM 3487 C C . TYR A 1 418 ? -17.337 7.744 15.267 1.00 92.75 418 TYR A C 1
ATOM 3489 O O . TYR A 1 418 ? -17.540 7.143 16.328 1.00 92.75 418 TYR A O 1
ATOM 3497 N N . PRO A 1 419 ? -16.254 7.457 14.512 1.00 92.44 419 PRO A N 1
ATOM 3498 C CA . PRO A 1 419 ? -15.307 6.381 14.831 1.00 92.44 419 PRO A CA 1
ATOM 3499 C C . PRO A 1 419 ? -14.556 6.562 16.154 1.00 92.44 419 PRO A C 1
ATOM 3501 O O . PRO A 1 419 ? -13.962 5.613 16.667 1.00 92.44 419 PRO A O 1
ATOM 3504 N N . GLU A 1 420 ? -14.514 7.782 16.685 1.00 91.50 420 GLU A N 1
ATOM 3505 C CA . GLU A 1 420 ? -13.939 8.106 17.985 1.00 91.50 420 GLU A CA 1
ATOM 3506 C C . GLU A 1 420 ? -14.651 7.388 19.131 1.00 91.50 420 GLU A C 1
ATOM 3508 O O . GLU A 1 420 ? -13.977 6.989 20.075 1.00 91.50 420 GLU A O 1
ATOM 3513 N N . LEU A 1 421 ? -15.954 7.108 19.006 1.00 93.69 421 LEU A N 1
ATOM 3514 C CA . LEU A 1 421 ? -16.738 6.425 20.039 1.00 93.69 421 LEU A CA 1
ATOM 3515 C C . LEU A 1 421 ? -16.178 5.042 20.384 1.00 93.69 421 LEU A C 1
ATOM 3517 O O . LEU A 1 421 ? -16.252 4.619 21.533 1.00 93.69 421 LEU A O 1
ATOM 3521 N N . LEU A 1 422 ? -15.541 4.360 19.428 1.00 92.25 422 LEU A N 1
ATOM 3522 C CA . LEU A 1 422 ? -14.896 3.068 19.675 1.00 92.25 422 LEU A CA 1
ATOM 3523 C C . LEU A 1 422 ? -13.823 3.143 20.770 1.00 92.25 422 LEU A C 1
ATOM 3525 O O . LEU A 1 422 ? -13.639 2.173 21.497 1.00 92.25 422 LEU A O 1
ATOM 3529 N N . ILE A 1 423 ? -13.130 4.279 20.928 1.00 90.56 423 ILE A N 1
ATOM 3530 C CA . ILE A 1 423 ? -12.084 4.402 21.956 1.00 90.56 423 ILE A CA 1
ATOM 3531 C C . ILE A 1 423 ? -12.663 4.370 23.373 1.00 90.56 423 ILE A C 1
ATOM 3533 O O . ILE A 1 423 ? -11.984 3.940 24.301 1.00 90.56 423 ILE A O 1
ATOM 3537 N N . THR A 1 424 ? -13.937 4.742 23.526 1.00 91.56 424 THR A N 1
ATOM 3538 C CA . THR A 1 424 ? -14.624 4.761 24.823 1.00 91.56 424 THR A CA 1
ATOM 3539 C C . THR A 1 424 ? -14.807 3.364 25.415 1.00 91.56 424 THR A C 1
ATOM 3541 O O . THR A 1 424 ? -15.011 3.237 26.620 1.00 91.56 424 THR A O 1
ATOM 3544 N N . LEU A 1 425 ? -14.669 2.310 24.598 1.00 89.25 425 LEU A N 1
ATOM 3545 C CA . LEU A 1 425 ? -14.652 0.913 25.046 1.00 89.25 425 LEU A CA 1
ATOM 3546 C C . LEU A 1 425 ? -13.399 0.558 25.855 1.00 89.25 425 LEU A C 1
ATOM 3548 O O . LEU A 1 425 ? -13.358 -0.484 26.499 1.00 89.25 425 LEU A O 1
ATOM 3552 N N . GLN A 1 426 ? -12.375 1.409 25.813 1.00 88.56 426 GLN A N 1
ATOM 3553 C CA . GLN A 1 426 ? -11.134 1.257 26.573 1.00 88.56 426 GLN A CA 1
ATOM 3554 C C . GLN A 1 426 ? -11.119 2.121 27.840 1.00 88.56 426 GLN A C 1
ATOM 3556 O O . GLN A 1 426 ? -10.108 2.172 28.539 1.00 88.56 426 GLN A O 1
ATOM 3561 N N . HIS A 1 427 ? -12.205 2.843 28.118 1.00 89.38 427 HIS A N 1
ATOM 3562 C CA . HIS A 1 427 ? -12.319 3.666 29.313 1.00 89.38 427 HIS A CA 1
ATOM 3563 C C . HIS A 1 427 ? -12.725 2.826 30.533 1.00 89.38 427 HIS A C 1
ATOM 3565 O O . HIS A 1 427 ? -13.114 1.658 30.421 1.00 89.38 427 HIS A O 1
ATOM 3571 N N . ARG A 1 428 ? -12.657 3.455 31.712 1.00 85.12 428 ARG A N 1
ATOM 3572 C CA . ARG A 1 428 ? -12.937 2.819 33.004 1.00 85.12 428 ARG A CA 1
ATOM 3573 C C . ARG A 1 428 ? -14.318 2.172 33.089 1.00 85.12 428 ARG A C 1
ATOM 3575 O O . ARG A 1 428 ? -14.455 1.150 33.746 1.00 85.12 428 ARG A O 1
ATOM 3582 N N . GLU A 1 429 ? -15.302 2.693 32.356 1.00 85.19 429 GLU A N 1
ATOM 3583 C CA . GLU A 1 429 ? -16.663 2.144 32.287 1.00 85.19 429 GLU A CA 1
ATOM 3584 C C . GLU A 1 429 ? -16.703 0.700 31.769 1.00 85.19 429 GLU A C 1
ATOM 3586 O O . GLU A 1 429 ? -17.641 -0.039 32.058 1.00 85.19 429 GLU A O 1
ATOM 3591 N N . PHE A 1 430 ? -15.667 0.277 31.041 1.00 84.25 430 PHE A N 1
ATOM 3592 C CA . PHE A 1 430 ? -15.493 -1.102 30.596 1.00 84.25 430 PHE A CA 1
ATOM 3593 C C . PHE A 1 430 ? -14.352 -1.806 31.322 1.00 84.25 430 PHE A C 1
ATOM 3595 O O . PHE A 1 430 ? -14.498 -2.977 31.666 1.00 84.25 430 PHE A O 1
ATOM 3602 N N . THR A 1 431 ? -13.231 -1.126 31.578 1.00 80.12 431 THR A N 1
ATOM 3603 C CA . THR A 1 431 ? -12.065 -1.782 32.190 1.00 80.12 431 THR A CA 1
ATOM 3604 C C . THR A 1 431 ? -12.268 -2.102 33.668 1.00 80.12 431 THR A C 1
ATOM 3606 O O . THR A 1 431 ? -11.751 -3.116 34.124 1.00 80.12 431 THR A O 1
ATOM 3609 N N . ASP A 1 432 ? -13.044 -1.301 34.410 1.00 78.81 432 ASP A N 1
ATOM 3610 C CA . ASP A 1 432 ? -13.375 -1.588 35.819 1.00 78.81 432 ASP A CA 1
ATOM 3611 C C . ASP A 1 432 ? -14.298 -2.821 35.933 1.00 78.81 432 ASP A C 1
ATOM 3613 O O . ASP A 1 432 ? -14.358 -3.468 36.979 1.00 78.81 432 ASP A O 1
ATOM 3617 N N . LEU A 1 433 ? -14.990 -3.179 34.843 1.00 73.44 433 LEU A N 1
ATOM 3618 C CA . LEU A 1 433 ? -15.842 -4.366 34.747 1.00 73.44 433 LEU A CA 1
ATOM 3619 C C . LEU A 1 433 ? -15.095 -5.606 34.246 1.00 73.44 433 LEU A C 1
ATOM 3621 O O . LEU A 1 433 ? -15.673 -6.697 34.232 1.00 73.44 433 LEU A O 1
ATOM 3625 N N . ASP A 1 434 ? -13.845 -5.464 33.795 1.00 69.38 434 ASP A N 1
ATOM 3626 C CA . ASP A 1 434 ? -13.063 -6.592 33.308 1.00 69.38 434 ASP A CA 1
ATOM 3627 C C . ASP A 1 434 ? -12.459 -7.368 34.483 1.00 69.38 434 ASP A C 1
ATOM 3629 O O . ASP A 1 434 ? -11.377 -7.080 34.999 1.00 69.38 434 ASP A O 1
ATOM 3633 N N . LEU A 1 435 ? -13.214 -8.359 34.955 1.00 64.31 435 LEU A N 1
ATOM 3634 C CA . LEU A 1 435 ? -12.791 -9.249 36.028 1.00 64.31 435 LEU A CA 1
ATOM 3635 C C . LEU A 1 435 ? -11.610 -10.093 35.534 1.00 64.31 435 LEU A C 1
ATOM 3637 O O . LEU A 1 435 ? -11.706 -10.787 34.521 1.00 64.31 435 LEU A O 1
ATOM 3641 N N . SER A 1 436 ? -10.471 -10.035 36.234 1.00 58.50 436 SER A N 1
ATOM 3642 C CA . SER A 1 436 ? -9.273 -10.731 35.757 1.00 58.50 436 SER A CA 1
ATOM 3643 C C . SER A 1 436 ? -9.512 -12.242 35.635 1.00 58.50 436 SER A C 1
ATOM 3645 O O . SER A 1 436 ? -10.147 -12.873 36.489 1.00 58.50 436 SER A O 1
ATOM 3647 N N . LYS A 1 437 ? -9.015 -12.825 34.535 1.00 51.03 437 LYS A N 1
ATOM 3648 C CA . LYS A 1 437 ? -9.216 -14.242 34.206 1.00 51.03 437 LYS A CA 1
ATOM 3649 C C . LYS A 1 437 ? -8.804 -15.131 35.383 1.00 51.03 437 LYS A C 1
ATOM 3651 O O . LYS A 1 437 ? -7.634 -15.161 35.756 1.00 51.03 437 LYS A O 1
ATOM 3656 N N . GLY A 1 438 ? -9.762 -15.891 35.916 1.00 51.50 438 GLY A N 1
ATOM 3657 C CA . GLY A 1 438 ? -9.538 -16.868 36.985 1.00 51.50 438 GLY A CA 1
ATOM 3658 C C . GLY A 1 438 ? -9.876 -16.407 38.409 1.00 51.50 438 GLY A C 1
ATOM 3659 O O . GLY A 1 438 ? -9.648 -17.186 39.330 1.00 51.50 438 GLY A O 1
ATOM 3660 N N . ILE A 1 439 ? -10.426 -15.199 38.617 1.00 56.12 439 ILE A N 1
ATOM 3661 C CA . ILE A 1 439 ? -10.970 -14.794 39.935 1.00 56.12 439 ILE A CA 1
ATOM 3662 C C . ILE A 1 439 ? -12.247 -15.576 40.275 1.00 56.12 439 ILE A C 1
ATOM 3664 O O . ILE A 1 439 ? -12.429 -15.997 41.417 1.00 56.12 439 ILE A O 1
ATOM 3668 N N . LEU A 1 440 ? -13.123 -15.790 39.292 1.00 59.91 440 LEU A N 1
ATOM 3669 C CA . LEU A 1 440 ? -14.348 -16.570 39.441 1.00 59.91 440 LEU A CA 1
ATOM 3670 C C . LEU A 1 440 ? -14.229 -17.833 38.585 1.00 59.91 440 LEU A C 1
ATOM 3672 O O . LEU A 1 440 ? -13.873 -17.772 37.412 1.00 59.91 440 LEU A O 1
ATOM 3676 N N . VAL A 1 441 ? -14.467 -18.992 39.201 1.00 59.31 441 VAL A N 1
ATOM 3677 C CA . VAL A 1 441 ? -14.417 -20.304 38.524 1.00 59.31 441 VAL A CA 1
ATOM 3678 C C . VAL A 1 441 ? -15.717 -20.570 37.750 1.00 59.31 441 VAL A C 1
ATOM 3680 O O . VAL A 1 441 ? -15.731 -21.394 36.838 1.00 59.31 441 VAL A O 1
ATOM 3683 N N . ASP A 1 442 ? -16.794 -19.861 38.103 1.00 78.31 442 ASP A N 1
ATOM 3684 C CA . ASP A 1 442 ? -18.134 -20.036 37.549 1.00 78.31 442 ASP A CA 1
ATOM 3685 C C . ASP A 1 442 ? -18.522 -18.869 36.613 1.00 78.31 442 ASP A C 1
ATOM 3687 O O . ASP A 1 442 ? -18.587 -17.719 37.071 1.00 78.31 442 ASP A O 1
ATOM 3691 N N . PRO A 1 443 ? -18.818 -19.145 35.330 1.00 77.50 443 PRO A N 1
ATOM 3692 C CA . PRO A 1 443 ? -19.316 -18.152 34.376 1.00 77.50 443 PRO A CA 1
ATOM 3693 C C . PRO A 1 443 ? -20.607 -17.438 34.812 1.00 77.50 443 PRO A C 1
ATOM 3695 O O . PRO A 1 443 ? -20.827 -16.281 34.444 1.00 77.50 443 PRO A O 1
ATOM 3698 N N . GLU A 1 444 ? -21.466 -18.094 35.599 1.00 81.94 444 GLU A N 1
ATOM 3699 C CA . GLU A 1 444 ? -22.717 -17.501 36.083 1.00 81.94 444 GLU A CA 1
ATOM 3700 C C . GLU A 1 444 ? -22.438 -16.394 37.110 1.00 81.94 444 GLU A C 1
ATOM 3702 O O . GLU A 1 444 ? -22.972 -15.287 37.000 1.00 81.94 444 GLU A O 1
ATOM 3707 N N . TYR A 1 445 ? -21.523 -16.635 38.057 1.00 83.00 445 TYR A N 1
ATOM 3708 C CA . TYR A 1 445 ? -21.119 -15.617 39.032 1.00 83.00 445 TYR A CA 1
ATOM 3709 C C . TYR A 1 445 ? -20.407 -14.434 38.378 1.00 83.00 445 TYR A C 1
ATOM 3711 O O . TYR A 1 445 ? -20.589 -13.299 38.820 1.00 83.00 445 TYR A O 1
ATOM 3719 N N . GLU A 1 446 ? -19.621 -14.672 37.326 1.00 79.06 446 GLU A N 1
ATOM 3720 C CA . GLU A 1 446 ? -18.978 -13.591 36.576 1.00 79.06 446 GLU A CA 1
ATOM 3721 C C . GLU A 1 446 ? -20.014 -12.690 35.894 1.00 79.06 446 GLU A C 1
ATOM 3723 O O . GLU A 1 446 ? -19.923 -11.465 35.978 1.00 79.06 446 GLU A O 1
ATOM 3728 N N . THR A 1 447 ? -21.046 -13.291 35.299 1.00 81.69 447 THR A N 1
ATOM 3729 C CA . THR A 1 447 ? -22.154 -12.564 34.665 1.00 81.69 447 THR A CA 1
ATOM 3730 C C . THR A 1 447 ? -22.917 -11.719 35.685 1.00 81.69 447 THR A C 1
ATOM 3732 O O . THR A 1 447 ? -23.112 -10.523 35.474 1.00 81.69 447 THR A O 1
ATOM 3735 N N . ILE A 1 448 ? -23.275 -12.304 36.833 1.00 85.06 448 ILE A N 1
ATOM 3736 C CA . ILE A 1 448 ? -23.967 -11.592 37.918 1.00 85.06 448 ILE A CA 1
ATOM 3737 C C . ILE A 1 448 ? -23.117 -10.427 38.438 1.00 85.06 448 ILE A C 1
ATOM 3739 O O . ILE A 1 448 ? -23.641 -9.339 38.679 1.00 85.06 448 ILE A O 1
ATOM 3743 N N . ALA A 1 449 ? -21.808 -10.629 38.605 1.00 84.31 449 ALA A N 1
ATOM 3744 C CA . ALA A 1 449 ? -20.902 -9.585 39.069 1.00 84.31 449 ALA A CA 1
ATOM 3745 C C . ALA A 1 449 ? -20.790 -8.435 38.057 1.00 84.31 449 ALA A C 1
ATOM 3747 O O . ALA A 1 449 ? -20.900 -7.274 38.451 1.00 84.31 449 ALA A O 1
ATOM 3748 N N . ARG A 1 450 ? -20.632 -8.738 36.759 1.00 84.00 450 ARG A N 1
ATOM 3749 C CA . ARG A 1 450 ? -20.581 -7.725 35.691 1.00 84.00 450 ARG A CA 1
ATOM 3750 C C . ARG A 1 450 ? -21.886 -6.931 35.604 1.00 84.00 450 ARG A C 1
ATOM 3752 O O . ARG A 1 450 ? -21.834 -5.704 35.575 1.00 84.00 450 ARG A O 1
ATOM 3759 N N . GLN A 1 451 ? -23.038 -7.603 35.656 1.00 87.56 451 GLN A N 1
ATOM 3760 C CA . GLN A 1 451 ? -24.355 -6.954 35.693 1.00 87.56 451 GLN A CA 1
ATOM 3761 C C . GLN A 1 451 ? -24.533 -6.078 36.937 1.00 87.56 451 GLN A C 1
ATOM 3763 O O . GLN A 1 451 ? -24.975 -4.935 36.842 1.00 87.56 451 GLN A O 1
ATOM 3768 N N . GLY A 1 452 ? -24.154 -6.587 38.112 1.00 87.50 452 GLY A N 1
ATOM 3769 C CA . GLY A 1 452 ? -24.228 -5.844 39.368 1.00 87.50 452 GLY A CA 1
ATOM 3770 C C . GLY A 1 452 ? -23.368 -4.580 39.350 1.00 87.50 452 GLY A C 1
ATOM 3771 O O . GLY A 1 452 ? -23.846 -3.514 39.732 1.00 87.50 452 GLY A O 1
ATOM 3772 N N . LEU A 1 453 ? -22.129 -4.678 38.863 1.00 87.06 453 LEU A N 1
ATOM 3773 C CA . LEU A 1 453 ? -21.223 -3.537 38.735 1.00 87.06 453 LEU A CA 1
ATOM 3774 C C . LEU A 1 453 ? -21.713 -2.531 37.690 1.00 87.06 453 LEU A C 1
ATOM 3776 O O . LEU A 1 453 ? -21.742 -1.340 37.979 1.00 87.06 453 LEU A O 1
ATOM 3780 N N . ALA A 1 454 ? -22.146 -2.987 36.511 1.00 87.81 454 ALA A N 1
ATOM 3781 C CA . ALA A 1 454 ? -22.676 -2.103 35.473 1.00 87.81 454 ALA A CA 1
ATOM 3782 C C . ALA A 1 454 ? -23.933 -1.360 35.944 1.00 87.81 454 ALA A C 1
ATOM 3784 O O . ALA A 1 454 ? -24.056 -0.162 35.695 1.00 87.81 454 ALA A O 1
ATOM 3785 N N . ARG A 1 455 ? -24.830 -2.040 36.672 1.00 88.31 455 ARG A N 1
ATOM 3786 C CA . ARG A 1 455 ? -25.988 -1.420 37.326 1.00 88.31 455 ARG A CA 1
ATOM 3787 C C . ARG A 1 455 ? -25.544 -0.339 38.302 1.00 88.31 455 ARG A C 1
ATOM 3789 O O . ARG A 1 455 ? -25.945 0.804 38.139 1.00 88.31 455 ARG A O 1
ATOM 3796 N N . VAL A 1 456 ? -24.706 -0.676 39.288 1.00 86.88 456 VAL A N 1
ATOM 3797 C CA . VAL A 1 456 ? -24.217 0.306 40.275 1.00 86.88 456 VAL A CA 1
ATOM 3798 C C . VAL A 1 456 ? -23.597 1.506 39.573 1.00 86.88 456 VAL A C 1
ATOM 3800 O O . VAL A 1 456 ? -23.962 2.640 39.861 1.00 86.88 456 VAL A O 1
ATOM 3803 N N . TYR A 1 457 ? -22.762 1.255 38.575 1.00 88.62 457 TYR A N 1
ATOM 3804 C CA . TYR A 1 457 ? -22.096 2.311 37.843 1.00 88.62 457 TYR A CA 1
ATOM 3805 C C . TYR A 1 457 ? -23.082 3.235 37.110 1.00 88.62 457 TYR A C 1
ATOM 3807 O O . TYR A 1 457 ? -23.072 4.441 37.322 1.00 88.62 457 TYR A O 1
ATOM 3815 N N . TRP A 1 458 ? -23.973 2.692 36.277 1.00 90.06 458 TRP A N 1
ATOM 3816 C CA . TRP A 1 458 ? -24.811 3.505 35.386 1.00 90.06 458 TRP A CA 1
ATOM 3817 C C . TRP A 1 458 ? -26.119 4.003 35.993 1.00 90.06 458 TRP A C 1
ATOM 3819 O O . TRP A 1 458 ? -26.637 5.024 35.546 1.00 90.06 458 TRP A O 1
ATOM 3829 N N . THR A 1 459 ? -26.677 3.301 36.980 1.00 82.19 459 THR A N 1
ATOM 3830 C CA . THR A 1 459 ? -27.942 3.701 37.613 1.00 82.19 459 THR A CA 1
ATOM 3831 C C . THR A 1 459 ? -27.745 4.409 38.946 1.00 82.19 459 THR A C 1
ATOM 3833 O O . THR A 1 459 ? -28.686 5.054 39.408 1.00 82.19 459 THR A O 1
ATOM 3836 N N . HIS A 1 460 ? -26.570 4.288 39.576 1.00 78.88 460 HIS A N 1
ATOM 3837 C CA . HIS A 1 460 ? -26.293 4.907 40.875 1.00 78.88 460 HIS A CA 1
ATOM 3838 C C . HIS A 1 460 ? -25.112 5.883 40.838 1.00 78.88 460 HIS A C 1
ATOM 3840 O O . HIS A 1 460 ? -25.320 7.050 41.152 1.00 78.88 460 HIS A O 1
ATOM 3846 N N . ASP A 1 461 ? -23.917 5.455 40.423 1.00 83.56 461 ASP A N 1
ATOM 3847 C CA . ASP A 1 461 ? -22.714 6.309 40.460 1.00 83.56 461 ASP A CA 1
ATOM 3848 C C . ASP A 1 461 ? -22.689 7.358 39.335 1.00 83.56 461 ASP A C 1
ATOM 3850 O O . ASP A 1 461 ? -22.032 8.390 39.444 1.00 83.56 461 ASP A O 1
ATOM 3854 N N . MET A 1 462 ? -23.425 7.111 38.254 1.00 86.44 462 MET A N 1
ATOM 3855 C CA . MET A 1 462 ? -23.663 8.048 37.158 1.00 86.44 462 MET A CA 1
ATOM 3856 C C . MET A 1 462 ? -25.062 8.671 37.302 1.00 86.44 462 MET A C 1
ATOM 3858 O O . MET A 1 462 ? -25.897 8.622 36.396 1.00 86.44 462 MET A O 1
ATOM 3862 N N . GLY A 1 463 ? -25.352 9.218 38.482 1.00 90.56 463 GLY A N 1
ATOM 3863 C CA . GLY A 1 463 ? -26.543 10.030 38.717 1.00 90.56 463 GLY A CA 1
ATOM 3864 C C . GLY A 1 463 ? -26.457 11.396 38.028 1.00 90.56 463 GLY A C 1
ATOM 3865 O O . GLY A 1 463 ? -25.421 11.794 37.494 1.00 90.56 463 GLY A O 1
ATOM 3866 N N . VAL A 1 464 ? -27.572 12.135 38.014 1.00 92.69 464 VAL A N 1
ATOM 3867 C CA . VAL A 1 464 ? -27.649 13.448 37.344 1.00 92.69 464 VAL A CA 1
ATOM 3868 C C . VAL A 1 464 ? -26.599 14.418 37.890 1.00 92.69 464 VAL A C 1
ATOM 3870 O O . VAL A 1 464 ? -25.987 15.144 37.111 1.00 92.69 464 VAL A O 1
ATOM 3873 N N . GLN A 1 465 ? -26.378 14.444 39.207 1.00 92.44 465 GLN A N 1
ATOM 3874 C CA . GLN A 1 465 ? -25.427 15.376 39.812 1.00 92.44 465 GLN A CA 1
ATOM 3875 C C . GLN A 1 465 ? -23.981 14.970 39.515 1.00 92.44 465 GLN A C 1
ATOM 3877 O O . GLN A 1 465 ? -23.193 15.808 39.100 1.00 92.44 465 GLN A O 1
ATOM 3882 N N . GLU A 1 466 ? -23.658 13.687 39.634 1.00 92.75 466 GLU A N 1
ATOM 3883 C CA . GLU A 1 466 ? -22.322 13.148 39.384 1.00 92.75 466 GLU A CA 1
ATOM 3884 C C . GLU A 1 466 ? -21.907 13.337 37.919 1.00 92.75 466 GLU A C 1
ATOM 3886 O O . GLU A 1 466 ? -20.764 13.687 37.626 1.00 92.75 466 GLU A O 1
ATOM 3891 N N . MET A 1 467 ? -22.845 13.150 36.984 1.00 92.75 467 MET A N 1
ATOM 3892 C CA . MET A 1 467 ? -22.620 13.441 35.568 1.00 92.75 467 MET A CA 1
ATOM 3893 C C . MET A 1 467 ? -22.387 14.937 35.320 1.00 92.75 467 MET A C 1
ATOM 3895 O O . MET A 1 467 ? -21.524 15.289 34.518 1.00 92.75 467 MET A O 1
ATOM 3899 N N . ARG A 1 468 ? -23.131 15.821 35.997 1.00 91.56 468 ARG A N 1
ATOM 3900 C CA . ARG A 1 468 ? -22.928 17.275 35.891 1.00 91.56 468 ARG A CA 1
ATOM 3901 C C . ARG A 1 468 ? -21.561 17.685 36.413 1.00 91.56 468 ARG A C 1
ATOM 3903 O O . ARG A 1 468 ? -20.863 18.406 35.715 1.00 91.56 468 ARG A O 1
ATOM 3910 N N . ASP A 1 469 ? -21.159 17.167 37.569 1.00 91.44 469 ASP A N 1
ATOM 3911 C CA . ASP A 1 469 ? -19.851 17.460 38.154 1.00 91.44 469 ASP A CA 1
ATOM 3912 C C . ASP A 1 469 ? -18.720 17.056 37.185 1.00 91.44 469 ASP A C 1
ATOM 3914 O O . ASP A 1 469 ? -17.797 17.831 36.952 1.00 91.44 469 ASP A O 1
ATOM 3918 N N . GLN A 1 470 ? -18.835 15.895 36.526 1.00 90.56 470 GLN A N 1
ATOM 3919 C CA . GLN A 1 470 ? -17.879 15.468 35.492 1.00 90.56 470 GLN A CA 1
ATOM 3920 C C . GLN A 1 470 ? -17.865 16.376 34.253 1.00 90.56 470 GLN A C 1
ATOM 3922 O O . GLN A 1 470 ? -16.807 16.579 33.657 1.00 90.56 470 GLN A O 1
ATOM 3927 N N . ILE A 1 471 ? -19.022 16.889 33.826 1.00 90.12 471 ILE A N 1
ATOM 3928 C CA . ILE A 1 471 ? -19.109 17.839 32.707 1.00 90.12 471 ILE A CA 1
ATOM 3929 C C . ILE A 1 471 ? -18.456 19.171 33.098 1.00 90.12 471 ILE A C 1
ATOM 3931 O O . ILE A 1 471 ? -17.698 19.729 32.306 1.00 90.12 471 ILE A O 1
ATOM 3935 N N . ASP A 1 472 ? -18.716 19.653 34.313 1.00 87.19 472 ASP A N 1
ATOM 3936 C CA . ASP A 1 472 ? -18.237 20.941 34.823 1.00 87.19 472 ASP A CA 1
ATOM 3937 C C . ASP A 1 472 ? -16.709 20.952 35.045 1.00 87.19 472 ASP A C 1
ATOM 3939 O O . ASP A 1 472 ? -16.074 22.008 34.999 1.00 87.19 472 ASP A O 1
ATOM 3943 N N . GLU A 1 473 ? -16.082 19.782 35.219 1.00 90.31 473 GLU A N 1
ATOM 3944 C CA . GLU A 1 473 ? -14.620 19.631 35.242 1.00 90.31 473 GLU A CA 1
ATOM 3945 C C . GLU A 1 473 ? -13.954 19.895 33.880 1.00 90.31 473 GLU A C 1
ATOM 3947 O O . GLU A 1 473 ? -12.741 20.130 33.823 1.00 90.31 473 GLU A O 1
ATOM 3952 N N . ILE A 1 474 ? -14.711 19.868 32.777 1.00 88.44 474 ILE A N 1
ATOM 3953 C CA . ILE A 1 474 ? -14.179 20.110 31.436 1.00 88.44 474 ILE A CA 1
ATOM 3954 C C . ILE A 1 474 ? -14.152 21.625 31.184 1.00 88.44 474 ILE A C 1
ATOM 3956 O O . ILE A 1 474 ? -15.204 22.247 31.018 1.00 88.44 474 ILE A O 1
ATOM 3960 N N . PRO A 1 475 ? -12.964 22.254 31.112 1.00 85.12 475 PRO A N 1
ATOM 3961 C CA . PRO A 1 475 ? -12.875 23.696 30.951 1.00 85.12 475 PRO A CA 1
ATOM 3962 C C . PRO A 1 475 ? -13.405 24.118 29.578 1.00 85.12 475 PRO A C 1
ATOM 3964 O O . PRO A 1 475 ? -13.014 23.563 28.551 1.00 85.12 475 PRO A O 1
ATOM 3967 N N . THR A 1 476 ? -14.258 25.140 29.564 1.00 86.62 476 THR A N 1
ATOM 3968 C CA . THR A 1 476 ? -14.844 25.727 28.352 1.00 86.62 476 THR A CA 1
ATOM 3969 C C . THR A 1 476 ? -14.710 27.247 28.393 1.00 86.62 476 THR A C 1
ATOM 3971 O O . THR A 1 476 ? -14.610 27.852 29.460 1.00 86.62 476 THR A O 1
ATOM 3974 N N . THR A 1 477 ? -14.630 27.882 27.225 1.00 84.81 477 THR A N 1
ATOM 3975 C CA . THR A 1 477 ? -14.395 29.332 27.089 1.00 84.81 477 THR A CA 1
ATOM 3976 C C . THR A 1 477 ? -15.590 30.090 26.515 1.00 84.81 477 THR A C 1
ATOM 3978 O O . THR A 1 477 ? -15.560 31.317 26.428 1.00 84.81 477 THR A O 1
ATOM 3981 N N . SER A 1 478 ? -16.633 29.377 26.083 1.00 84.62 478 SER A N 1
ATOM 3982 C CA . SER A 1 478 ? -17.864 29.968 25.559 1.00 84.62 478 SER A CA 1
ATOM 3983 C C . SER A 1 478 ? -19.019 28.973 25.593 1.00 84.62 478 SER A C 1
ATOM 3985 O O . SER A 1 478 ? -18.802 27.780 25.389 1.00 84.62 478 SER A O 1
ATOM 3987 N N . ALA A 1 479 ? -20.257 29.469 25.659 1.00 84.56 479 ALA A N 1
ATOM 3988 C CA . ALA A 1 479 ? -21.457 28.630 25.585 1.00 84.56 479 ALA A CA 1
ATOM 3989 C C . ALA A 1 479 ? -21.516 27.729 24.336 1.00 84.56 479 ALA A C 1
ATOM 3991 O O . ALA A 1 479 ? -22.082 26.636 24.368 1.00 84.56 479 ALA A O 1
ATOM 3992 N N . LYS A 1 480 ? -20.914 28.159 23.216 1.00 87.31 480 LYS A N 1
ATOM 3993 C CA . LYS A 1 480 ? -20.816 27.329 22.008 1.00 87.31 480 LYS A CA 1
ATOM 3994 C C . LYS A 1 480 ? -19.879 26.137 22.220 1.00 87.31 480 LYS A C 1
ATOM 3996 O O . LYS A 1 480 ? -20.217 25.030 21.812 1.00 87.31 480 LYS A O 1
ATOM 4001 N N . GLU A 1 481 ? -18.718 26.370 22.825 1.00 89.62 481 GLU A N 1
ATOM 4002 C CA . GLU A 1 481 ? -17.768 25.306 23.162 1.00 89.62 481 GLU A CA 1
ATOM 4003 C C . GLU A 1 481 ? -18.384 24.338 24.174 1.00 89.62 481 GLU A C 1
ATOM 4005 O O . GLU A 1 481 ? -18.323 23.130 23.968 1.00 89.62 481 GLU A O 1
ATOM 4010 N N . THR A 1 482 ? -19.090 24.851 25.182 1.00 88.62 482 THR A N 1
ATOM 4011 C CA . THR A 1 482 ? -19.834 24.041 26.155 1.00 88.62 482 THR A CA 1
ATOM 4012 C C . THR A 1 482 ? -20.870 23.149 25.484 1.00 88.62 482 THR A C 1
ATOM 4014 O O . THR A 1 482 ? -20.931 21.956 25.766 1.00 88.62 482 THR A O 1
ATOM 4017 N N . ALA A 1 483 ? -21.636 23.675 24.525 1.00 90.06 483 ALA A N 1
ATOM 4018 C CA . ALA A 1 483 ? -22.586 22.869 23.762 1.00 90.06 483 ALA A CA 1
ATOM 4019 C C . ALA A 1 483 ? -21.907 21.756 22.943 1.00 90.06 483 ALA A C 1
ATOM 4021 O O . ALA A 1 483 ? -22.444 20.653 22.835 1.00 90.06 483 ALA A O 1
ATOM 4022 N N . GLU A 1 484 ? -20.735 22.025 22.361 1.00 91.50 484 GLU A N 1
ATOM 4023 C CA . GLU A 1 484 ? -19.960 21.020 21.626 1.00 91.50 484 GLU A CA 1
ATOM 4024 C C . GLU A 1 484 ? -19.387 19.943 22.560 1.00 91.50 484 GLU A C 1
ATOM 4026 O O . GLU A 1 484 ? -19.499 18.757 22.239 1.00 91.50 484 GLU A O 1
ATOM 4031 N N . VAL A 1 485 ? -18.844 20.337 23.718 1.00 92.00 485 VAL A N 1
ATOM 4032 C CA . VAL A 1 485 ? -18.339 19.431 24.762 1.00 92.00 485 VAL A CA 1
ATOM 4033 C C . VAL A 1 485 ? -19.451 18.532 25.279 1.00 92.00 485 VAL A C 1
ATOM 4035 O O . VAL A 1 485 ? -19.305 17.313 25.216 1.00 92.00 485 VAL A O 1
ATOM 4038 N N . ILE A 1 486 ? -20.579 19.110 25.705 1.00 92.94 486 ILE A N 1
ATOM 4039 C CA . ILE A 1 486 ? -21.726 18.348 26.209 1.00 92.94 486 ILE A CA 1
ATOM 4040 C C . ILE A 1 486 ? -22.205 17.380 25.136 1.00 92.94 486 ILE A C 1
ATOM 4042 O O . ILE A 1 486 ? -22.340 16.198 25.409 1.00 92.94 486 ILE A O 1
ATOM 4046 N N . ARG A 1 487 ? -22.379 17.824 23.884 1.00 92.00 487 ARG A N 1
ATOM 4047 C CA . ARG A 1 487 ? -22.809 16.931 22.799 1.00 92.00 487 ARG A CA 1
ATOM 4048 C C . ARG A 1 487 ? -21.867 15.739 22.618 1.00 92.00 487 ARG A C 1
ATOM 4050 O O . ARG A 1 487 ? -22.343 14.621 22.430 1.00 92.00 487 ARG A O 1
ATOM 4057 N N . ASN A 1 488 ? -20.555 15.968 22.619 1.00 91.69 488 ASN A N 1
ATOM 4058 C CA . ASN A 1 488 ? -19.580 14.892 22.454 1.00 91.69 488 ASN A CA 1
ATOM 4059 C C . ASN A 1 488 ? -19.610 13.946 23.661 1.00 91.69 488 ASN A C 1
ATOM 4061 O O . ASN A 1 488 ? -19.721 12.738 23.475 1.00 91.69 488 ASN A O 1
ATOM 4065 N N . TRP A 1 489 ? -19.621 14.493 24.876 1.00 92.81 489 TRP A N 1
ATOM 4066 C CA . TRP A 1 489 ? -19.700 13.723 26.114 1.00 92.81 489 TRP A CA 1
ATOM 4067 C C . TRP A 1 489 ? -20.980 12.876 26.182 1.00 92.81 489 TRP A C 1
ATOM 4069 O O . TRP A 1 489 ? -20.918 11.673 26.429 1.00 92.81 489 TRP A O 1
ATOM 4079 N N . SER A 1 490 ? -22.141 13.454 25.860 1.00 93.56 490 SER A N 1
ATOM 4080 C CA . SER A 1 490 ? -23.409 12.722 25.823 1.00 93.56 490 SER A CA 1
ATOM 4081 C C . SER A 1 490 ? -23.412 11.630 24.756 1.00 93.56 490 SER A C 1
ATOM 4083 O O . SER A 1 490 ? -23.938 10.548 25.004 1.00 93.56 490 SER A O 1
ATOM 4085 N N . ASN A 1 491 ? -22.816 11.876 23.584 1.00 93.62 491 ASN A N 1
ATOM 4086 C CA . ASN A 1 491 ? -22.670 10.849 22.549 1.00 93.62 491 ASN A CA 1
ATOM 4087 C C . ASN A 1 491 ? -21.810 9.678 23.037 1.00 93.62 491 ASN A C 1
ATOM 4089 O O . ASN A 1 491 ? -22.188 8.527 22.823 1.00 93.62 491 ASN A O 1
ATOM 4093 N N . GLU A 1 492 ? -20.690 9.960 23.709 1.00 94.12 492 GLU A N 1
ATOM 4094 C CA . GLU A 1 492 ? -19.841 8.931 24.311 1.00 94.12 492 GLU A CA 1
ATOM 4095 C C . GLU A 1 492 ? -20.640 8.100 25.318 1.00 94.12 492 GLU A C 1
ATOM 4097 O O . GLU A 1 492 ? -20.775 6.892 25.134 1.00 94.12 492 GLU A O 1
ATOM 4102 N N . LYS A 1 493 ? -21.257 8.728 26.327 1.00 94.12 493 LYS A N 1
ATOM 4103 C CA . LYS A 1 493 ? -22.004 8.005 27.370 1.00 94.12 493 LYS A CA 1
ATOM 4104 C C . LYS A 1 493 ? -23.196 7.226 26.823 1.00 94.12 493 LYS A C 1
ATOM 4106 O O . LYS A 1 493 ? -23.400 6.078 27.211 1.00 94.12 493 LYS A O 1
ATOM 4111 N N . ALA A 1 494 ? -23.951 7.792 25.884 1.00 95.50 494 ALA A N 1
ATOM 4112 C CA . ALA A 1 494 ? -25.067 7.090 25.254 1.00 95.50 494 ALA A CA 1
ATOM 4113 C C . ALA A 1 494 ? -24.599 5.847 24.480 1.00 95.50 494 ALA A C 1
ATOM 4115 O O . ALA A 1 494 ? -25.242 4.796 24.554 1.00 95.50 494 ALA A O 1
ATOM 4116 N N . PHE A 1 495 ? -23.465 5.940 23.777 1.00 95.62 495 PHE A N 1
ATOM 4117 C CA . PHE A 1 495 ? -22.850 4.787 23.125 1.00 95.62 495 PHE A CA 1
ATOM 4118 C C . PHE A 1 495 ? -22.410 3.729 24.148 1.00 95.62 495 PHE A C 1
ATOM 4120 O O . PHE A 1 495 ? -22.737 2.555 23.972 1.00 95.62 495 PHE A O 1
ATOM 4127 N N . GLN A 1 496 ? -21.752 4.128 25.244 1.00 94.38 496 GLN A N 1
ATOM 4128 C CA . GLN A 1 496 ? -21.340 3.204 26.309 1.00 94.38 496 GLN A CA 1
ATOM 4129 C C . GLN A 1 496 ? -22.547 2.475 26.935 1.00 94.38 496 GLN A C 1
ATOM 4131 O O . GLN A 1 496 ? -22.523 1.250 27.054 1.00 94.38 496 GLN A O 1
ATOM 4136 N N . ILE A 1 497 ? -23.640 3.185 27.248 1.00 94.94 497 ILE A N 1
ATOM 4137 C CA . ILE A 1 497 ? -24.888 2.576 27.747 1.00 94.94 497 ILE A CA 1
ATOM 4138 C C . ILE A 1 497 ? -25.425 1.549 26.740 1.00 94.94 497 ILE A C 1
ATOM 4140 O O . ILE A 1 497 ? -25.734 0.417 27.115 1.00 94.94 497 ILE A O 1
ATOM 4144 N N . GLY A 1 498 ? -25.485 1.905 25.452 1.00 94.81 498 GLY A N 1
ATOM 4145 C CA . GLY A 1 498 ? -25.902 0.984 24.391 1.00 94.81 498 GLY A CA 1
ATOM 4146 C C . GLY A 1 498 ? -25.040 -0.281 24.330 1.00 94.81 498 GLY A C 1
ATOM 4147 O O . GLY A 1 498 ? -25.563 -1.382 24.173 1.00 94.81 498 GLY A O 1
ATOM 4148 N N . MET A 1 499 ? -23.731 -0.142 24.529 1.00 94.31 499 MET A N 1
ATOM 4149 C CA . MET A 1 499 ? -22.792 -1.262 24.574 1.00 94.31 499 MET A CA 1
ATOM 4150 C C . MET A 1 499 ? -23.008 -2.183 25.782 1.00 94.31 499 MET A C 1
ATOM 4152 O O . MET A 1 499 ? -22.913 -3.402 25.647 1.00 94.31 499 MET A O 1
ATOM 4156 N N . HIS A 1 500 ? -23.351 -1.642 26.954 1.00 93.31 500 HIS A N 1
ATOM 4157 C CA . HIS A 1 500 ? -23.725 -2.473 28.102 1.00 93.31 500 HIS A CA 1
ATOM 4158 C C . HIS A 1 500 ? -25.037 -3.225 27.879 1.00 93.31 500 HIS A C 1
ATOM 4160 O O . HIS A 1 500 ? -25.149 -4.358 28.339 1.00 93.31 500 HIS A O 1
ATOM 4166 N N . VAL A 1 501 ? -25.993 -2.648 27.145 1.00 94.00 501 VAL A N 1
ATOM 4167 C CA . VAL A 1 501 ? -27.240 -3.340 26.781 1.00 94.00 501 VAL A CA 1
ATOM 4168 C C . VAL A 1 501 ? -26.964 -4.527 25.857 1.00 94.00 501 VAL A C 1
ATOM 4170 O O . VAL A 1 501 ? -27.440 -5.624 26.129 1.00 94.00 501 VAL A O 1
ATOM 4173 N N . ILE A 1 502 ? -26.175 -4.350 24.787 1.00 93.62 502 ILE A N 1
ATOM 4174 C CA . ILE A 1 502 ? -25.922 -5.448 23.830 1.00 93.62 502 ILE A CA 1
ATOM 4175 C C . ILE A 1 502 ? -25.058 -6.567 24.422 1.00 93.62 502 ILE A C 1
ATOM 4177 O O . ILE A 1 502 ? -25.145 -7.703 23.970 1.00 93.62 502 ILE A O 1
ATOM 4181 N N . ARG A 1 503 ? -24.239 -6.247 25.431 1.00 90.88 503 ARG A N 1
ATOM 4182 C CA . ARG A 1 503 ? -23.450 -7.214 26.208 1.00 90.88 503 ARG A CA 1
ATOM 4183 C C . ARG A 1 503 ? -24.214 -7.787 27.408 1.00 90.88 503 ARG A C 1
ATOM 4185 O O . ARG A 1 503 ? -23.602 -8.442 28.241 1.00 90.88 503 ARG A O 1
ATOM 4192 N N . GLU A 1 504 ? -25.513 -7.498 27.528 1.00 90.62 504 GLU A N 1
ATOM 4193 C CA . GLU A 1 504 ? -26.396 -7.969 28.608 1.00 90.62 504 GLU A CA 1
ATOM 4194 C C . GLU A 1 504 ? -25.931 -7.588 30.029 1.00 90.62 504 GLU A C 1
ATOM 4196 O O . GLU A 1 504 ? -26.306 -8.219 31.017 1.00 90.62 504 GLU A O 1
ATOM 4201 N N . ASN A 1 505 ? -25.131 -6.524 30.146 1.00 89.81 505 ASN A N 1
ATOM 4202 C CA . ASN A 1 505 ? -24.688 -5.966 31.424 1.00 89.81 505 ASN A CA 1
ATOM 4203 C C . ASN A 1 505 ? -25.741 -5.034 32.046 1.00 89.81 505 ASN A C 1
ATOM 4205 O O . ASN A 1 505 ? -25.771 -4.879 33.262 1.00 89.81 505 ASN A O 1
ATOM 4209 N N . LEU A 1 506 ? -26.588 -4.410 31.220 1.00 92.19 506 LEU A N 1
ATOM 4210 C CA . LEU A 1 506 ? -27.727 -3.595 31.650 1.00 92.19 506 LEU A CA 1
ATOM 4211 C C . LEU A 1 506 ? -29.014 -4.094 30.993 1.00 92.19 506 LEU A C 1
ATOM 4213 O O . LEU A 1 506 ? -29.053 -4.352 29.789 1.00 92.19 506 LEU A O 1
ATOM 4217 N N . SER A 1 507 ? -30.087 -4.165 31.777 1.00 93.75 507 SER A N 1
ATOM 4218 C CA . SER A 1 507 ? -31.443 -4.362 31.262 1.00 93.75 507 SER A CA 1
ATOM 4219 C C . SER A 1 507 ? -31.967 -3.103 30.562 1.00 93.75 507 SER A C 1
ATOM 4221 O O . SER A 1 507 ? -31.449 -1.998 30.738 1.00 93.75 507 SER A O 1
ATOM 4223 N N . LEU A 1 508 ? -33.038 -3.254 29.776 1.00 94.62 508 LEU A N 1
ATOM 4224 C CA . LEU A 1 508 ? -33.656 -2.128 29.067 1.00 94.62 508 LEU A CA 1
ATOM 4225 C C . LEU A 1 508 ? -34.218 -1.061 30.019 1.00 94.62 508 LEU A C 1
ATOM 4227 O O . LEU A 1 508 ? -34.131 0.123 29.705 1.00 94.62 508 LEU A O 1
ATOM 4231 N N . ASP A 1 509 ? -34.749 -1.462 31.177 1.00 94.06 509 ASP A N 1
ATOM 4232 C CA . ASP A 1 509 ? -35.293 -0.530 32.171 1.00 94.06 509 ASP A CA 1
ATOM 4233 C C . ASP A 1 509 ? -34.177 0.286 32.839 1.00 94.06 509 ASP A C 1
ATOM 4235 O O . ASP A 1 509 ? -34.281 1.504 32.975 1.00 94.06 509 ASP A O 1
ATOM 4239 N N . GLU A 1 510 ? -33.065 -0.362 33.191 1.00 94.19 510 GLU A N 1
ATOM 4240 C CA . GLU A 1 510 ? -31.892 0.314 33.760 1.00 94.19 510 GLU A CA 1
ATOM 4241 C C . GLU A 1 510 ? -31.239 1.254 32.747 1.00 94.19 510 GLU A C 1
ATOM 4243 O O . GLU A 1 510 ? -30.882 2.383 33.083 1.00 94.19 510 GLU A O 1
ATOM 4248 N N . ALA A 1 511 ? -31.132 0.823 31.488 1.00 94.94 511 ALA A N 1
ATOM 4249 C CA . ALA A 1 511 ? -30.630 1.664 30.411 1.00 94.94 511 ALA A CA 1
ATOM 4250 C C . ALA A 1 511 ? -31.536 2.879 30.161 1.00 94.94 511 ALA A C 1
ATOM 4252 O O . ALA A 1 511 ? -31.030 3.967 29.894 1.00 94.94 511 ALA A O 1
ATOM 4253 N N . ALA A 1 512 ? -32.861 2.731 30.282 1.00 95.44 512 ALA A N 1
ATOM 4254 C CA . ALA A 1 512 ? -33.792 3.851 30.170 1.00 95.44 512 ALA A CA 1
ATOM 4255 C C . ALA A 1 512 ? -33.578 4.890 31.283 1.00 95.44 512 ALA A C 1
ATOM 4257 O O . ALA A 1 512 ? -33.579 6.088 30.998 1.00 95.44 512 ALA A O 1
ATOM 4258 N N . VAL A 1 513 ? -33.331 4.445 32.521 1.00 94.75 513 VAL A N 1
ATOM 4259 C CA . VAL A 1 513 ? -32.977 5.336 33.641 1.00 94.75 513 VAL A CA 1
ATOM 4260 C C . VAL A 1 513 ? -31.642 6.035 33.380 1.00 94.75 513 VAL A C 1
ATOM 4262 O O . VAL A 1 513 ? -31.569 7.257 33.481 1.00 94.75 513 VAL A O 1
ATOM 4265 N N . ALA A 1 514 ? -30.606 5.296 32.974 1.00 95.12 514 ALA A N 1
ATOM 4266 C CA . ALA A 1 514 ? -29.291 5.869 32.680 1.00 95.12 514 ALA A CA 1
ATOM 4267 C C . ALA A 1 514 ? -29.350 6.913 31.546 1.00 95.12 514 ALA A C 1
ATOM 4269 O O . ALA A 1 514 ? -28.748 7.981 31.645 1.00 95.12 514 ALA A O 1
ATOM 4270 N N . LEU A 1 515 ? -30.122 6.645 30.486 1.00 95.75 515 LEU A N 1
ATOM 4271 C CA . LEU A 1 515 ? -30.333 7.589 29.384 1.00 95.75 515 LEU A CA 1
ATOM 4272 C C . LEU A 1 515 ? -31.139 8.824 29.811 1.00 95.75 515 LEU A C 1
ATOM 4274 O O . LEU A 1 515 ? -30.860 9.920 29.326 1.00 95.75 515 LEU A O 1
ATOM 4278 N N . ALA A 1 516 ? -32.118 8.672 30.706 1.00 95.44 516 ALA A N 1
ATOM 4279 C CA . ALA A 1 516 ? -32.867 9.800 31.255 1.00 95.44 516 ALA A CA 1
ATOM 4280 C C . ALA A 1 516 ? -31.968 10.701 32.115 1.00 95.44 516 ALA A C 1
ATOM 4282 O O . ALA A 1 516 ? -31.943 11.911 31.891 1.00 95.44 516 ALA A O 1
ATOM 4283 N N . ASN A 1 517 ? -31.166 10.109 33.009 1.00 95.12 517 ASN A N 1
ATOM 4284 C CA . ASN A 1 517 ? -30.183 10.836 33.817 1.00 95.12 517 ASN A CA 1
ATOM 4285 C C . ASN A 1 517 ? -29.187 11.592 32.930 1.00 95.12 517 ASN A C 1
ATOM 4287 O O . ASN A 1 517 ? -28.924 12.773 33.151 1.00 95.12 517 ASN A O 1
ATOM 4291 N N . LEU A 1 518 ? -28.687 10.928 31.882 1.00 95.62 518 LEU A N 1
ATOM 4292 C CA . LEU A 1 518 ? -27.792 11.525 30.895 1.00 95.62 518 LEU A CA 1
ATOM 4293 C C . LEU A 1 518 ? -28.420 12.740 30.206 1.00 95.62 518 LEU A C 1
ATOM 4295 O O . LEU A 1 518 ? -27.777 13.786 30.088 1.00 95.62 518 LEU A O 1
ATOM 4299 N N . ALA A 1 519 ? -29.666 12.616 29.749 1.00 95.12 519 ALA A N 1
ATOM 4300 C CA . ALA A 1 519 ? -30.378 13.708 29.097 1.00 95.12 519 ALA A CA 1
ATOM 4301 C C . ALA A 1 519 ? -30.596 14.890 30.053 1.00 95.12 519 ALA A C 1
ATOM 4303 O O . ALA A 1 519 ? -30.350 16.034 29.670 1.00 95.12 519 ALA A O 1
ATOM 4304 N N . GLU A 1 520 ? -31.009 14.623 31.292 1.00 95.31 520 GLU A N 1
ATOM 4305 C CA . GLU A 1 520 ? -31.235 15.652 32.307 1.00 95.31 520 GLU A CA 1
ATOM 4306 C C . GLU A 1 520 ? -29.938 16.384 32.680 1.00 95.31 520 GLU A C 1
ATOM 4308 O O . GLU A 1 520 ? -29.902 17.615 32.646 1.00 95.31 520 GLU A O 1
ATOM 4313 N N . ALA A 1 521 ? -28.850 15.653 32.947 1.00 93.75 521 ALA A N 1
ATOM 4314 C CA . ALA A 1 521 ? -27.541 16.238 33.235 1.00 93.75 521 ALA A CA 1
ATOM 4315 C C . ALA A 1 521 ? -27.055 17.132 32.083 1.00 93.75 521 ALA A C 1
ATOM 4317 O O . ALA A 1 521 ? -26.677 18.283 32.298 1.00 93.75 521 ALA A O 1
ATOM 4318 N N . SER A 1 522 ? -27.158 16.631 30.848 1.00 93.25 522 SER A N 1
ATOM 4319 C CA . SER A 1 522 ? -26.736 17.355 29.643 1.00 93.25 522 SER A CA 1
ATOM 4320 C C . SER A 1 522 ? -27.542 18.643 29.426 1.00 93.25 522 SER A C 1
ATOM 4322 O O . SER A 1 522 ? -26.977 19.680 29.079 1.00 93.25 522 SER A O 1
ATOM 4324 N N . LEU A 1 523 ? -28.864 18.598 29.637 1.00 92.75 523 LEU A N 1
ATOM 4325 C CA . LEU A 1 523 ? -29.739 19.767 29.504 1.00 92.75 523 LEU A CA 1
ATOM 4326 C C . LEU A 1 523 ? -29.482 20.801 30.601 1.00 92.75 523 LEU A C 1
ATOM 4328 O O . LEU A 1 523 ? -29.425 21.992 30.299 1.00 92.75 523 LEU A O 1
ATOM 4332 N N . ASN A 1 524 ? -29.295 20.356 31.844 1.00 90.81 524 ASN A N 1
ATOM 4333 C CA . ASN A 1 524 ? -29.043 21.241 32.976 1.00 90.81 524 ASN A CA 1
ATOM 4334 C C . ASN A 1 524 ? -27.715 21.993 32.819 1.00 90.81 524 ASN A C 1
ATOM 4336 O O . ASN A 1 524 ? -27.697 23.217 32.970 1.00 90.81 524 ASN A O 1
ATOM 4340 N N . SER A 1 525 ? -26.631 21.300 32.452 1.00 87.88 525 SER A N 1
ATOM 4341 C CA . SER A 1 525 ? -25.332 21.943 32.211 1.00 87.88 525 SER A CA 1
ATOM 4342 C C . SER A 1 525 ? -25.385 22.910 31.022 1.00 87.88 525 SER A C 1
ATOM 4344 O O . SER A 1 525 ? -24.874 24.026 31.107 1.00 87.88 525 SER A O 1
ATOM 4346 N N . LEU A 1 526 ? -26.072 22.548 29.930 1.00 88.81 526 LEU A N 1
ATOM 4347 C CA . LEU A 1 526 ? -26.194 23.427 28.763 1.00 88.81 526 LEU A CA 1
ATOM 4348 C C . LEU A 1 526 ? -27.028 24.682 29.060 1.00 88.81 526 LEU A C 1
ATOM 4350 O O . LEU A 1 526 ? -26.676 25.778 28.623 1.00 88.81 526 LEU A O 1
ATOM 4354 N N . PHE A 1 527 ? -28.149 24.527 29.768 1.00 88.88 527 PHE A N 1
ATOM 4355 C CA . PHE A 1 527 ? -29.046 25.638 30.073 1.00 88.88 527 PHE A CA 1
ATOM 4356 C C . PHE A 1 527 ? -28.394 26.649 31.018 1.00 88.88 527 PHE A C 1
ATOM 4358 O O . PHE A 1 527 ? -28.523 27.852 30.788 1.00 88.88 527 PHE A O 1
ATOM 4365 N N . ALA A 1 528 ? -27.666 26.175 32.035 1.00 83.62 528 ALA A N 1
ATOM 4366 C CA . ALA A 1 528 ? -26.938 27.034 32.966 1.00 83.62 528 ALA A CA 1
ATOM 4367 C C . ALA A 1 528 ? -25.944 27.952 32.235 1.00 83.62 528 ALA A C 1
ATOM 4369 O O . ALA A 1 528 ? -25.931 29.164 32.460 1.00 83.62 528 ALA A O 1
ATOM 4370 N N . GLU A 1 529 ? -25.176 27.399 31.298 1.00 84.06 529 GLU A N 1
ATOM 4371 C CA . GLU A 1 529 ? -24.184 28.168 30.547 1.00 84.06 529 GLU A CA 1
ATOM 4372 C C . GLU A 1 529 ? -24.824 29.106 29.513 1.00 84.06 529 GLU A C 1
ATOM 4374 O O . GLU A 1 529 ? -24.461 30.278 29.408 1.00 84.06 529 GLU A O 1
ATOM 4379 N N . ALA A 1 530 ? -25.829 28.624 28.773 1.00 85.75 530 ALA A N 1
ATOM 4380 C CA . ALA A 1 530 ? -26.544 29.444 27.796 1.00 85.75 530 ALA A CA 1
ATOM 4381 C C . ALA A 1 530 ? -27.242 30.646 28.453 1.00 85.75 530 ALA A C 1
ATOM 4383 O O . ALA A 1 530 ? -27.309 31.729 27.867 1.00 85.75 530 ALA A O 1
ATOM 4384 N N . PHE A 1 531 ? -27.754 30.466 29.673 1.00 86.94 531 PHE A N 1
ATOM 4385 C CA . PHE A 1 531 ? -28.346 31.543 30.452 1.00 86.94 531 PHE A CA 1
ATOM 4386 C C . PHE A 1 531 ? -27.301 32.581 30.885 1.00 86.94 531 PHE A C 1
ATOM 4388 O O . PHE A 1 531 ? -27.547 33.781 30.745 1.00 86.94 531 PHE A O 1
ATOM 4395 N N . THR A 1 532 ? -26.131 32.138 31.351 1.00 84.94 532 THR A N 1
ATOM 4396 C CA . THR A 1 532 ? -25.012 33.023 31.713 1.00 84.94 532 THR A CA 1
ATOM 4397 C C . THR A 1 532 ? -24.553 33.857 30.513 1.00 84.94 532 THR A C 1
ATOM 4399 O O . THR A 1 532 ? -24.547 35.086 30.591 1.00 84.94 532 THR A O 1
ATOM 4402 N N . ASP A 1 533 ? -24.297 33.221 29.365 1.00 85.38 533 ASP A N 1
ATOM 4403 C CA . ASP A 1 533 ? -23.896 33.899 28.120 1.00 85.38 533 ASP A CA 1
ATOM 4404 C C . ASP A 1 533 ? -24.959 34.899 27.622 1.00 85.38 533 ASP A C 1
ATOM 4406 O O . ASP A 1 533 ? -24.634 35.997 27.158 1.00 85.38 533 ASP A O 1
ATOM 4410 N N . TYR A 1 534 ? -26.248 34.563 27.755 1.00 86.25 534 TYR A N 1
ATOM 4411 C CA . TYR A 1 534 ? -27.338 35.487 27.438 1.00 86.25 534 TYR A CA 1
ATOM 4412 C C . TYR A 1 534 ? -27.326 36.725 28.348 1.00 86.25 534 TYR A C 1
ATOM 4414 O O . TYR A 1 534 ? -27.420 37.854 27.852 1.00 86.25 534 TYR A O 1
ATOM 4422 N N . CYS A 1 535 ? -27.184 36.533 29.662 1.00 86.38 535 CYS A N 1
ATOM 4423 C CA . CYS A 1 535 ? -27.130 37.621 30.639 1.00 86.38 535 CYS A CA 1
ATOM 4424 C C . CYS A 1 535 ? -25.939 38.560 30.389 1.00 86.38 535 CYS A C 1
ATOM 4426 O O . CYS A 1 535 ? -26.107 39.782 30.421 1.00 86.38 535 CYS A O 1
ATOM 4428 N N . GLU A 1 536 ? -24.764 38.016 30.063 1.00 83.94 536 GLU A N 1
ATOM 4429 C CA . GLU A 1 536 ? -23.572 38.805 29.731 1.00 83.94 536 GLU A CA 1
ATOM 4430 C C . GLU A 1 536 ? -23.751 39.642 28.455 1.00 83.94 536 GLU A C 1
ATOM 4432 O O . GLU A 1 536 ? -23.353 40.809 28.412 1.00 83.94 536 GLU A O 1
ATOM 4437 N N . LYS A 1 537 ? -24.390 39.083 27.417 1.00 83.31 537 LYS A N 1
ATOM 4438 C CA . LYS A 1 537 ? -24.594 39.767 26.126 1.00 83.31 537 LYS A CA 1
ATOM 4439 C C . LYS A 1 537 ? -25.681 40.833 26.156 1.00 83.31 537 LYS A C 1
ATOM 4441 O O . LYS A 1 537 ? -25.550 41.856 25.484 1.00 83.31 537 LYS A O 1
ATOM 4446 N N . VAL A 1 538 ? -26.774 40.586 26.875 1.00 80.38 538 VAL A N 1
ATOM 4447 C CA . VAL A 1 538 ? -27.927 41.502 26.925 1.00 80.38 538 VAL A CA 1
ATOM 4448 C C . VAL A 1 538 ? -27.753 42.571 28.013 1.00 80.38 538 VAL A C 1
ATOM 4450 O O . VAL A 1 538 ? -28.335 43.655 27.914 1.00 80.38 538 VAL A O 1
ATOM 4453 N N . GLY A 1 539 ? -26.882 42.321 28.995 1.00 62.06 539 GLY A N 1
ATOM 4454 C CA . GLY A 1 539 ? -26.654 43.194 30.139 1.00 62.06 539 GLY A CA 1
ATOM 4455 C C . GLY A 1 539 ? -27.811 43.146 31.140 1.00 62.06 539 GLY A C 1
ATOM 4456 O O . GLY A 1 539 ? -28.967 42.915 30.789 1.00 62.06 539 GLY A O 1
ATOM 4457 N N . ASP A 1 540 ? -27.495 43.427 32.403 1.00 56.66 540 ASP A N 1
ATOM 4458 C CA . ASP A 1 540 ? -28.333 43.242 33.602 1.00 56.66 540 ASP A CA 1
ATOM 4459 C C . ASP A 1 540 ? -29.597 44.141 33.685 1.00 56.66 540 ASP A C 1
ATOM 4461 O O . ASP A 1 540 ? -30.127 44.433 34.753 1.00 56.66 540 ASP A O 1
ATOM 4465 N N . LYS A 1 541 ? -30.100 44.653 32.555 1.00 52.53 541 LYS A N 1
ATOM 4466 C CA . LYS A 1 541 ? -31.234 45.590 32.513 1.00 52.53 541 LYS A CA 1
ATOM 4467 C C . LYS A 1 541 ? -32.612 44.923 32.573 1.00 52.53 541 LYS A C 1
ATOM 4469 O O . LYS A 1 541 ? -33.599 45.649 32.689 1.00 52.53 541 LYS A O 1
ATOM 4474 N N . HIS A 1 542 ? -32.707 43.590 32.541 1.00 52.78 542 HIS A N 1
ATOM 4475 C CA . HIS A 1 542 ? -33.996 42.874 32.548 1.00 52.78 542 HIS A CA 1
ATOM 4476 C C . HIS A 1 542 ? -34.092 41.637 33.467 1.00 52.78 542 HIS A C 1
ATOM 4478 O O . HIS A 1 542 ? -35.114 40.959 33.451 1.00 52.78 542 HIS A O 1
ATOM 4484 N N . THR A 1 543 ? -33.121 41.376 34.343 1.00 48.81 543 THR A N 1
ATOM 4485 C CA . THR A 1 543 ? -33.114 40.253 35.316 1.00 48.81 543 THR A CA 1
ATOM 4486 C C . THR A 1 543 ? -33.942 40.524 36.585 1.00 48.81 543 THR A C 1
ATOM 4488 O O . THR A 1 543 ? -33.758 39.902 37.629 1.00 48.81 543 THR A O 1
ATOM 4491 N N . GLY A 1 544 ? -34.921 41.428 36.507 1.00 44.25 544 GLY A N 1
ATOM 4492 C CA . GLY A 1 544 ? -35.937 41.590 37.541 1.00 44.25 544 GLY A CA 1
ATOM 4493 C C . GLY A 1 544 ? -36.966 40.462 37.476 1.00 44.25 544 GLY A C 1
ATOM 4494 O O . GLY A 1 544 ? -38.038 40.658 36.915 1.00 44.25 544 GLY A O 1
ATOM 4495 N N . GLY A 1 545 ? -36.659 39.308 38.074 1.00 47.50 545 GLY A N 1
ATOM 4496 C CA . GLY A 1 545 ? -37.697 38.372 38.524 1.00 47.50 545 GLY A CA 1
ATOM 4497 C C . GLY A 1 545 ? -37.802 37.019 37.823 1.00 47.50 545 GLY A C 1
ATOM 4498 O O . GLY A 1 545 ? -38.915 36.570 37.575 1.00 47.50 545 GLY A O 1
ATOM 4499 N N . PHE A 1 546 ? -36.692 36.323 37.584 1.00 43.16 546 PHE A N 1
ATOM 4500 C CA . PHE A 1 546 ? -36.740 34.869 37.384 1.00 43.16 546 PHE A CA 1
ATOM 4501 C C . PHE A 1 546 ? -35.715 34.171 38.285 1.00 43.16 546 PHE A C 1
ATOM 4503 O O . PHE A 1 546 ? -34.652 33.749 37.849 1.00 43.16 546 PHE A O 1
ATOM 4510 N N . MET A 1 547 ? -36.049 34.080 39.576 1.00 37.22 547 MET A N 1
ATOM 4511 C CA . MET A 1 547 ? -35.539 33.024 40.455 1.00 37.22 547 MET A CA 1
ATOM 4512 C C . MET A 1 547 ? -36.490 31.834 40.314 1.00 37.22 547 MET A C 1
ATOM 4514 O O . MET A 1 547 ? -37.646 31.935 40.721 1.00 37.22 547 MET A O 1
ATOM 4518 N N . PHE A 1 548 ? -36.018 30.727 39.746 1.00 43.72 548 PHE A N 1
ATOM 4519 C CA . PHE A 1 548 ? -36.643 29.421 39.943 1.00 43.72 548 PHE A CA 1
ATOM 4520 C C . PHE A 1 548 ? -35.831 28.682 41.011 1.00 43.72 548 PHE A C 1
ATOM 4522 O O . PHE A 1 548 ? -34.645 28.424 40.819 1.00 43.72 548 PHE A O 1
ATOM 4529 N N . THR A 1 549 ? -36.474 28.467 42.161 1.00 35.66 549 THR A N 1
ATOM 4530 C CA . THR A 1 549 ? -36.066 27.565 43.251 1.00 35.66 549 THR A CA 1
ATOM 4531 C C . THR A 1 549 ? -36.261 26.113 42.870 1.00 35.66 549 THR A C 1
ATOM 4533 O O . THR A 1 549 ? -37.302 25.853 42.217 1.00 35.66 549 THR A O 1
#

Foldseek 3Di:
DDDPPPDPVNQVPPDPPPDDADDQDPVVLVLLLLLVVLLVLLVCCLPPNDPSLVVNCCSLPCLQVVLVVVDFDAHFHDLVPDDVVSCPSNCVSLVVLLVSLVVSVLSLLLSLFPDDDPPDPVSVVSSVSSLVSNLSSLLLLLLSLLLQLLEPDPVSVLSSLLSLLLLVHSLCSQCVVPPCLVQQQALSHLLQAAALDALVNSQVVNVVCSVVVSLVVLQVVQVVVVHGSPDPPRCVVVSVVSNCVNLVSQCVSRNPVSNVSSNVSSVSSSSLVSLVSCQQQYNAHFDQDPVRDTDQQALARTEAEGRPSVCSNSLQVRLVSQCSNPVSRRSSRRHDPPPGYHYDPGDSVVSSVQSVPSVSVSVPVVVSSVVSCCVPPVVPPDCCLRRQVLCNVCVVLSVVLVLCVVQPVPLNVVCSVVVVLSCLCVDCLNVVLPDPPPPDPDPVVSLVSLLVVNLCVQQPCLALVNVLVVLVVDDDDALVRSLVSLVVVLSSQLSSLVVCVSVVSDDPVSSVNSNVSSVNSSCVSSVVRVVVRVCVVVDPPPPPDDDDD

pLDDT: mean 87.48, std 13.27, range [27.38, 98.38]

Secondary structure (DSSP, 8-state):
-------TTTSSS-S-TTSPPBPP-HHHHGGGGGGGGHHHHHHHHHHH-GGGHHHHHHHHH-HHHHHHHH-B----B-TTT--GGGGHHHHHHHHHHHHHHHHHHHHHHHIIIII----SHHHHHHHHHHHHHHHHHHHHHHHHHHHHHHSSSHHHHHHHHHHHHHTT-TTHHHHIIIIIHHHTTSTT-TTSPPTT--HHHHHHHHHHHHHHHHHHHHHHHHHTTT--TTSTTSHHHHHHHHHHHHHHHHHHHH-TTHHHHHHHHHHHHHHHHHHHHHHHHTT--PPBPTTS-B----GGGS-B--BHHHHHHTTTTT-HHHHHHSTTS-GGGPPP-TTTSPBPSS-HHHHHHHHTSHHHHHHHHHHHHHHHHHHH-TT----HHHHSHHHHH-GGGHHHHHHHHHH-HHHHHHHHH-GGGGGGGGSHHHHTT-PPTTS-S-HHHHHHHHHHHHHIIIIIIT-HHHHHHHHHTS--SSHHHHHHHHHHHHHHHHHHHHHHHHTTSS-HHHHHHHHHHHHHHHHHHHHHHHHHHHHHHH-TTS-SS----